Protein 8Y7Z (pdb70)

Secondary structure (DSSP, 8-state):
-EE-SEEEB----EEEEEEEESS---HHHHHHHHHHH--SEEEE---EEEE-HHHHHHHS-TTTEEEEEEEEES-HHHHHHH-HHHHHHHHHHHHHHHTSSS--EEEEETTEEEEE--STTTT-GGGHHHHHHHSSTTS---SEEE-TT-SS-EEEEEEEEEEEEETTEEEEEEEEEEEESSGGGGGGGHHHHHHHHTT--HHHHHHHHHHHHHHHHSS-SSS---EEEE-TTSSB-EEEEB-SSPPEE---/--B-SPPEEPPPPPEEETTTEEESSHHHHHHHH--GGGTTTS-SSEEEEEEE-TTSHHHHHHHHHHHHS-B---S-TTTPPPB--HHHHHSS-EEPPPGGGEEEPPHHHHHHHHTT-HHHHHHHHHHTTHHHHHTTTT-SEEEEE--GGGGGGTEETTEEHHHHHHHHTTTTT--EEEE-HHHHH-S-HHHHHHHHHHHHHHHSS--S-EESS--TTEEEEEEEEEEEE-SSSEEEEEEEEEEE--SSSS-EEEEEE-----SSS---HHHHHHHHHHHHHHHHHTTTTPPPSEEEEEESSPPPHHHHHHHHHHS-TTSEEEEEEEES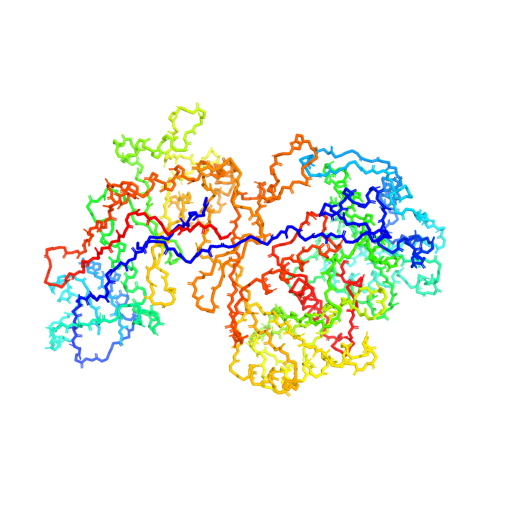S-S---EE----SS-SBTTEEEE-SSSEEEE-SSSEESS--SSSTTS-EETTTTT-SSPPPEEEEESS--S-HHHHHHHHHHTTS--TT--SS--SS-HHHHHHHHHHHHHHH-STTSSS-EEGGGT-

Nearest PDB structures (foldseek):
  8y7z-assembly1_B  TM=1.002E+00  e=1.661E-102  Geobacter sulfurreducens
  8k87-assembly1_F  TM=9.961E-01  e=1.489E-86  Geobacter sulfurreducens
  8jl0-assem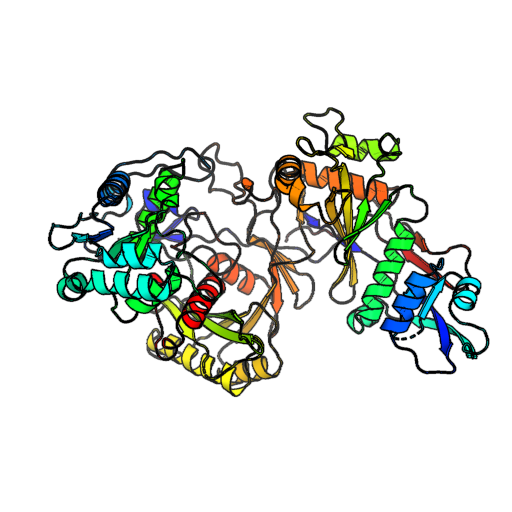bly1_B  TM=9.676E-01  e=2.598E-78  Geobacter sulfurreducens
  8u72-assembly1_C  TM=8.301E-01  e=4.544E-34  Thermoflavifilum thermophilum
  8u72-assembly1_G  TM=8.301E-01  e=5.376E-32  Thermoflavifilum thermophilum

Sequence (708 aa):
LSQLAAHSTIPEPLLLFKDNRTDTHPLRGLSQYGPYSACFNLPGQVRLAYLAPTEHMRKLDAIVRELQNPATPKEATNYYVEYGGFEKVFKVPLVMPQEHLRCLALDECHGVAANGNGLALADKIVQSMSGLFRQKHAFDVLLVYLPASWKKCFEYDGFDLHDRIKAKVAPLNLPIQIINDTALTRQCRANVMWGVSVALYAKAGGIPWKLADWDKDEAYIGLSYAIKKNAEGQEYTTCCSQVFDPDGTGFEFVAYDTRDRKGNPYLSYQEMQSVLSKSLHLYQSSHNGRMPRKIFIHKTTHFTEDEIQGAFDSFSSSTEIELVQIIQSTNWYGLKVDPASYPVDRGLYQPLTESECLLWTQGSVMGVNQQNPGQPVFKEAALTPLPNPIMLRRFSGNGGWHATCSSILALTKVDWNNNTLYKKLPVTLVYSQVFADVVKQTPEIVNEIYDYRFFMALRTNALPVVTQSIRCGVVTLASPITFSELKERISQKSPKALLTYTVLFLGGEPEIRKIFSNDEINSIGQYYIDEIAQSVAASTFLKSFVEEAILTALLREKPILHRVRHRTHYAVIPNASAKDDRFLDLRKAVGFKGDLGYITGNVTNAKELSWAEAVSIRLEERGGKLWIMLKPEIWIKPLDRREEATDFIRSRRRYRFNQCSYQILDAWIKILFGSIGGGGTVNISCFPDAEFKAEFEIGTRTAFSLGV

Structure (mmCIF, N/CA/C/O backbone):
data_8Y7Z
#
_entry.id   8Y7Z
#
_cell.length_a   1.00
_cell.length_b   1.00
_cell.length_c   1.00
_cell.angle_alpha   90.00
_cell.angle_beta   90.00
_cell.angle_gamma   90.00
#
_symmetry.space_group_name_H-M   'P 1'
#
loop_
_entity.id
_entity.type
_entity.pdbx_description
1 polymer 'Piwi domain protein'
2 polymer 'Sir2 superfamily protein'
3 polymer 'RNA (21-mer)'
4 polymer 'DNA (25-mer)'
5 non-polymer 'MAGNESIUM ION'
#
loop_
_atom_site.group_PDB
_atom_site.id
_atom_site.type_symbol
_atom_site.label_atom_id
_atom_site.label_alt_id
_atom_site.label_comp_id
_atom_site.label_asym_id
_atom_site.label_entity_id
_atom_site.label_seq_id
_atom_site.pdbx_PDB_ins_code
_atom_site.Cartn_x
_atom_site.Cartn_y
_atom_site.Cartn_z
_atom_site.occupancy
_atom_site.B_iso_or_equiv
_atom_site.auth_seq_id
_atom_site.auth_comp_id
_atom_site.auth_asym_id
_atom_site.auth_atom_id
_atom_site.pdbx_PDB_model_num
ATOM 1 N N . LEU A 1 5 ? 169.215 153.817 177.742 1.00 46.83 5 LEU B N 1
ATOM 2 C CA . LEU A 1 5 ? 168.310 152.675 177.792 1.00 49.87 5 LEU B CA 1
ATOM 3 C C . LEU A 1 5 ? 167.378 152.675 176.588 1.00 42.67 5 LEU B C 1
ATOM 4 O O . LEU A 1 5 ? 166.883 151.627 176.174 1.00 45.69 5 LEU B O 1
ATOM 9 N N . SER A 1 6 ? 167.139 153.860 176.031 1.00 26.77 6 SER B N 1
ATOM 10 C CA . SER A 1 6 ? 166.303 154.003 174.848 1.00 28.19 6 SER B CA 1
ATOM 11 C C . SER A 1 6 ? 167.095 153.942 173.550 1.00 26.99 6 SER B C 1
ATOM 12 O O . SER A 1 6 ? 166.491 153.819 172.481 1.00 29.65 6 SER B O 1
ATOM 15 N N . GLN A 1 7 ? 168.421 154.022 173.616 1.00 25.95 7 GLN B N 1
ATOM 16 C CA . GLN A 1 7 ? 169.239 153.992 172.411 1.00 32.39 7 GLN B CA 1
ATOM 17 C C . GLN A 1 7 ? 169.168 152.622 171.753 1.00 29.85 7 GLN B C 1
ATOM 18 O O . GLN A 1 7 ? 169.543 151.613 172.357 1.00 31.27 7 GLN B O 1
ATOM 24 N N . LEU A 1 8 ? 168.690 152.590 170.514 1.00 18.97 8 LEU B N 1
ATOM 25 C CA . LEU A 1 8 ? 168.637 151.362 169.739 1.00 20.81 8 LEU B CA 1
ATOM 26 C C . LEU A 1 8 ? 169.970 151.163 169.023 1.00 20.99 8 LEU B C 1
ATOM 27 O O . LEU A 1 8 ? 170.953 151.860 169.286 1.00 12.90 8 LEU B O 1
ATOM 32 N N . ALA A 1 9 ? 170.018 150.198 168.111 1.00 13.74 9 ALA B N 1
ATOM 33 C CA . ALA A 1 9 ? 171.189 150.040 167.265 1.00 19.11 9 ALA B CA 1
ATOM 34 C C . ALA A 1 9 ? 171.318 151.233 166.326 1.00 14.86 9 ALA B C 1
ATOM 35 O O . ALA A 1 9 ? 170.330 151.879 165.969 1.00 16.45 9 ALA B O 1
ATOM 37 N N . ALA A 1 10 ? 172.554 151.535 165.942 1.00 25.09 10 ALA B N 1
ATOM 38 C CA . ALA A 1 10 ? 172.791 152.639 165.023 1.00 26.57 10 ALA B CA 1
ATOM 39 C C . ALA A 1 10 ? 172.139 152.352 163.679 1.00 18.41 10 ALA B C 1
ATOM 40 O O . ALA A 1 10 ? 172.324 151.277 163.101 1.00 25.73 10 ALA B O 1
ATOM 42 N N . HIS A 1 11 ? 171.374 153.317 163.182 1.00 19.84 11 HIS B N 1
ATOM 43 C CA . HIS A 1 11 ? 170.687 153.166 161.913 1.00 15.16 11 HIS B CA 1
ATOM 44 C C . HIS A 1 11 ? 171.651 153.453 160.766 1.00 20.25 11 HIS B C 1
ATOM 45 O O . HIS A 1 11 ? 172.751 153.974 160.958 1.00 13.39 11 HIS B O 1
ATOM 52 N N . SER A 1 12 ? 171.233 153.109 159.552 1.00 14.65 12 SER B N 1
ATOM 53 C CA . SER A 1 12 ? 172.013 153.419 158.365 1.00 9.98 12 SER B CA 1
ATOM 54 C C . SER A 1 12 ? 171.090 154.044 157.334 1.00 10.52 12 SER B C 1
ATOM 55 O O . SER A 1 12 ? 169.870 154.046 157.493 1.00 12.78 12 SER B O 1
ATOM 58 N N . THR A 1 13 ? 171.684 154.601 156.282 1.00 11.58 13 THR B N 1
ATOM 59 C CA . THR A 1 13 ? 170.930 155.225 155.203 1.00 16.00 13 THR B CA 1
ATOM 60 C C . THR A 1 13 ? 171.421 154.676 153.873 1.00 17.11 13 THR B C 1
ATOM 61 O O . THR A 1 13 ? 172.611 154.778 153.557 1.00 11.13 13 THR B O 1
ATOM 65 N N . ILE A 1 14 ? 170.508 154.099 153.101 1.00 15.29 14 ILE B N 1
ATOM 66 C CA . ILE A 1 14 ? 170.819 153.602 151.765 1.00 20.15 14 ILE B CA 1
ATOM 67 C C . ILE A 1 14 ? 170.661 154.755 150.782 1.00 21.43 14 ILE B C 1
ATOM 68 O O . ILE A 1 14 ? 169.594 155.384 150.737 1.00 19.94 14 ILE B O 1
ATOM 73 N N . PRO A 1 15 ? 171.682 155.070 149.986 1.00 27.85 15 PRO B N 1
ATOM 74 C CA . PRO A 1 15 ? 171.576 156.209 149.068 1.00 34.53 15 PRO B CA 1
ATOM 75 C C . PRO A 1 15 ? 170.480 155.992 148.038 1.00 30.43 15 PRO B C 1
ATOM 76 O O . PRO A 1 15 ? 170.126 154.859 147.706 1.00 28.11 15 PRO B O 1
ATOM 80 N N . GLU A 1 16 ? 169.936 157.098 147.544 1.00 18.62 16 GLU B N 1
ATOM 81 C CA . GLU A 1 16 ? 168.832 157.029 146.599 1.00 20.19 16 GLU B CA 1
ATOM 82 C C . GLU A 1 16 ? 169.252 156.233 145.368 1.00 17.60 16 GLU B C 1
ATOM 83 O O . GLU A 1 16 ? 170.286 156.540 144.759 1.00 18.87 16 GLU B O 1
ATOM 89 N N . PRO A 1 17 ? 168.495 155.208 144.978 1.00 8.83 17 PRO B N 1
ATOM 90 C CA . PRO A 1 17 ? 168.932 154.329 143.883 1.00 8.41 17 PRO B CA 1
ATOM 91 C C . PRO A 1 17 ? 169.005 155.076 142.561 1.00 3.34 17 PRO B C 1
ATOM 92 O O . PRO A 1 17 ? 168.008 155.606 142.069 1.00 11.69 17 PRO B O 1
ATOM 96 N N . LEU A 1 18 ? 170.205 155.113 141.989 1.00 16.51 18 LEU B N 1
ATOM 97 C CA . LEU A 1 18 ? 170.398 155.738 140.690 1.00 23.17 18 LEU B CA 1
ATOM 98 C C . LEU A 1 18 ? 169.691 154.930 139.611 1.00 19.88 18 LEU B C 1
ATOM 99 O O . LEU A 1 18 ? 169.667 153.697 139.651 1.00 14.17 18 LEU B O 1
ATOM 104 N N . LEU A 1 19 ? 169.111 155.629 138.641 1.00 12.24 19 LEU B N 1
ATOM 105 C CA . LEU A 1 19 ? 168.428 154.999 137.520 1.00 17.75 19 LEU B CA 1
ATOM 106 C C . LEU A 1 19 ? 169.280 155.125 136.267 1.00 14.90 19 LEU B C 1
ATOM 107 O O . LEU A 1 19 ? 169.753 156.218 135.939 1.00 8.82 19 LEU B O 1
ATOM 112 N N . LEU A 1 20 ? 169.474 154.001 135.584 1.00 17.72 20 LEU B N 1
ATOM 113 C CA . LEU A 1 20 ? 170.198 153.958 134.323 1.00 25.67 20 LEU B CA 1
ATOM 114 C C . LEU A 1 20 ? 169.304 154.435 133.187 1.00 23.32 20 LEU B C 1
ATOM 115 O O . LEU A 1 20 ? 168.177 153.955 133.024 1.00 17.01 20 LEU B O 1
ATOM 120 N N . PHE A 1 21 ? 169.815 155.375 132.402 1.00 29.59 21 PHE B N 1
ATOM 121 C CA . PHE A 1 21 ? 169.129 155.931 131.247 1.00 28.54 21 PHE B CA 1
ATOM 122 C C . PHE A 1 21 ? 169.991 155.703 130.004 1.00 28.60 21 PHE B C 1
ATOM 123 O O . PHE A 1 21 ? 170.953 154.932 130.031 1.00 28.63 21 PHE B O 1
ATOM 131 N N . LYS A 1 22 ? 169.610 156.352 128.903 1.00 24.87 22 LYS B N 1
ATOM 132 C CA . LYS A 1 22 ? 170.283 156.168 127.620 1.00 28.71 22 LYS B CA 1
ATOM 133 C C . LYS A 1 22 ? 171.793 156.271 127.758 1.00 24.62 22 LYS B C 1
ATOM 134 O O . LYS A 1 22 ? 172.313 157.266 128.271 1.00 19.20 22 LYS B O 1
ATOM 140 N N . ASP A 1 23 ? 172.488 155.234 127.289 1.00 74.18 23 ASP B N 1
ATOM 141 C CA . ASP A 1 23 ? 173.949 155.190 127.270 1.00 72.28 23 ASP B CA 1
ATOM 142 C C . ASP A 1 23 ? 174.533 155.346 128.675 1.00 68.08 23 ASP B C 1
ATOM 143 O O . ASP A 1 23 ? 175.470 156.114 128.905 1.00 67.31 23 ASP B O 1
ATOM 148 N N . ASN A 1 24 ? 173.958 154.600 129.619 1.00 61.84 24 ASN B N 1
ATOM 149 C CA . ASN A 1 24 ? 174.498 154.455 130.972 1.00 60.31 24 ASN B CA 1
ATOM 150 C C . ASN A 1 24 ? 174.627 155.796 131.692 1.00 54.84 24 ASN B C 1
ATOM 151 O O . ASN A 1 24 ? 175.579 156.031 132.438 1.00 55.43 24 ASN B O 1
ATOM 156 N N . ARG A 1 25 ? 173.661 156.683 131.475 1.00 62.85 25 ARG B N 1
ATOM 157 C CA . ARG A 1 25 ? 173.564 157.912 132.249 1.00 57.37 25 ARG B CA 1
ATOM 158 C C . ARG A 1 25 ? 172.701 157.657 133.478 1.00 61.23 25 ARG B C 1
ATOM 159 O O . ARG A 1 25 ? 171.579 157.152 133.363 1.00 65.11 25 ARG B O 1
ATOM 167 N N . THR A 1 26 ? 173.228 158.001 134.649 1.00 24.56 26 THR B N 1
ATOM 168 C CA . THR A 1 26 ? 172.588 157.700 135.923 1.00 28.72 26 THR B CA 1
ATOM 169 C C . THR A 1 26 ? 171.919 158.956 136.460 1.00 29.92 26 THR B C 1
ATOM 170 O O . THR A 1 26 ? 172.545 160.020 136.525 1.00 29.55 26 THR B O 1
ATOM 174 N N . ASP A 1 27 ? 170.650 158.831 136.835 1.00 35.42 27 ASP B N 1
ATOM 175 C CA . ASP A 1 27 ? 169.944 159.901 137.522 1.00 37.13 27 ASP B CA 1
ATOM 176 C C . ASP A 1 27 ? 168.961 159.292 138.508 1.00 39.07 27 ASP B C 1
ATOM 177 O O . ASP A 1 27 ? 168.227 158.361 138.167 1.00 38.31 27 ASP B O 1
ATOM 182 N N . THR A 1 28 ? 168.960 159.819 139.734 1.00 3.88 28 THR B N 1
ATOM 183 C CA . THR A 1 28 ? 167.979 159.385 140.723 1.00 9.31 28 THR B CA 1
ATOM 184 C C . THR A 1 28 ? 166.573 159.812 140.325 1.00 2.45 28 THR B C 1
ATOM 185 O O . THR A 1 28 ? 165.608 159.066 140.525 1.00 4.38 28 THR B O 1
ATOM 189 N N . HIS A 1 29 ? 166.438 161.005 139.764 1.00 5.24 29 HIS B N 1
ATOM 190 C CA . HIS A 1 29 ? 165.133 161.526 139.381 1.00 9.24 29 HIS B CA 1
ATOM 191 C C . HIS A 1 29 ? 164.724 160.948 138.032 1.00 2.62 29 HIS B C 1
ATOM 192 O O . HIS A 1 29 ? 165.385 161.228 137.025 1.00 0.65 29 HIS B O 1
ATOM 199 N N . PRO A 1 30 ? 163.644 160.167 137.958 1.00 7.52 30 PRO B N 1
ATOM 200 C CA . PRO A 1 30 ? 163.313 159.486 136.700 1.00 10.85 30 PRO B CA 1
ATOM 201 C C . PRO A 1 30 ? 162.921 160.437 135.584 1.00 10.86 30 PRO B C 1
ATOM 202 O O . PRO A 1 30 ? 163.467 160.342 134.486 1.00 6.92 30 PRO B O 1
ATOM 206 N N . LEU A 1 31 ? 161.980 161.348 135.837 1.00 4.85 31 LEU B N 1
ATOM 207 C CA . LEU A 1 31 ? 161.526 162.243 134.776 1.00 6.03 31 LEU B CA 1
ATOM 208 C C . LEU A 1 31 ? 162.628 163.206 134.353 1.00 5.49 31 LEU B C 1
ATOM 209 O O . LEU A 1 31 ? 162.797 163.482 133.159 1.00 9.25 31 LEU B O 1
ATOM 214 N N . ARG A 1 32 ? 163.396 163.719 135.315 1.00 7.24 32 ARG B N 1
ATOM 215 C CA . ARG A 1 32 ? 164.501 164.612 134.984 1.00 7.32 32 ARG B CA 1
ATOM 216 C C . ARG A 1 32 ? 165.554 163.895 134.149 1.00 11.03 32 ARG B C 1
ATOM 217 O O . ARG A 1 32 ? 166.005 164.413 133.121 1.00 6.19 32 ARG B O 1
ATOM 225 N N . GLY A 1 33 ? 165.956 162.694 134.572 1.00 3.44 33 GLY B N 1
ATOM 226 C CA . GLY A 1 33 ? 166.930 161.939 133.801 1.00 9.39 33 GLY B CA 1
ATOM 227 C C . GLY A 1 33 ? 166.408 161.534 132.437 1.00 5.81 33 GLY B C 1
ATOM 228 O O . GLY A 1 33 ? 167.153 161.524 131.456 1.00 8.78 33 GLY B O 1
ATOM 229 N N . LEU A 1 34 ? 165.119 161.203 132.355 1.00 8.95 34 LEU B N 1
ATOM 230 C CA . LEU A 1 34 ? 164.513 160.852 131.078 1.00 9.56 34 LEU B CA 1
ATOM 231 C C . LEU A 1 34 ? 164.551 162.027 130.115 1.00 5.10 34 LEU B C 1
ATOM 232 O O . LEU A 1 34 ? 164.943 161.874 128.955 1.00 5.97 34 LEU B O 1
ATOM 237 N N . SER A 1 35 ? 164.174 163.216 130.590 1.00 0.71 35 SER B N 1
ATOM 238 C CA . SER A 1 35 ? 164.241 164.401 129.745 1.00 6.49 35 SER B CA 1
ATOM 239 C C . SER A 1 35 ? 165.676 164.719 129.346 1.00 4.89 35 SER B C 1
ATOM 240 O O . SER A 1 35 ? 165.938 165.073 128.191 1.00 8.63 35 SER B O 1
ATOM 243 N N . GLN A 1 36 ? 166.619 164.596 130.283 1.00 50.74 36 GLN B N 1
ATOM 244 C CA . GLN A 1 36 ? 167.995 164.990 129.996 1.00 46.80 36 GLN B CA 1
ATOM 245 C C . GLN A 1 36 ? 168.664 164.042 129.008 1.00 52.84 36 GLN B C 1
ATOM 246 O O . GLN A 1 36 ? 169.337 164.490 128.073 1.00 51.08 36 GLN B O 1
ATOM 252 N N . TYR A 1 37 ? 168.495 162.733 129.191 1.00 46.96 37 TYR B N 1
ATOM 253 C CA . TYR A 1 37 ? 169.283 161.755 128.456 1.00 40.96 37 TYR B CA 1
ATOM 254 C C . TYR A 1 37 ? 168.481 160.910 127.482 1.00 46.94 37 TYR B C 1
ATOM 255 O O . TYR A 1 37 ? 168.994 160.582 126.412 1.00 43.24 37 TYR B O 1
ATOM 264 N N . GLY A 1 38 ? 167.242 160.559 127.810 1.00 10.57 38 GLY B N 1
ATOM 265 C CA . GLY A 1 38 ? 166.484 159.632 127.010 1.00 12.23 38 GLY B CA 1
ATOM 266 C C . GLY A 1 38 ? 166.410 158.272 127.669 1.00 6.82 38 GLY B C 1
ATOM 267 O O . GLY A 1 38 ? 167.155 157.968 128.605 1.00 10.30 38 GLY B O 1
ATOM 268 N N . PRO A 1 39 ? 165.506 157.424 127.189 1.00 9.72 39 PRO B N 1
ATOM 269 C CA . PRO A 1 39 ? 165.303 156.123 127.832 1.00 9.04 39 PRO B CA 1
ATOM 270 C C . PRO A 1 39 ? 166.516 155.224 127.684 1.00 9.32 39 PRO B C 1
ATOM 271 O O . PRO A 1 39 ? 167.291 155.338 126.733 1.00 9.23 39 PRO B O 1
ATOM 275 N N . TYR A 1 40 ? 166.669 154.311 128.647 1.00 15.52 40 TYR B N 1
ATOM 276 C CA . TYR A 1 40 ? 167.760 153.345 128.587 1.00 12.56 40 TYR B CA 1
ATOM 277 C C . TYR A 1 40 ? 167.712 152.534 127.301 1.00 7.77 40 TYR B C 1
ATOM 278 O O . TYR A 1 40 ? 168.759 152.159 126.764 1.00 10.05 40 TYR B O 1
ATOM 287 N N . SER A 1 41 ? 166.515 152.262 126.791 1.00 9.02 41 SER B N 1
ATOM 288 C CA . SER A 1 41 ? 166.354 151.513 125.557 1.00 11.76 41 SER B CA 1
ATOM 289 C C . SER A 1 41 ? 166.387 152.392 124.316 1.00 9.47 41 SER B C 1
ATOM 290 O O . SER A 1 41 ? 165.933 151.952 123.256 1.00 11.07 41 SER B O 1
ATOM 293 N N . ALA A 1 42 ? 166.880 153.625 124.424 1.00 16.80 42 ALA B N 1
ATOM 294 C CA . ALA A 1 42 ? 167.044 154.476 123.255 1.00 15.77 42 ALA B CA 1
ATOM 295 C C . ALA A 1 42 ? 168.416 154.336 122.614 1.00 14.54 42 ALA B C 1
ATOM 296 O O . ALA A 1 42 ? 168.587 154.754 121.464 1.00 11.79 42 ALA B O 1
ATOM 298 N N . CYS A 1 43 ? 169.392 153.769 123.328 1.00 83.38 43 CYS B N 1
ATOM 299 C CA . CYS A 1 43 ? 170.678 153.465 122.710 1.00 92.41 43 CYS B CA 1
ATOM 300 C C . CYS A 1 43 ? 170.505 152.489 121.555 1.00 84.40 43 CYS B C 1
ATOM 301 O O . CYS A 1 43 ? 171.080 152.676 120.476 1.00 90.70 43 CYS B O 1
ATOM 304 N N . PHE A 1 44 ? 169.713 151.446 121.765 1.00 65.08 44 PHE B N 1
ATOM 305 C CA . PHE A 1 44 ? 169.301 150.513 120.731 1.00 60.99 44 PHE B CA 1
ATOM 306 C C . PHE A 1 44 ? 167.862 150.813 120.335 1.00 64.05 44 PHE B C 1
ATOM 307 O O . PHE A 1 44 ? 167.206 151.679 120.916 1.00 62.84 44 PHE B O 1
ATOM 315 N N . ASN A 1 45 ? 167.380 150.108 119.316 1.00 58.01 45 ASN B N 1
ATOM 316 C CA . ASN A 1 45 ? 166.023 150.332 118.821 1.00 61.08 45 ASN B CA 1
ATOM 317 C C . ASN A 1 45 ? 165.107 149.182 119.243 1.00 63.37 45 ASN B C 1
ATOM 318 O O . ASN A 1 45 ? 164.818 148.256 118.483 1.00 58.16 45 ASN B O 1
ATOM 323 N N . LEU A 1 46 ? 164.637 149.258 120.490 1.00 57.72 46 LEU B N 1
ATOM 324 C CA . LEU A 1 46 ? 163.535 148.384 120.884 1.00 56.40 46 LEU B CA 1
ATOM 325 C C . LEU A 1 46 ? 162.227 148.847 120.254 1.00 60.54 46 LEU B C 1
ATOM 326 O O . LEU A 1 46 ? 161.616 148.058 119.512 1.00 60.15 46 LEU B O 1
ATOM 331 N N . PRO A 1 47 ? 161.732 150.079 120.490 1.00 15.93 47 PRO B N 1
ATOM 332 C CA . PRO A 1 47 ? 160.800 150.663 119.521 1.00 22.00 47 PRO B CA 1
ATOM 333 C C . PRO A 1 47 ? 161.537 151.494 118.484 1.00 16.71 47 PRO B C 1
ATOM 334 O O . PRO A 1 47 ? 162.238 152.445 118.841 1.00 19.68 47 PRO B O 1
ATOM 338 N N . GLY A 1 48 ? 161.395 151.160 117.203 1.00 16.37 48 GLY B N 1
ATOM 339 C CA . GLY A 1 48 ? 161.791 152.107 116.176 1.00 16.09 48 GLY B CA 1
ATOM 340 C C . GLY A 1 48 ? 160.850 153.293 116.141 1.00 13.02 48 GLY B C 1
ATOM 341 O O . GLY A 1 48 ? 161.239 154.407 115.781 1.00 16.31 48 GLY B O 1
ATOM 342 N N . GLN A 1 49 ? 159.597 153.061 116.518 1.00 43.08 49 GLN B N 1
ATOM 343 C CA . GLN A 1 49 ? 158.601 154.095 116.725 1.00 41.85 49 GLN B CA 1
ATOM 344 C C . GLN A 1 49 ? 157.557 153.540 117.682 1.00 42.13 49 GLN B C 1
ATOM 345 O O . GLN A 1 49 ? 157.461 152.328 117.884 1.00 34.57 49 GLN B O 1
ATOM 351 N N . VAL A 1 50 ? 156.785 154.436 118.287 1.00 17.73 50 VAL B N 1
ATOM 352 C CA . VAL A 1 50 ? 155.673 154.015 119.130 1.00 17.34 50 VAL B CA 1
ATOM 353 C C . VAL A 1 50 ? 154.383 154.255 118.362 1.00 12.62 50 VAL B C 1
ATOM 354 O O . VAL A 1 50 ? 153.845 155.365 118.363 1.00 12.59 50 VAL B O 1
ATOM 358 N N . ARG A 1 51 ? 153.907 153.234 117.660 1.00 24.28 51 ARG B N 1
ATOM 359 C CA . ARG A 1 51 ? 152.654 153.341 116.929 1.00 27.65 51 ARG B CA 1
ATOM 360 C C . ARG A 1 51 ? 151.496 153.068 117.874 1.00 29.72 51 ARG B C 1
ATOM 361 O O . ARG A 1 51 ? 151.493 152.058 118.582 1.00 22.82 51 ARG B O 1
ATOM 369 N N . LEU A 1 52 ? 150.511 153.957 117.893 1.00 20.30 52 LEU B N 1
ATOM 370 C CA . LEU A 1 52 ? 149.334 153.696 118.705 1.00 16.39 52 LEU B CA 1
ATOM 371 C C . LEU A 1 52 ? 148.161 153.237 117.853 1.00 18.59 52 LEU B C 1
ATOM 372 O O . LEU A 1 52 ? 148.106 153.460 116.642 1.00 15.29 52 LEU B O 1
ATOM 377 N N . ALA A 1 53 ? 147.227 152.569 118.514 1.00 8.61 53 ALA B N 1
ATOM 378 C CA . ALA A 1 53 ? 145.930 152.247 117.951 1.00 6.92 53 ALA B CA 1
ATOM 379 C C . ALA A 1 53 ? 144.862 152.719 118.922 1.00 6.90 53 ALA B C 1
ATOM 380 O O . ALA A 1 53 ? 145.080 152.756 120.134 1.00 1.88 53 ALA B O 1
ATOM 382 N N . TYR A 1 54 ? 143.710 153.097 118.383 1.00 27.27 54 TYR B N 1
ATOM 383 C CA . TYR A 1 54 ? 142.620 153.641 119.179 1.00 31.35 54 TYR B CA 1
ATOM 384 C C . TYR A 1 54 ? 141.488 152.632 119.267 1.00 23.50 54 TYR B C 1
ATOM 385 O O . TYR A 1 54 ? 141.066 152.074 118.249 1.00 23.93 54 TYR B O 1
ATOM 394 N N . LEU A 1 55 ? 141.003 152.401 120.482 1.00 24.44 55 LEU B N 1
ATOM 395 C CA . LEU A 1 55 ? 139.763 151.670 120.707 1.00 30.10 55 LEU B CA 1
ATOM 396 C C . LEU A 1 55 ? 138.950 152.463 121.720 1.00 32.60 55 LEU B C 1
ATOM 397 O O . LEU A 1 55 ? 139.282 152.484 122.909 1.00 27.98 55 LEU B O 1
ATOM 402 N N . ALA A 1 56 ? 137.898 153.122 121.247 1.00 42.17 56 ALA B N 1
ATOM 403 C CA . ALA A 1 56 ? 137.036 153.918 122.106 1.00 34.45 56 ALA B CA 1
ATOM 404 C C . ALA A 1 56 ? 135.682 154.034 121.433 1.00 41.22 56 ALA B C 1
ATOM 405 O O . ALA A 1 56 ? 135.583 153.820 120.219 1.00 38.78 56 ALA B O 1
ATOM 407 N N . PRO A 1 57 ? 134.627 154.351 122.179 1.00 52.19 57 PRO B N 1
ATOM 408 C CA . PRO A 1 57 ? 133.336 154.619 121.540 1.00 52.65 57 PRO B CA 1
ATOM 409 C C . PRO A 1 57 ? 133.459 155.772 120.554 1.00 50.79 57 PRO B C 1
ATOM 410 O O . PRO A 1 57 ? 134.275 156.679 120.726 1.00 54.26 57 PRO B O 1
ATOM 414 N N . THR A 1 58 ? 132.642 155.717 119.499 1.00 47.48 58 THR B N 1
ATOM 415 C CA . THR A 1 58 ? 132.751 156.691 118.419 1.00 48.18 58 THR B CA 1
ATOM 416 C C . THR A 1 58 ? 132.497 158.118 118.890 1.00 43.94 58 THR B C 1
ATOM 417 O O . THR A 1 58 ? 132.885 159.064 118.196 1.00 48.97 58 THR B O 1
ATOM 421 N N . GLU A 1 59 ? 131.859 158.297 120.047 1.00 66.19 59 GLU B N 1
ATOM 422 C CA . GLU A 1 59 ? 131.659 159.636 120.584 1.00 65.54 59 GLU B CA 1
ATOM 423 C C . GLU A 1 59 ? 132.879 160.138 121.345 1.00 64.94 59 GLU B C 1
ATOM 424 O O . GLU A 1 59 ? 133.064 161.353 121.478 1.00 65.42 59 GLU B O 1
ATOM 430 N N . HIS A 1 60 ? 133.715 159.232 121.849 1.00 60.99 60 HIS B N 1
ATOM 431 C CA . HIS A 1 60 ? 134.814 159.585 122.735 1.00 58.05 60 HIS B CA 1
ATOM 432 C C . HIS A 1 60 ? 136.176 159.514 122.060 1.00 58.02 60 HIS B C 1
ATOM 433 O O . HIS A 1 60 ? 137.199 159.614 122.744 1.00 58.30 60 HIS B O 1
ATOM 440 N N . MET A 1 61 ? 136.220 159.337 120.739 1.00 54.72 61 MET B N 1
ATOM 441 C CA . MET A 1 61 ? 137.504 159.219 120.061 1.00 59.64 61 MET B CA 1
ATOM 442 C C . MET A 1 61 ? 138.243 160.548 120.012 1.00 53.56 61 MET B C 1
ATOM 443 O O . MET A 1 61 ? 139.481 160.562 119.932 1.00 58.85 61 MET B O 1
ATOM 448 N N . ARG A 1 62 ? 137.510 161.663 120.073 1.00 70.12 62 ARG B N 1
ATOM 449 C CA . ARG A 1 62 ? 138.148 162.964 120.212 1.00 62.42 62 ARG B CA 1
ATOM 450 C C . ARG A 1 62 ? 138.975 163.043 121.485 1.00 62.54 62 ARG B C 1
ATOM 451 O O . ARG A 1 62 ? 140.001 163.725 121.512 1.00 62.84 62 ARG B O 1
ATOM 459 N N . LYS A 1 63 ? 138.547 162.358 122.549 1.00 24.39 63 LYS B N 1
ATOM 460 C CA . LYS A 1 63 ? 139.312 162.367 123.793 1.00 23.62 63 LYS B CA 1
ATOM 461 C C . LYS A 1 63 ? 140.666 161.691 123.618 1.00 23.08 63 LYS B C 1
ATOM 462 O O . LYS A 1 63 ? 141.690 162.198 124.096 1.00 30.01 63 LYS B O 1
ATOM 468 N N . LEU A 1 64 ? 140.691 160.539 122.942 1.00 20.22 64 LEU B N 1
ATOM 469 C CA . LEU A 1 64 ? 141.959 159.877 122.659 1.00 22.89 64 LEU B CA 1
ATOM 470 C C . LEU A 1 64 ? 142.833 160.737 121.758 1.00 20.70 64 LEU B C 1
ATOM 471 O O . LEU A 1 64 ? 144.046 160.851 121.979 1.00 26.66 64 LEU B O 1
ATOM 476 N N . ASP A 1 65 ? 142.228 161.365 120.746 1.00 48.44 65 ASP B N 1
ATOM 477 C CA . ASP A 1 65 ? 142.984 162.270 119.886 1.00 55.30 65 ASP B CA 1
ATOM 478 C C . ASP A 1 65 ? 143.595 163.413 120.689 1.00 57.04 65 ASP B C 1
ATOM 479 O O . ASP A 1 65 ? 144.764 163.765 120.495 1.00 48.40 65 ASP B O 1
ATOM 484 N N . ALA A 1 66 ? 142.822 163.990 121.609 1.00 25.47 66 ALA B N 1
ATOM 485 C CA . ALA A 1 66 ? 143.299 165.121 122.396 1.00 23.10 66 ALA B CA 1
ATOM 486 C C . ALA A 1 66 ? 144.429 164.713 123.330 1.00 24.85 66 ALA B C 1
ATOM 487 O O . ALA A 1 66 ? 145.435 165.421 123.441 1.00 21.47 66 ALA B O 1
ATOM 489 N N . ILE A 1 67 ? 144.280 163.580 124.024 1.00 15.75 67 ILE B N 1
ATOM 490 C CA . ILE A 1 67 ? 145.342 163.166 124.938 1.00 13.09 67 ILE B CA 1
ATOM 491 C C . ILE A 1 67 ? 146.601 162.803 124.160 1.00 15.15 67 ILE B C 1
ATOM 492 O O . ILE A 1 67 ? 147.720 163.055 124.625 1.00 19.14 67 ILE B O 1
ATOM 497 N N . VAL A 1 68 ? 146.453 162.237 122.960 1.00 41.59 68 VAL B N 1
ATOM 498 C CA . VAL A 1 68 ? 147.626 161.956 122.140 1.00 40.66 68 VAL B CA 1
ATOM 499 C C . VAL A 1 68 ? 148.290 163.253 121.695 1.00 41.42 68 VAL B C 1
ATOM 500 O O . VAL A 1 68 ? 149.522 163.357 121.668 1.00 34.50 68 VAL B O 1
ATOM 504 N N . ARG A 1 69 ? 147.493 164.271 121.362 1.00 36.19 69 ARG B N 1
ATOM 505 C CA . ARG A 1 69 ? 148.068 165.569 121.020 1.00 40.51 69 ARG B CA 1
ATOM 506 C C . ARG A 1 69 ? 148.826 166.169 122.201 1.00 38.58 69 ARG B C 1
ATOM 507 O O . ARG A 1 69 ? 149.920 166.719 122.029 1.00 42.60 69 ARG B O 1
ATOM 515 N N . GLU A 1 70 ? 148.260 166.075 123.407 1.00 32.35 70 GLU B N 1
ATOM 516 C CA . GLU A 1 70 ? 148.969 166.557 124.592 1.00 30.68 70 GLU B CA 1
ATOM 517 C C . GLU A 1 70 ? 150.248 165.769 124.836 1.00 30.90 70 GLU B C 1
ATOM 518 O O . GLU A 1 70 ? 151.227 166.319 125.349 1.00 27.45 70 GLU B O 1
ATOM 524 N N . LEU A 1 71 ? 150.250 164.477 124.502 1.00 28.49 71 LEU B N 1
ATOM 525 C CA . LEU A 1 71 ? 151.487 163.705 124.551 1.00 25.43 71 LEU B CA 1
ATOM 526 C C . LEU A 1 71 ? 152.508 164.251 123.562 1.00 19.80 71 LEU B C 1
ATOM 527 O O . LEU A 1 71 ? 153.705 164.317 123.863 1.00 20.41 71 LEU B O 1
ATOM 532 N N . GLN A 1 72 ? 152.047 164.633 122.367 1.00 41.99 72 GLN B N 1
ATOM 533 C CA . GLN A 1 72 ? 152.949 165.173 121.351 1.00 50.04 72 GLN B CA 1
ATOM 534 C C . GLN A 1 72 ? 153.540 166.512 121.776 1.00 47.99 72 GLN B C 1
ATOM 535 O O . GLN A 1 72 ? 154.729 166.768 121.557 1.00 48.56 72 GLN B O 1
ATOM 541 N N . ASN A 1 73 ? 152.728 167.379 122.373 1.00 37.46 73 ASN B N 1
ATOM 542 C CA . ASN A 1 73 ? 153.101 168.756 122.657 1.00 39.84 73 ASN B CA 1
ATOM 543 C C . ASN A 1 73 ? 153.577 168.915 124.093 1.00 37.23 73 ASN B C 1
ATOM 544 O O . ASN A 1 73 ? 153.235 168.115 124.967 1.00 37.12 73 ASN B O 1
ATOM 549 N N . PRO A 1 74 ? 154.379 169.942 124.372 1.00 37.51 74 PRO B N 1
ATOM 550 C CA . PRO A 1 74 ? 154.888 170.132 125.735 1.00 29.86 74 PRO B CA 1
ATOM 551 C C . PRO A 1 74 ? 153.790 170.481 126.729 1.00 31.05 74 PRO B C 1
ATOM 552 O O . PRO A 1 74 ? 152.739 171.018 126.374 1.00 32.90 74 PRO B O 1
ATOM 556 N N . ALA A 1 75 ? 154.053 170.159 127.996 1.00 22.28 75 ALA B N 1
ATOM 557 C CA . ALA A 1 75 ? 153.143 170.455 129.093 1.00 24.20 75 ALA B CA 1
ATOM 558 C C . ALA A 1 75 ? 153.943 170.898 130.309 1.00 25.90 75 ALA B C 1
ATOM 559 O O . ALA A 1 75 ? 155.029 170.374 130.570 1.00 26.86 75 ALA B O 1
ATOM 561 N N . THR A 1 76 ? 153.399 171.864 131.052 1.00 31.74 76 THR B N 1
ATOM 562 C CA . THR A 1 76 ? 154.065 172.424 132.218 1.00 36.71 76 THR B CA 1
ATOM 563 C C . THR A 1 76 ? 153.396 171.949 133.504 1.00 39.62 76 THR B C 1
ATOM 564 O O . THR A 1 76 ? 152.165 171.993 133.613 1.00 31.64 76 THR B O 1
ATOM 568 N N . PRO A 1 77 ? 154.173 171.478 134.480 1.00 18.56 77 PRO B N 1
ATOM 569 C CA . PRO A 1 77 ? 153.579 171.026 135.744 1.00 15.85 77 PRO B CA 1
ATOM 570 C C . PRO A 1 77 ? 152.842 172.146 136.462 1.00 9.46 77 PRO B C 1
ATOM 571 O O . PRO A 1 77 ? 153.284 173.296 136.486 1.00 14.25 77 PRO B O 1
ATOM 575 N N . LYS A 1 78 ? 151.705 171.790 137.058 1.00 27.57 78 LYS B N 1
ATOM 576 C CA . LYS A 1 78 ? 150.933 172.698 137.894 1.00 26.62 78 LYS B CA 1
ATOM 577 C C . LYS A 1 78 ? 150.918 172.237 139.345 1.00 23.57 78 LYS B C 1
ATOM 578 O O . LYS A 1 78 ? 151.303 172.992 140.242 1.00 26.44 78 LYS B O 1
ATOM 584 N N . GLU A 1 79 ? 150.487 171.006 139.599 1.00 31.05 79 GLU B N 1
ATOM 585 C CA . GLU A 1 79 ? 150.573 170.418 140.925 1.00 35.90 79 GLU B CA 1
ATOM 586 C C . GLU A 1 79 ? 151.901 169.694 141.085 1.00 32.44 79 GLU B C 1
ATOM 587 O O . GLU A 1 79 ? 152.479 169.198 140.116 1.00 36.24 79 GLU B O 1
ATOM 593 N N . ALA A 1 80 ? 152.379 169.643 142.328 1.00 17.88 80 ALA B N 1
ATOM 594 C CA . ALA A 1 80 ? 153.626 168.962 142.669 1.00 12.65 80 ALA B CA 1
ATOM 595 C C . ALA A 1 80 ? 154.785 169.459 141.810 1.00 12.57 80 ALA B C 1
ATOM 596 O O . ALA A 1 80 ? 155.606 168.680 141.324 1.00 12.42 80 ALA B O 1
ATOM 598 N N . THR A 1 81 ? 154.855 170.779 141.625 1.00 15.15 81 THR B N 1
ATOM 599 C CA . THR A 1 81 ? 155.993 171.379 140.939 1.00 11.64 81 THR B CA 1
ATOM 600 C C . THR A 1 81 ? 157.278 171.239 141.737 1.00 12.48 81 THR B C 1
ATOM 601 O O . THR A 1 81 ? 158.356 171.524 141.205 1.00 18.12 81 THR B O 1
ATOM 605 N N . ASN A 1 82 ? 157.177 170.830 143.002 1.00 11.32 82 ASN B N 1
ATOM 606 C CA . ASN A 1 82 ? 158.350 170.477 143.789 1.00 18.41 82 ASN B CA 1
ATOM 607 C C . ASN A 1 82 ? 159.180 169.409 143.089 1.00 16.35 82 ASN B C 1
ATOM 608 O O . ASN A 1 82 ? 160.415 169.429 143.147 1.00 14.78 82 ASN B O 1
ATOM 613 N N . TYR A 1 83 ? 158.518 168.477 142.412 1.00 7.05 83 TYR B N 1
ATOM 614 C CA . TYR A 1 83 ? 159.164 167.310 141.828 1.00 4.77 83 TYR B CA 1
ATOM 615 C C . TYR A 1 83 ? 159.052 167.238 140.314 1.00 1.25 83 TYR B C 1
ATOM 616 O O . TYR A 1 83 ? 160.042 166.943 139.649 1.00 2.52 83 TYR B O 1
ATOM 625 N N . TYR A 1 84 ? 157.883 167.507 139.741 1.00 15.40 84 TYR B N 1
AT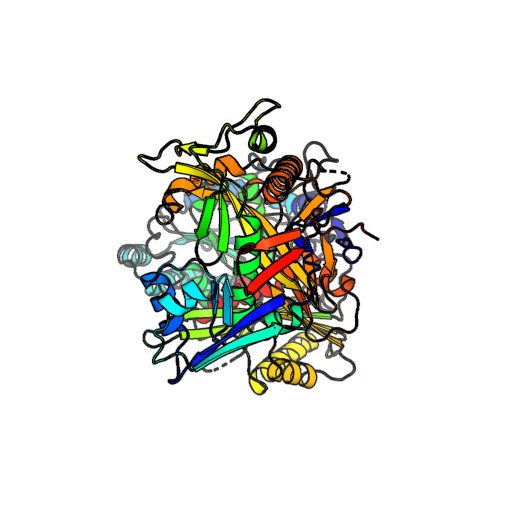OM 626 C CA . TYR A 1 84 ? 157.666 167.213 138.330 1.00 9.97 84 TYR B CA 1
ATOM 627 C C . TYR A 1 84 ? 158.347 168.241 137.436 1.00 13.87 84 TYR B C 1
ATOM 628 O O . TYR A 1 84 ? 158.173 169.451 137.612 1.00 15.35 84 TYR B O 1
ATOM 637 N N . VAL A 1 85 ? 159.127 167.745 136.476 1.00 10.83 85 VAL B N 1
ATOM 638 C CA . VAL A 1 85 ? 159.867 168.572 135.530 1.00 4.40 85 VAL B CA 1
ATOM 639 C C . VAL A 1 85 ? 158.977 168.901 134.341 1.00 6.43 85 VAL B C 1
ATOM 640 O O . VAL A 1 85 ? 157.904 168.313 134.171 1.00 5.48 85 VAL B O 1
ATOM 644 N N . GLU A 1 86 ? 159.415 169.852 133.520 1.00 34.60 86 GLU B N 1
ATOM 645 C CA . GLU A 1 86 ? 158.696 170.179 132.297 1.00 34.23 86 GLU B CA 1
ATOM 646 C C . GLU A 1 86 ? 158.680 168.987 131.346 1.00 30.61 86 GLU B C 1
ATOM 647 O O . GLU A 1 86 ? 159.683 168.289 131.179 1.00 31.36 86 GLU B O 1
ATOM 653 N N . TYR A 1 87 ? 157.528 168.759 130.724 1.00 9.74 87 TYR B N 1
ATOM 654 C CA . TYR A 1 87 ? 157.364 167.721 129.715 1.00 2.93 87 TYR B CA 1
ATOM 655 C C . TYR A 1 87 ? 157.525 168.344 128.335 1.00 11.72 87 TYR B C 1
ATOM 656 O O . TYR A 1 87 ? 156.880 169.351 128.028 1.00 3.63 87 TYR B O 1
ATOM 665 N N . GLY A 1 88 ? 158.388 167.754 127.514 1.00 13.40 88 GLY B N 1
ATOM 666 C CA . GLY A 1 88 ? 158.730 168.301 126.218 1.00 18.82 88 GLY B CA 1
ATOM 667 C C . GLY A 1 88 ? 158.101 167.634 125.015 1.00 18.46 88 GLY B C 1
ATOM 668 O O . GLY A 1 88 ? 158.521 167.914 123.887 1.00 12.99 88 GLY B O 1
ATOM 669 N N . GLY A 1 89 ? 157.112 166.773 125.205 1.00 19.45 89 GLY B N 1
ATOM 670 C CA . GLY A 1 89 ? 156.527 166.041 124.104 1.00 11.03 89 GLY B CA 1
ATOM 671 C C . GLY A 1 89 ? 157.159 164.669 123.931 1.00 19.43 89 GLY B C 1
ATOM 672 O O . GLY A 1 89 ? 158.304 164.421 124.315 1.00 16.42 89 GLY B O 1
ATOM 673 N N . PHE A 1 90 ? 156.387 163.760 123.332 1.00 11.32 90 PHE B N 1
ATOM 674 C CA . PHE A 1 90 ? 156.830 162.373 123.230 1.00 14.87 90 PHE B CA 1
ATOM 675 C C . PHE A 1 90 ? 158.070 162.244 122.356 1.00 14.46 90 PHE B C 1
ATOM 676 O O . PHE A 1 90 ? 159.044 161.592 122.745 1.00 17.16 90 PHE B O 1
ATOM 684 N N . GLU A 1 91 ? 158.055 162.851 121.168 1.00 27.14 91 GLU B N 1
ATOM 685 C CA . GLU A 1 91 ? 159.206 162.741 120.277 1.00 23.09 91 GLU B CA 1
ATOM 686 C C . GLU A 1 91 ? 160.458 163.315 120.923 1.00 27.04 91 GLU B C 1
ATOM 687 O O . GLU A 1 91 ? 161.504 162.657 120.960 1.00 26.84 91 GLU B O 1
ATOM 693 N N . LYS A 1 92 ? 160.358 164.528 121.469 1.00 33.39 92 LYS B N 1
ATOM 694 C CA . LYS A 1 92 ? 161.521 165.185 122.053 1.00 26.81 92 LYS B CA 1
ATOM 695 C C . LYS A 1 92 ? 162.051 164.415 123.256 1.00 25.63 92 LYS B C 1
ATOM 696 O O . LYS A 1 92 ? 163.269 164.290 123.432 1.00 26.62 92 LYS B O 1
ATOM 702 N N . VAL A 1 93 ? 161.157 163.884 124.090 1.00 13.24 93 VAL B N 1
ATOM 703 C CA . VAL A 1 93 ? 161.586 163.239 125.325 1.00 16.48 93 VAL B CA 1
ATOM 704 C C . VAL A 1 93 ? 162.139 161.845 125.050 1.00 13.58 93 VAL B C 1
ATOM 705 O O . VAL A 1 93 ? 163.216 161.485 125.538 1.00 14.91 93 VAL B O 1
ATOM 709 N N . PHE A 1 94 ? 161.426 161.043 124.263 1.00 12.84 94 PHE B N 1
ATOM 710 C CA . PHE A 1 94 ? 161.755 159.637 124.087 1.00 16.13 94 PHE B CA 1
ATOM 711 C C . PHE A 1 94 ? 162.581 159.354 122.841 1.00 11.60 94 PHE B C 1
ATOM 712 O O . PHE A 1 94 ? 162.884 158.185 122.581 1.00 14.06 94 PHE B O 1
ATOM 720 N N . LYS A 1 95 ? 162.957 160.382 122.072 1.00 23.82 95 LYS B N 1
ATOM 721 C CA . LYS A 1 95 ? 163.776 160.205 120.869 1.00 26.83 95 LYS B CA 1
ATOM 722 C C . LYS A 1 95 ? 163.145 159.199 119.911 1.00 31.59 95 LYS B C 1
ATOM 723 O O . LYS A 1 95 ? 163.841 158.505 119.168 1.00 28.55 95 LYS B O 1
ATOM 729 N N . VAL A 1 96 ? 161.818 159.119 119.924 1.00 28.99 96 VAL B N 1
ATOM 730 C CA . VAL A 1 96 ? 161.074 158.138 119.140 1.00 32.69 96 VAL B CA 1
ATOM 731 C C . VAL A 1 96 ? 159.732 158.750 118.757 1.00 28.44 96 VAL B C 1
ATOM 732 O O . VAL A 1 96 ? 159.043 159.313 119.620 1.00 25.20 96 VAL B O 1
ATOM 736 N N . PRO A 1 97 ? 159.328 158.683 117.489 1.00 27.08 97 PRO B N 1
ATOM 737 C CA . PRO A 1 97 ? 158.043 159.271 117.093 1.00 31.17 97 PRO B CA 1
ATOM 738 C C . PRO A 1 97 ? 156.863 158.579 117.761 1.00 27.92 97 PRO B C 1
ATOM 739 O O . PRO A 1 97 ? 156.871 157.368 117.990 1.00 30.06 97 PRO B O 1
ATOM 743 N N . LEU A 1 98 ? 155.838 159.372 118.071 1.00 27.32 98 LEU B N 1
ATOM 744 C CA . LEU A 1 98 ? 154.563 158.868 118.577 1.00 33.56 98 LEU B CA 1
ATOM 745 C C . LEU A 1 98 ? 153.602 158.836 117.394 1.00 24.18 98 LEU B C 1
ATOM 746 O O . LEU A 1 98 ? 152.906 159.803 117.089 1.00 32.32 98 LEU B O 1
ATOM 751 N N . VAL A 1 99 ? 153.579 157.695 116.713 1.00 28.16 99 VAL B N 1
ATOM 752 C CA . VAL A 1 99 ? 152.849 157.589 115.458 1.00 24.73 99 VAL B CA 1
ATOM 753 C C . VAL A 1 99 ? 151.359 157.467 115.745 1.00 32.66 99 VAL B C 1
ATOM 754 O O . VAL A 1 99 ? 150.892 156.474 116.321 1.00 32.34 99 VAL B O 1
ATOM 758 N N . MET A 1 100 ? 150.609 158.485 115.335 1.00 105.51 100 MET B N 1
ATOM 759 C CA . MET A 1 100 ? 149.162 158.463 115.419 1.00 102.65 100 MET B CA 1
ATOM 760 C C . MET A 1 100 ? 148.600 157.354 114.534 1.00 103.73 100 MET B C 1
ATOM 761 O O . MET A 1 100 ? 149.138 157.070 113.461 1.00 100.57 100 MET B O 1
ATOM 766 N N . PRO A 1 101 ? 147.520 156.707 114.963 1.00 46.31 101 PRO B N 1
ATOM 767 C CA . PRO A 1 101 ? 146.952 155.620 114.162 1.00 53.33 101 PRO B CA 1
ATOM 768 C C . PRO A 1 101 ? 146.374 156.127 112.852 1.00 51.82 101 PRO B C 1
ATOM 769 O O . PRO A 1 101 ? 145.861 157.244 112.765 1.00 54.12 101 PRO B O 1
ATOM 773 N N . GLN A 1 102 ? 146.462 155.286 111.828 1.00 82.68 102 GLN B N 1
ATOM 774 C CA . GLN A 1 102 ? 145.713 155.513 110.606 1.00 78.97 102 GLN B CA 1
ATOM 775 C C . GLN A 1 102 ? 144.282 155.011 110.803 1.00 81.38 102 GLN B C 1
ATOM 776 O O . GLN A 1 102 ? 143.954 154.387 111.815 1.00 76.70 102 GLN B O 1
ATOM 782 N N . GLU A 1 103 ? 143.414 155.305 109.830 1.00 80.34 103 GLU B N 1
ATOM 783 C CA . GLU A 1 103 ? 142.014 154.906 109.942 1.00 73.79 103 GLU B CA 1
ATOM 784 C C . GLU A 1 103 ? 141.864 153.404 110.156 1.00 80.41 103 GLU B C 1
ATOM 785 O O . GLU A 1 103 ? 140.936 152.968 110.847 1.00 76.95 103 GLU B O 1
ATOM 791 N N . HIS A 1 104 ? 142.760 152.598 109.581 1.00 75.44 104 HIS B N 1
ATOM 792 C CA . HIS A 1 104 ? 142.693 151.156 109.791 1.00 74.68 104 HIS B CA 1
ATOM 793 C C . HIS A 1 104 ? 143.197 150.749 111.169 1.00 74.41 104 HIS B C 1
ATOM 794 O O . HIS A 1 104 ? 142.892 149.641 111.622 1.00 78.08 104 HIS B O 1
ATOM 801 N N . LEU A 1 105 ? 143.954 151.615 111.842 1.00 33.10 105 LEU B N 1
ATOM 802 C CA . LEU A 1 105 ? 144.438 151.365 113.192 1.00 26.06 105 LEU B CA 1
ATOM 803 C C . LEU A 1 105 ? 143.609 152.091 114.244 1.00 30.07 105 LEU B C 1
ATOM 804 O O . LEU A 1 105 ? 144.088 152.315 115.358 1.00 33.20 105 LEU B O 1
ATOM 809 N N . ARG A 1 106 ? 142.378 152.466 113.908 1.00 56.79 106 ARG B N 1
ATOM 810 C CA . ARG A 1 106 ? 141.494 153.222 114.793 1.00 52.25 106 ARG B CA 1
ATOM 811 C C . ARG A 1 106 ? 140.129 152.540 114.732 1.00 50.11 106 ARG B C 1
ATOM 812 O O . ARG A 1 106 ? 139.347 152.771 113.807 1.00 54.14 106 ARG B O 1
ATOM 820 N N . CYS A 1 107 ? 139.852 151.687 115.713 1.00 82.61 107 CYS B N 1
ATOM 821 C CA . CYS A 1 107 ? 138.670 150.840 115.705 1.00 82.50 107 CYS B CA 1
ATOM 822 C C . CYS A 1 107 ? 137.684 151.272 116.781 1.00 78.15 107 CYS B C 1
ATOM 823 O O . CYS A 1 107 ? 138.065 151.583 117.912 1.00 82.54 107 CYS B O 1
ATOM 826 N N . LEU A 1 108 ? 136.406 151.273 116.413 1.00 52.70 108 LEU B N 1
ATOM 827 C CA . LEU A 1 108 ? 135.337 151.714 117.296 1.00 52.53 108 LEU B CA 1
ATOM 828 C C . LEU A 1 108 ? 134.793 150.532 118.088 1.00 49.56 108 LEU B C 1
ATOM 829 O O . LEU A 1 108 ? 134.634 149.434 117.547 1.00 55.30 108 LEU B O 1
ATOM 834 N N . ALA A 1 109 ? 134.517 150.759 119.369 1.00 40.08 109 ALA B N 1
ATOM 835 C CA . ALA A 1 109 ? 133.819 149.760 120.163 1.00 43.73 109 ALA B CA 1
ATOM 836 C C . ALA A 1 109 ? 132.373 149.644 119.698 1.00 47.34 109 ALA B C 1
ATOM 837 O O . ALA A 1 109 ? 131.728 150.643 119.367 1.00 40.43 109 ALA B O 1
ATOM 839 N N . LEU A 1 110 ? 131.863 148.415 119.675 1.00 83.09 110 LEU B N 1
ATOM 840 C CA . LEU A 1 110 ? 130.508 148.184 119.195 1.00 83.77 110 LEU B CA 1
ATOM 841 C C . LEU A 1 110 ? 129.486 148.782 120.153 1.00 80.41 110 LEU B C 1
ATOM 842 O O . LEU A 1 110 ? 129.772 149.038 121.325 1.00 82.22 110 LEU B O 1
ATOM 847 N N . ASP A 1 111 ? 128.277 149.013 119.635 1.00 74.61 111 ASP B N 1
ATOM 848 C CA . ASP A 1 111 ? 127.176 149.462 120.479 1.00 69.99 111 ASP B CA 1
ATOM 849 C C . ASP A 1 111 ? 126.758 148.394 121.481 1.00 73.64 111 ASP B C 1
ATOM 850 O O . ASP A 1 111 ? 126.110 148.713 122.486 1.00 71.51 111 ASP B O 1
ATOM 855 N N . GLU A 1 112 ? 127.111 147.131 121.225 1.00 73.57 112 GLU B N 1
ATOM 856 C CA . GLU A 1 112 ? 126.882 146.088 122.216 1.00 78.73 112 GLU B CA 1
ATOM 857 C C . GLU A 1 112 ? 127.683 146.348 123.485 1.00 78.35 112 GLU B C 1
ATOM 858 O O . GLU A 1 112 ? 127.235 145.992 124.580 1.00 75.31 112 GLU B O 1
ATOM 864 N N . CYS A 1 113 ? 128.860 146.970 123.358 1.00 62.44 113 CYS B N 1
ATOM 865 C CA . CYS A 1 113 ? 129.605 147.393 124.540 1.00 64.95 113 CYS B CA 1
ATOM 866 C C . CYS A 1 113 ? 128.771 148.329 125.403 1.00 63.96 113 CYS B C 1
ATOM 867 O O . CYS A 1 113 ? 128.650 148.125 126.615 1.00 62.24 113 CYS B O 1
ATOM 870 N N . HIS A 1 114 ? 128.178 149.356 124.789 1.00 98.77 114 HIS B N 1
ATOM 871 C CA . HIS A 1 114 ? 127.338 150.288 125.535 1.00 89.38 114 HIS B CA 1
ATOM 872 C C . HIS A 1 114 ? 126.121 149.587 126.120 1.00 90.85 114 HIS B C 1
ATOM 873 O O . HIS A 1 114 ? 125.718 149.871 127.255 1.00 93.08 114 HIS B O 1
ATOM 880 N N . GLY A 1 115 ? 125.515 148.677 125.356 1.00 40.76 115 GLY B N 1
ATOM 881 C CA . GLY A 1 115 ? 124.353 147.962 125.859 1.00 37.87 115 GLY B CA 1
ATOM 882 C C . GLY A 1 115 ? 124.657 147.129 127.090 1.00 35.96 115 GLY B C 1
ATOM 883 O O . GLY A 1 115 ? 123.929 147.188 128.086 1.00 41.55 115 GLY B O 1
ATOM 884 N N . VAL A 1 116 ? 125.745 146.357 127.051 1.00 38.12 116 VAL B N 1
ATOM 885 C CA . VAL A 1 116 ? 126.087 145.509 128.190 1.00 42.67 116 VAL B CA 1
ATOM 886 C C . VAL A 1 116 ? 126.639 146.344 129.340 1.00 39.60 116 VAL B C 1
ATOM 887 O O . VAL A 1 116 ? 126.571 145.934 130.505 1.00 39.98 116 VAL B O 1
ATOM 891 N N . ALA A 1 117 ? 127.197 147.520 129.042 1.00 35.27 117 ALA B N 1
ATOM 892 C CA . ALA A 1 117 ? 127.631 148.413 130.111 1.00 37.32 117 ALA B CA 1
ATOM 893 C C . ALA A 1 117 ? 126.437 148.996 130.854 1.00 36.81 117 ALA B C 1
ATOM 894 O O . ALA A 1 117 ? 126.425 149.039 132.090 1.00 37.68 117 ALA B O 1
ATOM 896 N N . ALA A 1 118 ? 125.425 149.457 130.117 1.00 46.98 118 ALA B N 1
ATOM 897 C CA . ALA A 1 118 ? 124.185 149.895 130.741 1.00 51.08 118 ALA B CA 1
ATOM 898 C C . ALA A 1 118 ? 123.457 148.756 131.437 1.00 48.86 118 ALA B C 1
ATOM 899 O O . ALA A 1 118 ? 122.729 149.005 132.404 1.00 52.23 118 ALA B O 1
ATOM 901 N N . ASN A 1 119 ? 123.640 147.521 130.974 1.00 63.50 119 ASN B N 1
ATOM 902 C CA . ASN A 1 119 ? 123.147 146.342 131.670 1.00 70.15 119 ASN B CA 1
ATOM 903 C C . ASN A 1 119 ? 123.973 146.006 132.905 1.00 61.48 119 ASN B C 1
ATOM 904 O O . ASN A 1 119 ? 123.564 145.145 133.691 1.00 70.55 119 ASN B O 1
ATOM 909 N N . GLY A 1 120 ? 125.113 146.665 133.095 1.00 50.49 120 GLY B N 1
ATOM 910 C CA . GLY A 1 120 ? 125.940 146.421 134.264 1.00 45.63 120 GLY B CA 1
ATOM 911 C C . GLY A 1 120 ? 126.530 145.031 134.332 1.00 51.03 120 GLY B C 1
ATOM 912 O O . GLY A 1 120 ? 126.572 144.436 135.413 1.00 47.12 120 GLY B O 1
ATOM 913 N N . ASN A 1 121 ? 126.985 144.491 133.205 1.00 55.77 121 ASN B N 1
ATOM 914 C CA . ASN A 1 121 ? 127.559 143.151 133.150 1.00 59.27 121 ASN B CA 1
ATOM 915 C C . ASN A 1 121 ? 128.986 143.336 132.639 1.00 58.21 121 ASN B C 1
ATOM 916 O O . ASN A 1 121 ? 129.243 143.390 131.434 1.00 53.98 121 ASN B O 1
ATOM 921 N N . GLY A 1 122 ? 129.922 143.460 133.582 1.00 41.31 122 GLY B N 1
ATOM 922 C CA . GLY A 1 122 ? 131.313 143.639 133.211 1.00 43.50 122 GLY B CA 1
ATOM 923 C C . GLY A 1 122 ? 131.917 142.418 132.554 1.00 41.22 122 GLY B C 1
ATOM 924 O O . GLY A 1 122 ? 132.851 142.538 131.755 1.00 47.07 122 GLY B O 1
ATOM 925 N N . LEU A 1 123 ? 131.395 141.230 132.871 1.00 43.15 123 LEU B N 1
ATOM 926 C CA . LEU A 1 123 ? 131.895 140.011 132.245 1.00 42.86 123 LEU B CA 1
ATOM 927 C C . LEU A 1 123 ? 131.693 140.047 130.736 1.00 47.24 123 LEU B C 1
ATOM 928 O O . LEU A 1 123 ? 132.607 139.717 129.971 1.00 43.65 123 LEU B O 1
ATOM 933 N N . ALA A 1 124 ? 130.504 140.452 130.288 1.00 43.37 124 ALA B N 1
ATOM 934 C CA . ALA A 1 124 ? 130.260 140.626 128.863 1.00 46.02 124 ALA B CA 1
ATOM 935 C C . ALA A 1 124 ? 130.876 141.906 128.319 1.00 48.15 124 ALA B C 1
ATOM 936 O O . ALA A 1 124 ? 131.209 141.956 127.130 1.00 52.77 124 ALA B O 1
ATOM 938 N N . LEU A 1 125 ? 131.035 142.939 129.153 1.00 43.03 125 LEU B N 1
ATOM 939 C CA . LEU A 1 125 ? 131.698 144.154 128.689 1.00 41.30 125 LEU B CA 1
ATOM 940 C C . LEU A 1 125 ? 133.140 143.879 128.286 1.00 44.08 125 LEU B C 1
ATOM 941 O O . LEU A 1 125 ? 133.602 144.361 127.247 1.00 37.74 125 LEU B O 1
ATOM 946 N N . ALA A 1 126 ? 133.866 143.104 129.092 1.00 39.65 126 ALA B N 1
ATOM 947 C CA . ALA A 1 126 ? 135.242 142.764 128.742 1.00 34.87 126 ALA B CA 1
ATOM 948 C C . ALA A 1 126 ? 135.296 141.917 127.476 1.00 34.14 126 ALA B C 1
ATOM 949 O O . ALA A 1 126 ? 136.170 142.118 126.622 1.00 32.14 126 ALA B O 1
ATOM 951 N N . ASP A 1 127 ? 134.369 140.966 127.339 1.00 66.27 127 ASP B N 1
ATOM 952 C CA . ASP A 1 127 ? 134.308 140.148 126.132 1.00 69.05 127 ASP B CA 1
ATOM 953 C C . ASP A 1 127 ? 134.092 141.011 124.896 1.00 63.17 127 ASP B C 1
ATOM 954 O O . ASP A 1 127 ? 134.778 140.847 123.883 1.00 63.99 127 ASP B O 1
ATOM 959 N N . LYS A 1 128 ? 133.145 141.947 124.968 1.00 28.53 128 LYS B N 1
ATOM 960 C CA . LYS A 1 128 ? 132.862 142.804 123.823 1.00 30.90 128 LYS B CA 1
ATOM 961 C C . LYS A 1 128 ? 134.022 143.752 123.539 1.00 35.25 128 LYS B C 1
ATOM 962 O O . LYS A 1 128 ? 134.325 144.040 122.375 1.00 33.66 128 LYS B O 1
ATOM 968 N N . ILE A 1 129 ? 134.689 144.241 124.586 1.00 17.95 129 ILE B N 1
ATOM 969 C CA . ILE A 1 129 ? 135.826 145.133 124.391 1.00 23.83 129 ILE B CA 1
ATOM 970 C C . ILE A 1 129 ? 136.961 144.405 123.683 1.00 19.36 129 ILE B C 1
ATOM 971 O O . ILE A 1 129 ? 137.589 144.950 122.769 1.00 19.86 129 ILE B O 1
ATOM 976 N N . VAL A 1 130 ? 137.243 143.163 124.087 1.00 14.68 130 VAL B N 1
ATOM 977 C CA . VAL A 1 130 ? 138.293 142.404 123.412 1.00 15.23 130 VAL B CA 1
ATOM 978 C C . VAL A 1 130 ? 137.856 142.000 122.007 1.00 17.42 130 VAL B C 1
ATOM 979 O O . VAL A 1 130 ? 138.685 141.912 121.093 1.00 14.15 130 VAL B O 1
ATOM 983 N N . GLN A 1 131 ? 136.558 141.753 121.804 1.00 50.82 131 GLN B N 1
ATOM 984 C CA . GLN A 1 131 ? 136.050 141.494 120.461 1.00 44.48 131 GLN B CA 1
ATOM 985 C C . GLN A 1 131 ? 136.234 142.699 119.550 1.00 45.98 131 GLN B C 1
ATOM 986 O O . GLN A 1 131 ? 136.454 142.539 118.344 1.00 47.83 131 GLN B O 1
ATOM 992 N N . SER A 1 132 ? 136.134 143.909 120.104 1.00 39.82 132 SER B N 1
ATOM 993 C CA . SER A 1 132 ? 136.385 145.116 119.324 1.00 42.26 132 SER B CA 1
ATOM 994 C C . SER A 1 132 ? 137.813 145.172 118.798 1.00 40.38 132 SER B C 1
ATOM 995 O O . SER A 1 132 ? 138.094 145.948 117.879 1.00 42.53 132 SER B O 1
ATOM 998 N N . MET A 1 133 ? 138.717 144.376 119.363 1.00 51.82 133 MET B N 1
ATOM 999 C CA . MET A 1 133 ? 140.107 144.319 118.932 1.00 48.39 133 MET B CA 1
ATOM 1000 C C . MET A 1 133 ? 140.343 143.276 117.847 1.00 52.88 133 MET B C 1
ATOM 1001 O O . MET A 1 133 ? 141.504 142.991 117.527 1.00 48.39 133 MET B O 1
ATOM 1006 N N . SER A 1 134 ? 139.277 142.687 117.295 1.00 57.11 134 SER B N 1
ATOM 1007 C CA . SER A 1 134 ? 139.436 141.614 116.319 1.00 55.41 134 SER B CA 1
ATOM 1008 C C . SER A 1 134 ? 140.179 142.093 115.078 1.00 58.22 134 SER B C 1
ATOM 1009 O O . SER A 1 134 ? 141.062 141.394 114.567 1.00 55.37 134 SER B O 1
ATOM 1012 N N . GLY A 1 135 ? 139.834 143.280 114.577 1.00 61.33 135 GLY B N 1
ATOM 1013 C CA . GLY A 1 135 ? 140.571 143.838 113.458 1.00 64.70 135 GLY B CA 1
ATOM 1014 C C . GLY A 1 135 ? 142.020 144.122 113.794 1.00 62.38 135 GLY B C 1
ATOM 1015 O O . GLY A 1 135 ? 142.901 143.971 112.944 1.00 57.42 135 GLY B O 1
ATOM 1016 N N . LEU A 1 136 ? 142.288 144.532 115.033 1.00 66.61 136 LEU B N 1
ATOM 1017 C CA . LEU A 1 136 ? 143.648 144.833 115.457 1.00 67.20 136 LEU B CA 1
ATOM 1018 C C . LEU A 1 136 ? 144.490 143.583 115.663 1.00 68.62 136 LEU B C 1
ATOM 1019 O O . LEU A 1 136 ? 145.722 143.671 115.623 1.00 65.79 136 LEU B O 1
ATOM 1024 N N . PHE A 1 137 ? 143.860 142.428 115.890 1.00 75.90 137 PHE B N 1
ATOM 1025 C CA . PHE A 1 137 ? 144.623 141.188 116.017 1.00 71.97 137 PHE B CA 1
ATOM 1026 C C . PHE A 1 137 ? 145.362 140.861 114.726 1.00 67.58 137 PHE B C 1
ATOM 1027 O O . PHE A 1 137 ? 146.523 140.437 114.757 1.00 76.16 137 PHE B O 1
ATOM 1035 N N . ARG A 1 138 ? 144.703 141.047 113.581 1.00 112.80 138 ARG B N 1
ATOM 1036 C CA . ARG A 1 138 ? 145.349 140.775 112.303 1.00 104.98 138 ARG B CA 1
ATOM 1037 C C . ARG A 1 138 ? 146.388 141.834 111.962 1.00 108.89 138 ARG B C 1
ATOM 1038 O O . ARG A 1 138 ? 147.330 141.557 111.211 1.00 105.42 138 ARG B O 1
ATOM 1046 N N . GLN A 1 139 ? 146.240 143.044 112.503 1.00 86.18 139 GLN B N 1
ATOM 1047 C CA . GLN A 1 139 ? 147.146 144.153 112.231 1.00 89.77 139 GLN B CA 1
ATOM 1048 C C . GLN A 1 139 ? 148.158 144.365 113.352 1.00 83.49 139 GLN B C 1
ATOM 1049 O O . GLN A 1 139 ? 148.630 145.488 113.555 1.00 89.02 139 GLN B O 1
ATOM 1055 N N . LYS A 1 140 ? 148.506 143.303 114.082 1.00 76.77 140 LYS B N 1
ATOM 1056 C CA . LYS A 1 140 ? 149.408 143.439 115.221 1.00 75.08 140 LYS B CA 1
ATOM 1057 C C . LYS A 1 140 ? 150.792 143.927 114.814 1.00 74.11 140 LYS B C 1
ATOM 1058 O O . LYS A 1 140 ? 151.535 144.427 115.664 1.00 75.39 140 LYS B O 1
ATOM 1064 N N . HIS A 1 141 ? 151.156 143.786 113.540 1.00 69.34 141 HIS B N 1
ATOM 1065 C CA . HIS A 1 141 ? 152.415 144.338 113.053 1.00 67.10 141 HIS B CA 1
ATOM 1066 C C . HIS A 1 141 ? 152.334 145.845 112.847 1.00 66.22 141 HIS B C 1
ATOM 1067 O O . HIS A 1 141 ? 153.358 146.532 112.921 1.00 63.39 141 HIS B O 1
ATOM 1074 N N . ALA A 1 142 ? 151.135 146.370 112.585 1.00 46.47 142 ALA B N 1
ATOM 1075 C CA . ALA A 1 142 ? 150.988 147.777 112.230 1.00 47.02 142 ALA B CA 1
ATOM 1076 C C . ALA A 1 142 ? 151.122 148.695 113.440 1.00 43.07 142 ALA B C 1
ATOM 1077 O O . ALA A 1 142 ? 151.698 149.782 113.331 1.00 44.19 142 ALA B O 1
ATOM 1079 N N . PHE A 1 143 ? 150.594 148.289 114.591 1.00 28.06 143 PHE B N 1
ATOM 1080 C CA . PHE A 1 143 ? 150.589 149.126 115.780 1.00 30.36 143 PHE B CA 1
ATOM 1081 C C . PHE A 1 143 ? 151.322 148.430 116.917 1.00 24.63 143 PHE B C 1
ATOM 1082 O O . PHE A 1 143 ? 151.460 147.204 116.934 1.00 30.65 143 PHE B O 1
ATOM 1090 N N . ASP A 1 144 ? 151.794 149.232 117.872 1.00 28.39 144 ASP B N 1
ATOM 1091 C CA . ASP A 1 144 ? 152.529 148.729 119.026 1.00 25.97 144 ASP B CA 1
ATOM 1092 C C . ASP A 1 144 ? 151.647 148.625 120.265 1.00 29.58 144 ASP B C 1
ATOM 1093 O O . ASP A 1 144 ? 151.549 147.555 120.873 1.00 23.40 144 ASP B O 1
ATOM 1098 N N . VAL A 1 145 ? 151.004 149.722 120.655 1.00 9.37 145 VAL B N 1
ATOM 1099 C CA . VAL A 1 145 ? 150.147 149.761 121.833 1.00 11.35 145 VAL B CA 1
ATOM 1100 C C . VAL A 1 145 ? 148.764 150.223 121.409 1.00 7.22 145 VAL B C 1
ATOM 1101 O O . VAL A 1 145 ? 148.629 151.205 120.672 1.00 3.79 145 VAL B O 1
ATOM 1105 N N . LEU A 1 146 ? 147.743 149.512 121.870 1.00 2.85 146 LEU B N 1
ATOM 1106 C CA . LEU A 1 146 ? 146.364 149.920 121.670 1.00 5.87 146 LEU B CA 1
ATOM 1107 C C . LEU A 1 146 ? 145.962 150.863 122.799 1.00 2.22 146 LEU B C 1
ATOM 1108 O O . LEU A 1 146 ? 146.170 150.552 123.976 1.00 6.04 146 LEU B O 1
ATOM 1113 N N . LEU A 1 147 ? 145.403 152.016 122.440 1.00 12.35 147 LEU B N 1
ATOM 1114 C CA . LEU A 1 147 ? 144.878 152.967 123.413 1.00 9.54 147 LEU B CA 1
ATOM 1115 C C . LEU A 1 147 ? 143.391 152.697 123.592 1.00 6.40 147 LEU B C 1
ATOM 1116 O O . LEU A 1 147 ? 142.591 152.957 122.687 1.00 11.04 147 LEU B O 1
ATOM 1121 N N . VAL A 1 148 ? 143.020 152.174 124.750 1.00 8.77 148 VAL B N 1
ATOM 1122 C CA . VAL A 1 148 ? 141.625 151.911 125.080 1.00 5.95 148 VAL B CA 1
ATOM 1123 C C . VAL A 1 148 ? 141.144 152.996 126.028 1.00 15.71 148 VAL B C 1
ATOM 1124 O O . VAL A 1 148 ? 141.780 153.270 127.053 1.00 11.55 148 VAL B O 1
ATOM 1128 N N . TYR A 1 149 ? 140.027 153.625 125.683 1.00 16.22 149 TYR B N 1
ATOM 1129 C CA . TYR A 1 149 ? 139.410 154.639 126.521 1.00 17.55 149 TYR B CA 1
ATOM 1130 C C . TYR A 1 149 ? 138.109 154.086 127.080 1.00 14.31 149 TYR B C 1
ATOM 1131 O O . TYR A 1 149 ? 137.254 153.618 126.321 1.00 14.73 149 TYR B O 1
ATOM 1140 N N . LEU A 1 150 ? 137.961 154.142 128.400 1.00 34.88 150 LEU B N 1
ATOM 1141 C CA . LEU A 1 150 ? 136.745 153.670 129.049 1.00 28.17 150 LEU B CA 1
ATOM 1142 C C . LEU A 1 150 ? 135.913 154.867 129.486 1.00 32.18 150 LEU B C 1
ATOM 1143 O O . LEU A 1 150 ? 136.301 155.571 130.431 1.00 31.82 150 LEU B O 1
ATOM 1148 N N . PRO A 1 151 ? 134.785 155.144 128.838 1.00 26.07 151 PRO B N 1
ATOM 1149 C CA . PRO A 1 151 ? 133.965 156.291 129.236 1.00 25.28 151 PRO B CA 1
ATOM 1150 C C . PRO A 1 151 ? 133.314 156.084 130.594 1.00 20.61 151 PRO B C 1
ATOM 1151 O O . PRO A 1 151 ? 133.071 154.961 131.042 1.00 26.70 151 PRO B O 1
ATOM 1155 N N . ALA A 1 152 ? 133.019 157.210 131.250 1.00 22.65 152 ALA B N 1
ATOM 1156 C CA . ALA A 1 152 ? 132.368 157.170 132.554 1.00 24.80 152 ALA B CA 1
ATOM 1157 C C . ALA A 1 152 ? 130.999 156.509 132.496 1.00 24.09 152 ALA B C 1
ATOM 1158 O O . ALA A 1 152 ? 130.501 156.050 133.529 1.00 29.04 152 ALA B O 1
ATOM 1160 N N . SER A 1 153 ? 130.382 156.446 131.313 1.00 40.10 153 SER B N 1
ATOM 1161 C CA . SER A 1 153 ? 129.116 155.740 131.165 1.00 36.77 153 SER B CA 1
ATOM 1162 C C . SER A 1 153 ? 129.246 154.260 131.490 1.00 33.49 153 SER B C 1
ATOM 1163 O O . SER A 1 153 ? 128.235 153.603 131.761 1.00 33.65 153 SER B O 1
ATOM 1166 N N . TRP A 1 154 ? 130.464 153.721 131.467 1.00 39.98 154 TRP B N 1
ATOM 1167 C CA . TRP A 1 154 ? 130.720 152.335 131.825 1.00 37.77 154 TRP B CA 1
ATOM 1168 C C . TRP A 1 154 ? 131.137 152.187 133.284 1.00 38.66 154 TRP B C 1
ATOM 1169 O O . TRP A 1 154 ? 131.632 151.123 133.676 1.00 36.68 154 TRP B O 1
ATOM 1180 N N . LYS A 1 155 ? 130.934 153.233 134.092 1.00 49.25 155 LYS B N 1
ATOM 1181 C CA . LYS A 1 155 ? 131.365 153.226 135.486 1.00 47.18 155 LYS B CA 1
ATOM 1182 C C . LYS A 1 155 ? 130.763 152.066 136.267 1.00 46.42 155 LYS B C 1
ATOM 1183 O O . LYS A 1 155 ? 131.387 151.565 137.209 1.00 42.61 155 LYS B O 1
ATOM 1189 N N . LYS A 1 156 ? 129.559 151.628 135.895 1.00 55.65 156 LYS B N 1
ATOM 1190 C CA . LYS A 1 156 ? 128.907 150.537 136.609 1.00 59.18 156 LYS B CA 1
ATOM 1191 C C . LYS A 1 156 ? 129.654 149.219 136.468 1.00 61.34 156 LYS B C 1
ATOM 1192 O O . LYS A 1 156 ? 129.433 148.309 137.273 1.00 53.11 156 LYS B O 1
ATOM 1198 N N . CYS A 1 157 ? 130.527 149.090 135.469 1.00 43.84 157 CYS B N 1
ATOM 1199 C CA . CYS A 1 157 ? 131.254 147.849 135.236 1.00 48.68 157 CYS B CA 1
ATOM 1200 C C . CYS A 1 157 ? 132.747 147.976 135.503 1.00 50.80 157 CYS B C 1
ATOM 1201 O O . CYS A 1 157 ? 133.496 147.036 135.226 1.00 50.54 157 CYS B O 1
ATOM 1204 N N . PHE A 1 158 ? 133.201 149.114 136.029 1.00 35.96 158 PHE B N 1
ATOM 1205 C CA . PHE A 1 158 ? 134.623 149.270 136.313 1.00 32.04 158 PHE B CA 1
ATOM 1206 C C . PHE A 1 158 ? 135.063 148.347 137.443 1.00 34.35 158 PHE B C 1
ATOM 1207 O O . PHE A 1 158 ? 136.097 147.676 137.343 1.00 33.43 158 PHE B O 1
ATOM 1215 N N . GLU A 1 159 ? 134.285 148.294 138.523 1.00 47.69 159 GLU B N 1
ATOM 1216 C CA . GLU A 1 159 ? 134.636 147.492 139.688 1.00 52.80 159 GLU B CA 1
ATOM 1217 C C . GLU A 1 159 ? 133.375 147.179 140.476 1.00 50.60 159 GLU B C 1
ATOM 1218 O O . GLU A 1 159 ? 132.633 148.094 140.844 1.00 56.37 159 GLU B O 1
ATOM 1224 N N . TYR A 1 160 ? 133.142 145.897 140.738 1.00 68.71 160 TYR B N 1
ATOM 1225 C CA . TYR A 1 160 ? 132.132 145.485 141.702 1.00 65.78 160 TYR B CA 1
ATOM 1226 C C . TYR A 1 160 ? 132.537 144.125 142.260 1.00 65.11 160 TYR B C 1
ATOM 1227 O O . TYR A 1 160 ? 133.586 143.576 141.905 1.00 63.53 160 TYR B O 1
ATOM 1236 N N . ASP A 1 161 ? 131.696 143.584 143.140 1.00 69.52 161 ASP B N 1
ATOM 1237 C CA . ASP A 1 161 ? 132.050 142.402 143.916 1.00 76.54 161 ASP B CA 1
ATOM 1238 C C . ASP A 1 161 ? 132.369 141.232 142.995 1.00 73.48 161 ASP B C 1
ATOM 1239 O O . ASP A 1 161 ? 131.507 140.767 142.243 1.00 70.74 161 ASP B O 1
ATOM 1244 N N . GLY A 1 162 ? 133.612 140.763 143.055 1.00 37.66 162 GLY B N 1
ATOM 1245 C CA . GLY A 1 162 ? 134.038 139.627 142.270 1.00 37.42 162 GLY B CA 1
ATOM 1246 C C . GLY A 1 162 ? 134.444 139.930 140.847 1.00 35.70 162 GLY B C 1
ATOM 1247 O O . GLY A 1 162 ? 134.710 138.990 140.089 1.00 33.40 162 GLY B O 1
ATOM 1248 N N . PHE A 1 163 ? 134.505 141.201 140.451 1.00 38.27 163 PHE B N 1
ATOM 1249 C CA . PHE A 1 163 ? 134.897 141.534 139.090 1.00 34.96 163 PHE B CA 1
ATOM 1250 C C . PHE A 1 163 ? 135.825 142.739 139.081 1.00 33.64 163 PHE B C 1
ATOM 1251 O O . PHE A 1 163 ? 135.738 143.622 139.937 1.00 32.76 163 PHE B O 1
ATOM 1259 N N . ASP A 1 164 ? 136.718 142.760 138.092 1.00 31.38 164 ASP B N 1
ATOM 1260 C CA . ASP A 1 164 ? 137.601 143.891 137.836 1.00 26.11 164 ASP B CA 1
ATOM 1261 C C . ASP A 1 164 ? 137.774 144.021 136.332 1.00 25.38 164 ASP B C 1
ATOM 1262 O O . ASP A 1 164 ? 138.371 143.145 135.701 1.00 32.57 164 ASP B O 1
ATOM 1267 N N . LEU A 1 165 ? 137.248 145.108 135.760 1.00 21.26 165 LEU B N 1
ATOM 1268 C CA . LEU A 1 165 ? 137.289 145.278 134.310 1.00 18.15 165 LEU B CA 1
ATOM 1269 C C . LEU A 1 165 ? 138.719 145.398 133.798 1.00 15.55 165 LEU B C 1
ATOM 1270 O O . LEU A 1 165 ? 139.061 144.819 132.762 1.00 23.68 165 LEU B O 1
ATOM 1275 N N . HIS A 1 166 ? 139.564 146.145 134.509 1.00 24.35 166 HIS B N 1
ATOM 1276 C CA . HIS A 1 166 ? 140.947 146.326 134.079 1.00 23.88 166 HIS B CA 1
ATOM 1277 C C . HIS A 1 166 ? 141.686 144.996 134.035 1.00 21.33 166 HIS B C 1
ATOM 1278 O O . HIS A 1 166 ? 142.316 144.652 133.025 1.00 22.50 166 HIS B O 1
ATOM 1285 N N . ASP A 1 167 ? 141.617 144.234 135.128 1.00 27.76 167 ASP B N 1
ATOM 1286 C CA . ASP A 1 167 ? 142.319 142.959 135.194 1.00 26.00 167 ASP B CA 1
ATOM 1287 C C . ASP A 1 167 ? 141.756 141.968 134.185 1.00 23.28 167 ASP B C 1
ATOM 1288 O O . ASP A 1 167 ? 142.510 141.218 133.559 1.00 22.72 167 ASP B O 1
ATOM 1293 N N . ARG A 1 168 ? 140.433 141.958 134.007 1.00 12.93 168 ARG B N 1
ATOM 1294 C CA . ARG A 1 168 ? 139.821 141.050 133.041 1.00 17.26 168 ARG B CA 1
ATOM 1295 C C . ARG A 1 168 ? 140.265 141.368 131.617 1.00 14.92 168 ARG B C 1
ATOM 1296 O O . ARG A 1 168 ? 140.599 140.461 130.846 1.00 17.62 168 ARG B O 1
ATOM 1304 N N . ILE A 1 169 ? 140.277 142.652 131.250 1.00 9.58 169 ILE B N 1
ATOM 1305 C CA . ILE A 1 169 ? 140.709 143.041 129.909 1.00 3.92 169 ILE B CA 1
ATOM 1306 C C . ILE A 1 169 ? 142.175 142.686 129.702 1.00 3.92 169 ILE B C 1
ATOM 1307 O O . ILE A 1 169 ? 142.555 142.109 128.675 1.00 7.90 169 ILE B O 1
ATOM 1312 N N . LYS A 1 170 ? 143.023 143.022 130.677 1.00 3.36 170 LYS B N 1
ATOM 1313 C CA . LYS A 1 170 ? 144.444 142.735 130.538 1.00 6.51 170 LYS B CA 1
ATOM 1314 C C . LYS A 1 170 ? 144.730 141.241 130.539 1.00 5.34 170 LYS B C 1
ATOM 1315 O O . LYS A 1 170 ? 145.741 140.816 129.972 1.00 4.18 170 LYS B O 1
ATOM 1321 N N . ALA A 1 171 ? 143.863 140.440 131.160 1.00 15.75 171 ALA B N 1
ATOM 1322 C CA . ALA A 1 171 ? 143.992 138.991 131.104 1.00 18.05 171 ALA B CA 1
ATOM 1323 C C . ALA A 1 171 ? 143.576 138.449 129.746 1.00 17.37 171 ALA B C 1
ATOM 1324 O O . ALA A 1 171 ? 144.219 137.538 129.214 1.00 10.42 171 ALA B O 1
ATOM 1326 N N . LYS A 1 172 ? 142.499 138.992 129.179 1.00 21.69 172 LYS B N 1
ATOM 1327 C CA . LYS A 1 172 ? 142.040 138.531 127.875 1.00 30.76 172 LYS B CA 1
ATOM 1328 C C . LYS A 1 172 ? 143.002 138.924 126.761 1.00 23.34 172 LYS B C 1
ATOM 1329 O O . LYS A 1 172 ? 143.125 138.196 125.769 1.00 27.58 172 LYS B O 1
ATOM 1335 N N . VAL A 1 173 ? 143.691 140.059 126.897 1.00 15.05 173 VAL B N 1
ATOM 1336 C CA . VAL A 1 173 ? 144.595 140.528 125.852 1.00 13.06 173 VAL B CA 1
ATOM 1337 C C . VAL A 1 173 ? 146.048 140.160 126.120 1.00 15.23 173 VAL B C 1
ATOM 1338 O O . VAL A 1 173 ? 146.931 140.567 125.353 1.00 15.04 173 VAL B O 1
ATOM 1342 N N . ALA A 1 174 ? 146.327 139.396 127.181 1.00 17.18 174 ALA B N 1
ATOM 1343 C CA . ALA A 1 174 ? 147.706 138.981 127.433 1.00 15.92 174 ALA B CA 1
ATOM 1344 C C . ALA A 1 174 ? 148.146 137.832 126.534 1.00 13.88 174 ALA B C 1
ATOM 1345 O O . ALA A 1 174 ? 149.261 137.900 125.986 1.00 16.43 174 ALA B O 1
ATOM 1347 N N . PRO A 1 175 ? 147.366 136.756 126.343 1.00 28.07 175 PRO B N 1
ATOM 1348 C CA . PRO A 1 175 ? 147.796 135.713 125.399 1.00 31.90 175 PRO B CA 1
ATOM 1349 C C . PRO A 1 175 ? 147.866 136.190 123.962 1.00 26.51 175 PRO B C 1
ATOM 1350 O O . PRO A 1 175 ? 148.531 135.544 123.143 1.00 29.50 175 PRO B O 1
ATOM 1354 N N . LEU A 1 176 ? 147.200 137.292 123.631 1.00 29.13 176 LEU B N 1
ATOM 1355 C CA . LEU A 1 176 ? 147.214 137.848 122.287 1.00 31.85 176 LEU B CA 1
ATOM 1356 C C . LEU A 1 176 ? 148.448 138.695 122.016 1.00 34.43 176 LEU B C 1
ATOM 1357 O O . LEU A 1 176 ? 148.622 139.162 120.886 1.00 36.76 176 LEU B O 1
ATOM 1362 N N . ASN A 1 177 ? 149.293 138.903 123.025 1.00 42.91 177 ASN B N 1
ATOM 1363 C CA . ASN A 1 177 ? 150.592 139.556 122.893 1.00 34.34 177 ASN B CA 1
ATOM 1364 C C . ASN A 1 177 ? 150.489 140.992 122.388 1.00 36.36 177 ASN B C 1
ATOM 1365 O O . ASN A 1 177 ? 151.440 141.511 121.796 1.00 42.78 177 ASN B O 1
ATOM 1370 N N . LEU A 1 178 ? 149.356 141.658 122.607 1.00 41.73 178 LEU B N 1
ATOM 1371 C CA . LEU A 1 178 ? 149.233 143.065 122.255 1.00 41.99 178 LEU B CA 1
ATOM 1372 C C . LEU A 1 178 ? 149.111 143.896 123.523 1.00 33.40 178 LEU B C 1
ATOM 1373 O O . LEU A 1 178 ? 148.200 143.667 124.332 1.00 32.71 178 LEU B O 1
ATOM 1378 N N . PRO A 1 179 ? 150.032 144.822 123.767 1.00 17.88 179 PRO B N 1
ATOM 1379 C CA . PRO A 1 179 ? 149.951 145.645 124.976 1.00 16.31 179 PRO B CA 1
ATOM 1380 C C . PRO A 1 179 ? 148.848 146.686 124.873 1.00 14.34 179 PRO B C 1
ATOM 1381 O O . PRO A 1 179 ? 148.462 147.129 123.790 1.00 12.93 179 PRO B O 1
ATOM 1385 N N . ILE A 1 180 ? 148.342 147.078 126.038 1.00 15.66 180 ILE B N 1
ATOM 1386 C CA . ILE A 1 180 ? 147.204 147.982 126.132 1.00 8.66 180 ILE B CA 1
ATOM 1387 C C . ILE A 1 180 ? 147.471 149.002 127.229 1.00 13.02 180 ILE B C 1
ATOM 1388 O O . ILE A 1 180 ? 147.935 148.647 128.317 1.00 11.21 180 ILE B O 1
ATOM 1393 N N . GLN A 1 181 ? 147.199 150.270 126.934 1.00 7.96 181 GLN B N 1
ATOM 1394 C CA . GLN A 1 181 ? 147.137 151.326 127.935 1.00 3.24 181 GLN B CA 1
ATOM 1395 C C . GLN A 1 181 ? 145.696 151.801 128.019 1.00 3.07 181 GLN B C 1
ATOM 1396 O O . GLN A 1 181 ? 145.162 152.347 127.049 1.00 9.27 181 GLN B O 1
ATOM 1402 N N . ILE A 1 182 ? 145.072 151.584 129.165 1.00 5.71 182 ILE B N 1
ATOM 1403 C CA . ILE A 1 182 ? 143.684 151.960 129.391 1.00 9.09 182 ILE B CA 1
ATOM 1404 C C . ILE A 1 182 ? 143.650 153.394 129.892 1.00 6.54 182 ILE B C 1
ATOM 1405 O O . ILE A 1 182 ? 144.458 153.789 130.741 1.00 8.04 182 ILE B O 1
ATOM 1410 N N . ILE A 1 183 ? 142.729 154.185 129.350 1.00 7.69 183 ILE B N 1
ATOM 1411 C CA . ILE A 1 183 ? 142.566 155.581 129.730 1.00 11.11 183 ILE B CA 1
ATOM 1412 C C . ILE A 1 183 ? 141.140 155.774 130.223 1.00 10.02 183 ILE B C 1
ATOM 1413 O O . ILE A 1 183 ? 140.183 155.514 129.485 1.00 13.85 183 ILE B O 1
ATOM 1418 N N . ASN A 1 184 ? 140.999 156.210 131.469 1.00 25.85 184 ASN B N 1
ATOM 1419 C CA . ASN A 1 184 ? 139.717 156.597 132.030 1.00 16.64 184 ASN B CA 1
ATOM 1420 C C . ASN A 1 184 ? 139.561 158.109 131.920 1.00 16.83 184 ASN B C 1
ATOM 1421 O O . ASN A 1 184 ? 140.402 158.808 131.352 1.00 16.31 184 ASN B O 1
ATOM 1426 N N . ASP A 1 185 ? 138.468 158.623 132.479 1.00 37.84 185 ASP B N 1
ATOM 1427 C CA . ASP A 1 185 ? 138.320 160.067 132.584 1.00 33.07 185 ASP B CA 1
ATOM 1428 C C . ASP A 1 185 ? 139.269 160.676 133.605 1.00 31.08 185 ASP B C 1
ATOM 1429 O O . ASP A 1 185 ? 139.426 161.898 133.615 1.00 33.33 185 ASP B O 1
ATOM 1434 N N . THR A 1 186 ? 139.901 159.861 134.455 1.00 15.73 186 THR B N 1
ATOM 1435 C CA . THR A 1 186 ? 140.823 160.393 135.455 1.00 16.19 186 THR B CA 1
ATOM 1436 C C . THR A 1 186 ? 142.011 161.089 134.803 1.00 11.10 186 THR B C 1
ATOM 1437 O O . THR A 1 186 ? 142.377 162.207 135.189 1.00 11.72 186 THR B O 1
ATOM 1441 N N . ALA A 1 187 ? 142.621 160.444 133.809 1.00 9.88 187 ALA B N 1
ATOM 1442 C CA . ALA A 1 187 ? 143.763 161.028 133.117 1.00 16.10 187 ALA B CA 1
ATOM 1443 C C . ALA A 1 187 ? 143.382 162.292 132.361 1.00 15.94 187 ALA B C 1
ATOM 1444 O O . ALA A 1 187 ? 144.178 163.234 132.296 1.00 16.26 187 ALA B O 1
ATOM 1446 N N . LEU A 1 188 ? 142.183 162.326 131.781 1.00 34.92 188 LEU B N 1
ATOM 1447 C CA . LEU A 1 188 ? 141.735 163.509 131.055 1.00 32.45 188 LEU B CA 1
ATOM 1448 C C . LEU A 1 188 ? 141.400 164.651 132.007 1.00 28.23 188 LEU B C 1
ATOM 1449 O O . LEU A 1 188 ? 141.608 165.826 131.683 1.00 29.58 188 LEU B O 1
ATOM 1454 N N . THR A 1 189 ? 140.883 164.323 133.190 1.00 21.39 189 THR B N 1
ATOM 1455 C CA . THR A 1 189 ? 140.333 165.309 134.107 1.00 26.32 189 THR B CA 1
ATOM 1456 C C . THR A 1 189 ? 141.365 165.896 135.061 1.00 25.15 189 THR B C 1
ATOM 1457 O O . THR A 1 189 ? 141.244 167.074 135.415 1.00 28.15 189 THR B O 1
ATOM 1461 N N . ARG A 1 190 ? 142.373 165.127 135.472 1.00 21.78 190 ARG B N 1
ATOM 1462 C CA . ARG A 1 190 ? 143.294 165.608 136.495 1.00 25.25 190 ARG B CA 1
ATOM 1463 C C . ARG A 1 190 ? 143.956 166.908 136.053 1.00 26.46 190 ARG B C 1
ATOM 1464 O O . ARG A 1 190 ? 144.446 167.026 134.927 1.00 16.72 190 ARG B O 1
ATOM 1472 N N . GLN A 1 191 ? 143.948 167.894 136.955 1.00 72.85 191 GLN B N 1
ATOM 1473 C CA . GLN A 1 191 ? 144.271 169.267 136.576 1.00 69.40 191 GLN B CA 1
ATOM 1474 C C . GLN A 1 191 ? 145.713 169.403 136.105 1.00 69.15 191 GLN B C 1
ATOM 1475 O O . GLN A 1 191 ? 145.981 170.085 135.109 1.00 72.35 191 GLN B O 1
ATOM 1481 N N . CYS A 1 192 ? 146.654 168.772 136.800 1.00 23.93 192 CYS B N 1
ATOM 1482 C CA . CYS A 1 192 ? 148.041 168.801 136.362 1.00 22.39 192 CYS B CA 1
ATOM 1483 C C . CYS A 1 192 ? 148.197 167.928 135.126 1.00 30.43 192 CYS B C 1
ATOM 1484 O O . CYS A 1 192 ? 147.989 166.712 135.182 1.00 29.11 192 CYS B O 1
ATOM 1487 N N . ARG A 1 193 ? 148.559 168.550 134.007 1.00 23.65 193 ARG B N 1
ATOM 1488 C CA . ARG A 1 193 ? 148.702 167.829 132.751 1.00 23.67 193 ARG B CA 1
ATOM 1489 C C . ARG A 1 193 ? 150.076 167.212 132.566 1.00 17.15 193 ARG B C 1
ATOM 1490 O O . ARG A 1 193 ? 150.188 166.185 131.892 1.00 17.06 193 ARG B O 1
ATOM 1498 N N . ALA A 1 194 ? 151.123 167.809 133.139 1.00 15.69 194 ALA B N 1
ATOM 1499 C CA . ALA A 1 194 ? 152.441 167.190 133.071 1.00 14.08 194 ALA B CA 1
ATOM 1500 C C . ALA A 1 194 ? 152.442 165.839 133.772 1.00 18.92 194 ALA B C 1
ATOM 1501 O O . ALA A 1 194 ? 153.091 164.896 133.310 1.00 10.67 194 ALA B O 1
ATOM 1503 N N . ASN A 1 195 ? 151.712 165.729 134.883 1.00 14.73 195 ASN B N 1
ATOM 1504 C CA . ASN A 1 195 ? 151.533 164.452 135.566 1.00 12.45 195 ASN B CA 1
ATOM 1505 C C . ASN A 1 195 ? 151.056 163.371 134.603 1.00 8.70 195 ASN B C 1
ATOM 1506 O O . ASN A 1 195 ? 151.724 162.348 134.398 1.00 13.04 195 ASN B O 1
ATOM 1511 N N . VAL A 1 196 ? 149.887 163.595 134.006 1.00 6.45 196 VAL B N 1
ATOM 1512 C CA . VAL A 1 196 ? 149.264 162.584 133.164 1.00 10.91 196 VAL B CA 1
ATOM 1513 C C . VAL A 1 196 ? 150.098 162.335 131.917 1.00 13.95 196 VAL B C 1
ATOM 1514 O O . VAL A 1 196 ? 150.242 161.192 131.474 1.00 5.82 196 VAL B O 1
ATOM 1518 N N . MET A 1 197 ? 150.660 163.391 131.325 1.00 11.38 197 MET B N 1
ATOM 1519 C CA . MET A 1 197 ? 151.461 163.215 130.120 1.00 19.35 197 MET B CA 1
ATOM 1520 C C . MET A 1 197 ? 152.702 162.384 130.406 1.00 18.88 197 MET B C 1
ATOM 1521 O O . MET A 1 197 ? 153.024 161.458 129.657 1.00 12.89 197 MET B O 1
ATOM 1526 N N . TRP A 1 198 ? 153.398 162.681 131.505 1.00 6.29 198 TRP B N 1
ATOM 1527 C CA . TRP A 1 198 ? 154.573 161.905 131.872 1.00 1.57 198 TRP B CA 1
ATOM 1528 C C . TRP A 1 198 ? 154.210 160.450 132.124 1.00 0.14 198 TRP B C 1
ATOM 1529 O O . TRP A 1 198 ? 154.861 159.536 131.603 1.00 2.64 198 TRP B O 1
ATOM 1540 N N . GLY A 1 199 ? 153.156 160.214 132.909 1.00 8.69 199 GLY B N 1
ATOM 1541 C CA . GLY A 1 199 ? 152.778 158.844 133.213 1.00 0.87 199 GLY B CA 1
ATOM 1542 C C . GLY A 1 199 ? 152.386 158.061 131.976 1.00 6.83 199 GLY B C 1
ATOM 1543 O O . GLY A 1 199 ? 152.880 156.954 131.743 1.00 1.19 199 GLY B O 1
ATOM 1544 N N . VAL A 1 200 ? 151.514 158.641 131.149 1.00 0.10 200 VAL B N 1
ATOM 1545 C CA . VAL A 1 200 ? 151.030 157.951 129.961 1.00 0.47 200 VAL B CA 1
ATOM 1546 C C . VAL A 1 200 ? 152.164 157.725 128.973 1.00 3.97 200 VAL B C 1
ATOM 1547 O O . VAL A 1 200 ? 152.258 156.661 128.358 1.00 3.50 200 VAL B O 1
ATOM 1551 N N . SER A 1 201 ? 153.041 158.715 128.799 1.00 8.05 201 SER B N 1
ATOM 1552 C CA . SER A 1 201 ? 154.137 158.569 127.852 1.00 8.67 201 SER B CA 1
ATOM 1553 C C . SER A 1 201 ? 155.114 157.488 128.294 1.00 6.69 201 SER B C 1
ATOM 1554 O O . SER A 1 201 ? 155.548 156.666 127.477 1.00 8.07 201 SER B O 1
ATOM 1557 N N . VAL A 1 202 ? 155.469 157.465 129.581 1.00 9.76 202 VAL B N 1
ATOM 1558 C CA . VAL A 1 202 ? 156.364 156.421 130.071 1.00 9.24 202 VAL B CA 1
ATOM 1559 C C . VAL A 1 202 ? 155.711 155.053 129.931 1.00 11.10 202 VAL B C 1
ATOM 1560 O O . VAL A 1 202 ? 156.362 154.078 129.538 1.00 11.01 202 VAL B O 1
ATOM 1564 N N . ALA A 1 203 ? 154.415 154.955 130.236 1.00 4.77 203 ALA B N 1
ATOM 1565 C CA . ALA A 1 203 ? 153.720 153.680 130.095 1.00 2.81 203 ALA B CA 1
ATOM 1566 C C . ALA A 1 203 ? 153.705 153.214 128.643 1.00 1.77 203 ALA B C 1
ATOM 1567 O O . ALA A 1 203 ? 153.969 152.041 128.352 1.00 6.22 203 ALA B O 1
ATOM 1569 N N . LEU A 1 204 ? 153.393 154.125 127.717 1.00 5.08 204 LEU B N 1
ATOM 1570 C CA . LEU A 1 204 ? 153.339 153.771 126.304 1.00 8.29 204 LEU B CA 1
ATOM 1571 C C . LEU A 1 204 ? 154.699 153.326 125.796 1.00 12.03 204 LEU B C 1
ATOM 1572 O O . LEU A 1 204 ? 154.797 152.360 125.034 1.00 3.29 204 LEU B O 1
ATOM 1577 N N . TYR A 1 205 ? 155.762 154.022 126.197 1.00 5.67 205 TYR B N 1
ATOM 1578 C CA . TYR A 1 205 ? 157.090 153.598 125.773 1.00 6.65 205 TYR B CA 1
ATOM 1579 C C . TYR A 1 205 ? 157.458 152.250 126.379 1.00 1.07 205 TYR B C 1
ATOM 1580 O O . TYR A 1 205 ? 158.079 151.415 125.712 1.00 0.83 205 TYR B O 1
ATOM 1589 N N . ALA A 1 206 ? 157.086 152.019 127.640 1.00 7.70 206 ALA B N 1
ATOM 1590 C CA . ALA A 1 206 ? 157.443 150.770 128.303 1.00 5.38 206 ALA B CA 1
ATOM 1591 C C . ALA A 1 206 ? 156.729 149.581 127.677 1.00 2.14 206 ALA B C 1
ATOM 1592 O O . ALA A 1 206 ? 157.309 148.498 127.560 1.00 5.52 206 ALA B O 1
ATOM 1594 N N . LYS A 1 207 ? 155.471 149.749 127.279 1.00 3.13 207 LYS B N 1
ATOM 1595 C CA . LYS A 1 207 ? 154.728 148.640 126.699 1.00 6.05 207 LYS B CA 1
ATOM 1596 C C . LYS A 1 207 ? 154.668 148.689 125.176 1.00 5.94 207 LYS B C 1
ATOM 1597 O O . LYS A 1 207 ? 153.960 147.884 124.571 1.00 8.78 207 LYS B O 1
ATOM 1603 N N . ALA A 1 208 ? 155.412 149.588 124.540 1.00 9.51 208 ALA B N 1
ATOM 1604 C CA . ALA A 1 208 ? 155.546 149.630 123.088 1.00 11.38 208 ALA B CA 1
ATOM 1605 C C . ALA A 1 208 ? 156.994 149.404 122.688 1.00 4.78 208 ALA B C 1
ATOM 1606 O O . ALA A 1 208 ? 157.544 150.113 121.846 1.00 11.50 208 ALA B O 1
ATOM 1608 N N . GLY A 1 209 ? 157.618 148.394 123.283 1.00 10.30 209 GLY B N 1
ATOM 1609 C CA . GLY A 1 209 ? 159.061 148.299 123.320 1.00 1.66 209 GLY B CA 1
ATOM 1610 C C . GLY A 1 209 ? 159.455 148.038 124.754 1.00 2.23 209 GLY B C 1
ATOM 1611 O O . GLY A 1 209 ? 159.125 146.980 125.293 1.00 11.19 209 GLY B O 1
ATOM 1612 N N . GLY A 1 210 ? 160.149 148.971 125.389 1.00 9.40 210 GLY B N 1
ATOM 1613 C CA . GLY A 1 210 ? 160.276 148.908 126.828 1.00 7.49 210 GLY B CA 1
ATOM 1614 C C . GLY A 1 210 ? 161.463 149.691 127.349 1.00 5.00 210 GLY B C 1
ATOM 1615 O O . GLY A 1 210 ? 162.105 150.451 126.628 1.00 9.81 210 GLY B O 1
ATOM 1616 N N . ILE A 1 211 ? 161.717 149.479 128.638 1.00 0.36 211 ILE B N 1
ATOM 1617 C CA . ILE A 1 211 ? 162.816 150.061 129.406 1.00 1.88 211 ILE B CA 1
ATOM 1618 C C . ILE A 1 211 ? 162.867 151.577 129.252 1.00 2.00 211 ILE B C 1
ATOM 1619 O O . ILE A 1 211 ? 163.748 152.098 128.552 1.00 4.84 211 ILE B O 1
ATOM 1624 N N . PRO A 1 212 ? 161.934 152.324 129.851 1.00 5.77 212 PRO B N 1
ATOM 1625 C CA . PRO A 1 212 ? 162.178 153.764 130.027 1.00 3.98 212 PRO B CA 1
ATOM 1626 C C . PRO A 1 212 ? 163.414 154.046 130.863 1.00 1.87 212 PRO B C 1
ATOM 1627 O O . PRO A 1 212 ? 164.139 155.011 130.597 1.00 1.53 212 PRO B O 1
ATOM 1631 N N . TRP A 1 213 ? 163.674 153.223 131.874 1.00 6.81 213 TRP B N 1
ATOM 1632 C CA . TRP A 1 213 ? 164.890 153.320 132.668 1.00 2.35 213 TRP B CA 1
ATOM 1633 C C . TRP A 1 213 ? 165.145 151.968 133.312 1.00 1.67 213 TRP B C 1
ATOM 1634 O O . TRP A 1 213 ? 164.260 151.111 133.370 1.00 5.07 213 TRP B O 1
ATOM 1645 N N . LYS A 1 214 ? 166.370 151.787 133.794 1.00 18.84 214 LYS B N 1
ATOM 1646 C CA . LYS A 1 214 ? 166.753 150.584 134.514 1.00 20.73 214 LYS B CA 1
ATOM 1647 C C . LYS A 1 214 ? 167.380 150.993 135.837 1.00 15.07 214 LYS B C 1
ATOM 1648 O O . LYS A 1 214 ? 167.392 152.168 136.199 1.00 17.06 214 LYS B O 1
ATOM 1654 N N . LEU A 1 215 ? 167.925 150.019 136.555 1.00 17.21 215 LEU B N 1
ATOM 1655 C CA . LEU A 1 215 ? 168.636 150.313 137.790 1.00 18.62 215 LEU B CA 1
ATOM 1656 C C . LEU A 1 215 ? 170.137 150.370 137.545 1.00 9.42 215 LEU B C 1
ATOM 1657 O O . LEU A 1 215 ? 170.713 149.480 136.914 1.00 15.89 215 LEU B O 1
ATOM 1662 N N . ALA A 1 216 ? 170.768 151.422 138.054 1.00 32.21 216 ALA B N 1
ATOM 1663 C CA . ALA A 1 216 ? 172.210 151.569 137.937 1.00 31.44 216 ALA B CA 1
ATOM 1664 C C . ALA A 1 216 ? 172.915 150.689 138.959 1.00 37.61 216 ALA B C 1
ATOM 1665 O O . ALA A 1 216 ? 172.485 150.588 140.112 1.00 37.92 216 ALA B O 1
ATOM 1667 N N . ASP A 1 217 ? 174.003 150.050 138.527 1.00 77.41 217 ASP B N 1
ATOM 1668 C CA . ASP A 1 217 ? 174.816 149.186 139.382 1.00 84.66 217 ASP B CA 1
ATOM 1669 C C . ASP A 1 217 ? 173.962 148.093 140.029 1.00 82.77 217 ASP B C 1
ATOM 1670 O O . ASP A 1 217 ? 173.843 147.995 141.251 1.00 82.77 217 ASP B O 1
ATOM 1675 N N . TRP A 1 218 ? 173.361 147.269 139.176 1.00 89.23 218 TRP B N 1
ATOM 1676 C CA . TRP A 1 218 ? 172.500 146.176 139.608 1.00 89.55 218 TRP B CA 1
ATOM 1677 C C . TRP A 1 218 ? 173.167 144.859 139.242 1.00 86.03 218 TRP B C 1
ATOM 1678 O O . TRP A 1 218 ? 173.509 144.637 138.076 1.00 89.72 218 TRP B O 1
ATOM 1689 N N . ASP A 1 219 ? 173.345 143.989 140.234 1.00 62.39 219 ASP B N 1
ATOM 1690 C CA . ASP A 1 219 ? 174.004 142.712 140.001 1.00 63.34 219 ASP B CA 1
ATOM 1691 C C . ASP A 1 219 ? 173.134 141.818 139.125 1.00 59.66 219 ASP B C 1
ATOM 1692 O O . ASP A 1 219 ? 171.942 141.635 139.391 1.00 63.37 219 ASP B O 1
ATOM 1697 N N . LYS A 1 220 ? 173.741 141.255 138.082 1.00 36.90 220 LYS B N 1
ATOM 1698 C CA . LYS A 1 220 ? 173.048 140.369 137.159 1.00 37.39 220 LYS B CA 1
ATOM 1699 C C . LYS A 1 220 ? 172.966 138.934 137.658 1.00 33.38 220 LYS B C 1
ATOM 1700 O O . LYS A 1 220 ? 172.242 138.128 137.062 1.00 38.10 220 LYS B O 1
ATOM 1706 N N . ASP A 1 221 ? 173.682 138.595 138.729 1.00 62.85 221 ASP B N 1
ATOM 1707 C CA . ASP A 1 221 ? 173.690 137.244 139.268 1.00 61.25 221 ASP B CA 1
ATOM 1708 C C . ASP A 1 221 ? 172.684 137.052 140.396 1.00 60.52 221 ASP B C 1
ATOM 1709 O O . ASP A 1 221 ? 172.800 136.088 141.160 1.00 58.19 221 ASP B O 1
ATOM 1714 N N . GLU A 1 222 ? 171.700 137.940 140.513 1.00 42.03 222 GLU B N 1
ATOM 1715 C CA . GLU A 1 222 ? 170.686 137.864 141.552 1.00 37.83 222 GLU B CA 1
ATOM 1716 C C . GLU A 1 222 ? 169.313 137.718 140.916 1.00 44.77 222 GLU B C 1
ATOM 1717 O O . GLU A 1 222 ? 169.044 138.290 139.856 1.00 42.34 222 GLU B O 1
ATOM 1723 N N . ALA A 1 223 ? 168.450 136.948 141.568 1.00 9.32 223 ALA B N 1
ATOM 1724 C CA . ALA A 1 223 ? 167.040 136.870 141.224 1.00 9.30 223 ALA B CA 1
ATOM 1725 C C . ALA A 1 223 ? 166.228 137.420 142.384 1.00 3.90 223 ALA B C 1
ATOM 1726 O O . ALA A 1 223 ? 166.578 137.205 143.548 1.00 2.13 223 ALA B O 1
ATOM 1728 N N . TYR A 1 224 ? 165.152 138.140 142.077 1.00 5.96 224 TYR B N 1
ATOM 1729 C CA . TYR A 1 224 ? 164.297 138.698 143.117 1.00 12.21 224 TYR B CA 1
ATOM 1730 C C . TYR A 1 224 ? 162.906 138.120 142.930 1.00 6.72 224 TYR B C 1
ATOM 1731 O O . TYR A 1 224 ? 162.263 138.360 141.905 1.00 7.08 224 TYR B O 1
ATOM 1740 N N . ILE A 1 225 ? 162.454 137.364 143.920 1.00 0.41 225 ILE B N 1
ATOM 1741 C CA . ILE A 1 225 ? 161.145 136.730 143.917 1.00 9.89 225 ILE B CA 1
ATOM 1742 C C . ILE A 1 225 ? 160.267 137.416 144.949 1.00 4.64 225 ILE B C 1
ATOM 1743 O O . ILE A 1 225 ? 160.682 137.619 146.095 1.00 7.34 225 ILE B O 1
ATOM 1748 N N . GLY A 1 226 ? 159.067 137.796 144.533 1.00 9.26 226 GLY B N 1
ATOM 1749 C CA . GLY A 1 226 ? 158.075 138.306 145.449 1.00 5.51 226 GLY B CA 1
ATOM 1750 C C . GLY A 1 226 ? 156.801 137.503 145.337 1.00 9.63 226 GLY B C 1
ATOM 1751 O O . GLY A 1 226 ? 156.266 137.337 144.240 1.00 2.80 226 GLY B O 1
ATOM 1752 N N . LEU A 1 227 ? 156.314 136.980 146.454 1.00 10.00 227 LEU B N 1
ATOM 1753 C CA . LEU A 1 227 ? 155.078 136.212 146.486 1.00 7.95 227 LEU B CA 1
ATOM 1754 C C . LEU A 1 227 ? 154.006 137.059 147.147 1.00 10.26 227 LEU B C 1
ATOM 1755 O O . LEU A 1 227 ? 154.156 137.464 148.304 1.00 6.99 227 LEU B O 1
ATOM 1760 N N . SER A 1 228 ? 152.933 137.326 146.417 1.00 1.47 228 SER B N 1
ATOM 1761 C CA . SER A 1 228 ? 151.830 138.112 146.944 1.00 3.92 228 SER B CA 1
ATOM 1762 C C . SER A 1 228 ? 150.526 137.410 146.619 1.00 9.52 228 SER B C 1
ATOM 1763 O O . SER A 1 228 ? 150.395 136.770 145.576 1.00 1.08 228 SER B O 1
ATOM 1766 N N . TYR A 1 229 ? 149.554 137.544 147.509 1.00 3.52 229 TYR B N 1
ATOM 1767 C CA . TYR A 1 229 ? 148.308 136.815 147.368 1.00 1.97 229 TYR B CA 1
ATOM 1768 C C . TYR A 1 229 ? 147.130 137.771 147.275 1.00 2.20 229 TYR B C 1
ATOM 1769 O O . TYR A 1 229 ? 147.160 138.896 147.776 1.00 0.43 229 TYR B O 1
ATOM 1778 N N . ALA A 1 230 ? 146.096 137.291 146.599 1.00 3.78 230 ALA B N 1
ATOM 1779 C CA . ALA A 1 230 ? 144.799 137.937 146.532 1.00 4.16 230 ALA B CA 1
ATOM 1780 C C . ALA A 1 230 ? 143.761 136.975 147.089 1.00 4.81 230 ALA B C 1
ATOM 1781 O O . ALA A 1 230 ? 144.002 135.770 147.180 1.00 9.34 230 ALA B O 1
ATOM 1783 N N . ILE A 1 231 ? 142.607 137.508 147.472 1.00 4.77 231 ILE B N 1
ATOM 1784 C CA . ILE A 1 231 ? 141.549 136.720 148.091 1.00 5.53 231 ILE B CA 1
ATOM 1785 C C . ILE A 1 231 ? 140.315 136.783 147.206 1.00 8.74 231 ILE B C 1
ATOM 1786 O O . ILE A 1 231 ? 139.852 137.874 146.852 1.00 9.48 231 ILE B O 1
ATOM 1791 N N . LYS A 1 232 ? 139.786 135.617 146.853 1.00 13.68 232 LYS B N 1
ATOM 1792 C CA . LYS A 1 232 ? 138.539 135.500 146.112 1.00 10.84 232 LYS B CA 1
ATOM 1793 C C . LYS A 1 232 ? 137.485 134.938 147.056 1.00 13.99 232 LYS B C 1
ATOM 1794 O O . LYS A 1 232 ? 137.653 133.841 147.599 1.00 13.82 232 LYS B O 1
ATOM 1800 N N . LYS A 1 233 ? 136.405 135.687 147.253 1.00 40.09 233 LYS B N 1
ATOM 1801 C CA . LYS A 1 233 ? 135.401 135.335 148.251 1.00 45.66 233 LYS B CA 1
ATOM 1802 C C . LYS A 1 233 ? 134.455 134.290 147.675 1.00 38.39 233 LYS B C 1
ATOM 1803 O O . LYS A 1 233 ? 133.616 134.602 146.824 1.00 39.22 233 LYS B O 1
ATOM 1809 N N . ASN A 1 234 ? 134.590 133.050 148.134 1.00 68.88 234 ASN B N 1
ATOM 1810 C CA . ASN A 1 234 ? 133.626 132.020 147.787 1.00 69.49 234 ASN B CA 1
ATOM 1811 C C . ASN A 1 234 ? 132.330 132.224 148.565 1.00 73.91 234 ASN B C 1
ATOM 1812 O O . ASN A 1 234 ? 132.301 132.856 149.625 1.00 73.77 234 ASN B O 1
ATOM 1817 N N . ALA A 1 235 ? 131.242 131.680 148.017 1.00 60.43 235 ALA B N 1
ATOM 1818 C CA . ALA A 1 235 ? 129.972 131.707 148.734 1.00 61.07 235 ALA B CA 1
ATOM 1819 C C . ALA A 1 235 ? 130.033 130.868 150.004 1.00 58.88 235 ALA B C 1
ATOM 1820 O O . ALA A 1 235 ? 129.314 131.152 150.968 1.00 62.64 235 ALA B O 1
ATOM 1822 N N . GLU A 1 236 ? 130.877 129.838 150.021 1.00 104.66 236 GLU B N 1
ATOM 1823 C CA . GLU A 1 236 ? 131.034 128.979 151.190 1.00 107.71 236 GLU B CA 1
ATOM 1824 C C . GLU A 1 236 ? 132.203 129.437 152.061 1.00 98.14 236 GLU B C 1
ATOM 1825 O O . GLU A 1 236 ? 132.040 129.657 153.265 1.00 105.34 236 GLU B O 1
ATOM 1831 N N . GLY A 1 237 ? 133.383 129.586 151.463 1.00 63.66 237 GLY B N 1
ATOM 1832 C CA . GLY A 1 237 ? 134.565 130.007 152.190 1.00 59.75 237 GLY B CA 1
ATOM 1833 C C . GLY A 1 237 ? 135.353 131.082 151.470 1.00 65.13 237 GLY B C 1
ATOM 1834 O O . GLY A 1 237 ? 134.813 132.140 151.136 1.00 58.49 237 GLY B O 1
ATOM 1835 N N . GLN A 1 238 ? 136.635 130.820 151.231 1.00 49.45 238 GLN B N 1
ATOM 1836 C CA . GLN A 1 238 ? 137.505 131.750 150.528 1.00 44.85 238 GLN B CA 1
ATOM 1837 C C . GLN A 1 238 ? 138.531 130.964 149.727 1.00 49.71 238 GLN B C 1
ATOM 1838 O O . GLN A 1 238 ? 138.769 129.779 149.975 1.00 46.43 238 GLN B O 1
ATOM 1844 N N . GLU A 1 239 ? 139.136 131.639 148.752 1.00 60.38 239 GLU B N 1
ATOM 1845 C CA . GLU A 1 239 ? 140.221 131.080 147.960 1.00 58.50 239 GLU B CA 1
ATOM 1846 C C . GLU A 1 239 ? 141.370 132.071 147.965 1.00 56.82 239 GLU B C 1
ATOM 1847 O O . GLU A 1 239 ? 141.148 133.280 147.857 1.00 56.38 239 GLU B O 1
ATOM 1853 N N . TYR A 1 240 ? 142.589 131.569 148.091 1.00 1.50 240 TYR B N 1
ATOM 1854 C CA . TYR A 1 240 ? 143.767 132.416 148.060 1.00 8.44 240 TYR B CA 1
ATOM 1855 C C . TYR A 1 240 ? 144.543 132.167 146.776 1.00 8.19 240 TYR B C 1
ATOM 1856 O O . TYR A 1 240 ? 144.788 131.019 146.397 1.00 4.98 240 TYR B O 1
ATOM 1865 N N . THR A 1 241 ? 144.915 133.251 146.105 1.00 1.55 241 THR B N 1
ATOM 1866 C CA . THR A 1 241 ? 145.661 133.211 144.853 1.00 5.39 241 THR B CA 1
ATOM 1867 C C . THR A 1 241 ? 147.030 133.818 145.124 1.00 6.17 241 THR B C 1
ATOM 1868 O O . THR A 1 241 ? 147.179 135.039 145.149 1.00 2.30 241 THR B O 1
ATOM 1872 N N . THR A 1 242 ? 148.020 132.965 145.355 1.00 5.31 242 THR B N 1
ATOM 1873 C CA . THR A 1 242 ? 149.387 133.430 145.528 1.00 3.64 242 THR B CA 1
ATOM 1874 C C . THR A 1 242 ? 150.103 133.406 144.186 1.00 5.64 242 THR B C 1
ATOM 1875 O O . THR A 1 242 ? 150.136 132.376 143.508 1.00 3.50 242 THR B O 1
ATOM 1879 N N . CYS A 1 243 ? 150.663 134.543 143.798 1.00 1.76 243 CYS B N 1
ATOM 1880 C CA . CYS A 1 243 ? 151.412 134.659 142.561 1.00 6.02 243 CYS B CA 1
ATOM 1881 C C . CYS A 1 243 ? 152.827 135.113 142.874 1.00 3.68 243 CYS B C 1
ATOM 1882 O O . CYS A 1 243 ? 153.076 135.797 143.874 1.00 2.21 243 CYS B O 1
ATOM 1885 N N . CYS A 1 244 ? 153.751 134.713 142.007 1.00 2.38 244 CYS B N 1
ATOM 1886 C CA . CYS A 1 244 ? 155.172 134.969 142.161 1.00 3.62 244 CYS B CA 1
ATOM 1887 C C . CYS A 1 244 ? 155.644 135.864 141.027 1.00 0.50 244 CYS B C 1
ATOM 1888 O O . CYS A 1 244 ? 155.450 135.539 139.852 1.00 3.21 244 CYS B O 1
ATOM 1891 N N . SER A 1 245 ? 156.268 136.979 141.380 1.00 11.32 245 SER B N 1
ATOM 1892 C CA . SER A 1 245 ? 156.846 137.898 140.415 1.00 12.94 245 SER B CA 1
ATOM 1893 C C . SER A 1 245 ? 158.359 137.885 140.561 1.00 3.39 245 SER B C 1
ATOM 1894 O O . SER A 1 245 ? 158.884 138.051 141.665 1.00 5.40 245 SER B O 1
ATOM 1897 N N . GLN A 1 246 ? 159.051 137.688 139.446 1.00 2.11 246 GLN B N 1
ATOM 1898 C CA . GLN A 1 246 ? 160.504 137.679 139.400 1.00 11.28 246 GLN B CA 1
ATOM 1899 C C . GLN A 1 246 ? 161.005 138.935 138.705 1.00 5.20 246 GLN B C 1
ATOM 1900 O O . GLN A 1 246 ? 160.428 139.369 137.700 1.00 10.35 246 GLN B O 1
ATOM 1906 N N . VAL A 1 247 ? 162.070 139.516 139.245 1.00 13.08 247 VAL B N 1
ATOM 1907 C CA . VAL A 1 247 ? 162.844 140.528 138.542 1.00 13.69 247 VAL B CA 1
ATOM 1908 C C . VAL A 1 247 ? 164.287 140.050 138.491 1.00 12.36 247 VAL B C 1
ATOM 1909 O O . VAL A 1 247 ? 164.782 139.415 139.432 1.00 9.89 247 VAL B O 1
ATOM 1913 N N . PHE A 1 248 ? 164.940 140.307 137.362 1.00 20.37 248 PHE B N 1
ATOM 1914 C CA . PHE A 1 248 ? 166.379 140.117 137.257 1.00 23.26 248 PHE B CA 1
ATOM 1915 C C . PHE A 1 248 ? 166.876 140.798 135.994 1.00 18.38 248 PHE B C 1
ATOM 1916 O O . PHE A 1 248 ? 166.159 140.883 134.992 1.00 15.54 248 PHE B O 1
ATOM 1924 N N . ASP A 1 249 ? 168.100 141.306 136.072 1.00 45.69 249 ASP B N 1
ATOM 1925 C CA . ASP A 1 249 ? 168.803 141.860 134.927 1.00 47.81 249 ASP B CA 1
ATOM 1926 C C . ASP A 1 249 ? 169.567 140.730 134.251 1.00 41.12 249 ASP B C 1
ATOM 1927 O O . ASP A 1 249 ? 170.630 140.323 134.736 1.00 50.81 249 ASP B O 1
ATOM 1932 N N . PRO A 1 250 ? 169.067 140.195 133.147 1.00 34.22 250 PRO B N 1
ATOM 1933 C CA . PRO A 1 250 ? 169.698 139.032 132.524 1.00 33.73 250 PRO B CA 1
ATOM 1934 C C . PRO A 1 250 ? 170.949 139.447 131.760 1.00 35.82 250 PRO B C 1
ATOM 1935 O O . PRO A 1 250 ? 171.350 140.609 131.754 1.00 40.03 250 PRO B O 1
ATOM 1939 N N . ASP A 1 251 ? 171.574 138.459 131.118 1.00 86.37 251 ASP B N 1
ATOM 1940 C CA . ASP A 1 251 ? 172.750 138.744 130.305 1.00 89.98 251 ASP B CA 1
ATOM 1941 C C . ASP A 1 251 ? 172.397 139.664 129.144 1.00 86.61 251 ASP B C 1
ATOM 1942 O O . ASP A 1 251 ? 173.184 140.544 128.777 1.00 80.63 251 ASP B O 1
ATOM 1947 N N . GLY A 1 252 ? 171.217 139.480 128.560 1.00 37.79 252 GLY B N 1
ATOM 1948 C CA . GLY A 1 252 ? 170.726 140.432 127.586 1.00 43.26 252 GLY B CA 1
ATOM 1949 C C . GLY A 1 252 ? 170.404 141.769 128.224 1.00 43.39 252 GLY B C 1
ATOM 1950 O O . GLY A 1 252 ? 170.134 141.870 129.421 1.00 45.24 252 GLY B O 1
ATOM 1951 N N . THR A 1 253 ? 170.434 142.820 127.402 1.00 49.06 253 THR B N 1
ATOM 1952 C CA . THR A 1 253 ? 170.242 144.170 127.922 1.00 55.72 253 THR B CA 1
ATOM 1953 C C . THR A 1 253 ? 168.808 144.413 128.379 1.00 56.00 253 THR B C 1
ATOM 1954 O O . THR A 1 253 ? 168.545 145.384 129.097 1.00 54.20 253 THR B O 1
ATOM 1958 N N . GLY A 1 254 ? 167.874 143.554 127.979 1.00 51.31 254 GLY B N 1
ATOM 1959 C CA . GLY A 1 254 ? 166.480 143.733 128.337 1.00 50.67 254 GLY B CA 1
ATOM 1960 C C . GLY A 1 254 ? 166.155 143.294 129.749 1.00 50.57 254 GLY B C 1
ATOM 1961 O O . GLY A 1 254 ? 166.119 142.095 130.042 1.00 54.29 254 GLY B O 1
ATOM 1962 N N . PHE A 1 255 ? 165.913 144.267 130.626 1.00 36.70 255 PHE B N 1
ATOM 1963 C CA . PHE A 1 255 ? 165.591 143.991 132.022 1.00 36.17 255 PHE B CA 1
ATOM 1964 C C . PHE A 1 255 ? 164.352 143.108 132.125 1.00 36.78 255 PHE B C 1
ATOM 1965 O O . PHE A 1 255 ? 163.328 143.372 131.486 1.00 33.71 255 PHE B O 1
ATOM 1973 N N . GLU A 1 256 ? 164.446 142.058 132.939 1.00 57.96 256 GLU B N 1
ATOM 1974 C CA . GLU A 1 256 ? 163.438 141.006 132.981 1.00 63.21 256 GLU B CA 1
ATOM 1975 C C . GLU A 1 256 ? 162.544 141.177 134.205 1.00 58.41 256 GLU B C 1
ATOM 1976 O O . GLU A 1 256 ? 163.037 141.243 135.338 1.00 60.07 256 GLU B O 1
ATOM 1982 N N . PHE A 1 257 ? 161.232 141.215 133.966 1.00 6.14 257 PHE B N 1
ATOM 1983 C CA . PHE A 1 257 ? 160.224 141.487 134.992 1.00 10.35 257 PHE B CA 1
ATOM 1984 C C . PHE A 1 257 ? 158.979 140.683 134.630 1.00 9.57 257 PHE B C 1
ATOM 1985 O O . PHE A 1 257 ? 158.165 141.123 133.812 1.00 4.83 257 PHE B O 1
ATOM 1993 N N . VAL A 1 258 ? 158.829 139.509 135.245 1.00 8.11 258 VAL B N 1
ATOM 1994 C CA . VAL A 1 258 ? 157.787 138.562 134.875 1.00 9.86 258 VAL B CA 1
ATOM 1995 C C . VAL A 1 258 ? 156.983 138.175 136.106 1.00 10.46 258 VAL B C 1
ATOM 1996 O O . VAL A 1 258 ? 157.382 138.422 137.244 1.00 6.97 258 VAL B O 1
ATOM 2000 N N . ALA A 1 259 ? 155.828 137.565 135.855 1.00 9.46 259 ALA B N 1
ATOM 2001 C CA . ALA A 1 259 ? 154.958 137.054 136.901 1.00 5.76 259 ALA B CA 1
ATOM 2002 C C . ALA A 1 259 ? 154.339 135.743 136.441 1.00 8.74 259 ALA B C 1
ATOM 2003 O O . ALA A 1 259 ? 154.150 135.513 135.242 1.00 6.08 259 ALA B O 1
ATOM 2005 N N . TYR A 1 260 ? 154.024 134.889 137.412 1.00 4.47 260 TYR B N 1
ATOM 2006 C CA . TYR A 1 260 ? 153.456 133.576 137.143 1.00 6.84 260 TYR B CA 1
ATOM 2007 C C . TYR A 1 260 ? 152.777 133.070 138.406 1.00 11.13 260 TYR B C 1
ATOM 2008 O O . TYR A 1 260 ? 153.232 133.337 139.519 1.00 3.35 260 TYR B O 1
ATOM 2017 N N . ASP A 1 261 ? 151.685 132.335 138.222 1.00 25.40 261 ASP B N 1
ATOM 2018 C CA . ASP A 1 261 ? 150.970 131.774 139.358 1.00 28.66 261 ASP B CA 1
ATOM 2019 C C . ASP A 1 261 ? 151.813 130.710 140.050 1.00 31.40 261 ASP B C 1
ATOM 2020 O O . ASP A 1 261 ? 152.514 129.930 139.399 1.00 23.96 261 ASP B O 1
ATOM 2025 N N . THR A 1 262 ? 151.746 130.683 141.383 1.00 22.01 262 THR B N 1
ATOM 2026 C CA . THR A 1 262 ? 152.474 129.684 142.158 1.00 23.17 262 THR B CA 1
ATOM 2027 C C . THR A 1 262 ? 151.938 128.277 141.945 1.00 24.64 262 THR B C 1
ATOM 2028 O O . THR A 1 262 ? 152.624 127.311 142.293 1.00 22.98 262 THR B O 1
ATOM 2032 N N . ARG A 1 263 ? 150.739 128.142 141.391 1.00 57.85 263 ARG B N 1
ATOM 2033 C CA . ARG A 1 263 ? 150.105 126.848 141.208 1.00 56.56 263 ARG B CA 1
ATOM 2034 C C . ARG A 1 263 ? 150.677 126.114 140.002 1.00 58.17 263 ARG B C 1
ATOM 2035 O O . ARG A 1 263 ? 149.968 125.374 139.322 1.00 55.33 263 ARG B O 1
ATOM 2043 N N . ASP A 1 268 ? 145.752 123.377 143.375 1.00 89.94 268 ASP B N 1
ATOM 2044 C CA . ASP A 1 268 ? 144.461 123.817 142.861 1.00 92.01 268 ASP B CA 1
ATOM 2045 C C . ASP A 1 268 ? 143.882 124.955 143.694 1.00 83.25 268 ASP B C 1
ATOM 2046 O O . ASP A 1 268 ? 143.712 126.068 143.200 1.00 84.25 268 ASP B O 1
ATOM 2051 N N . ARG A 1 269 ? 143.565 124.671 144.953 1.00 83.36 269 ARG B N 1
ATOM 2052 C CA . ARG A 1 269 ? 142.992 125.652 145.863 1.00 80.78 269 ARG B CA 1
ATOM 2053 C C . ARG A 1 269 ? 143.933 125.901 147.035 1.00 77.22 269 ARG B C 1
ATOM 2054 O O . ARG A 1 269 ? 144.776 125.067 147.376 1.00 76.68 269 ARG B O 1
ATOM 2062 N N . LYS A 1 270 ? 143.781 127.073 147.647 1.00 13.47 270 LYS B N 1
ATOM 2063 C CA . LYS A 1 270 ? 144.543 127.452 148.828 1.00 20.51 270 LYS B CA 1
ATOM 2064 C C . LYS A 1 270 ? 143.608 128.095 149.840 1.00 13.04 270 LYS B C 1
ATOM 2065 O O . LYS A 1 270 ? 142.748 128.902 149.478 1.00 14.23 270 LYS B O 1
ATOM 2071 N N . GLY A 1 271 ? 143.777 127.729 151.108 1.00 3.76 271 GLY B N 1
ATOM 2072 C CA . GLY A 1 271 ? 142.951 128.270 152.168 1.00 4.23 271 GLY B CA 1
ATOM 2073 C C . GLY A 1 271 ? 143.662 129.316 152.998 1.00 4.72 271 GLY B C 1
ATOM 2074 O O . GLY A 1 271 ? 143.071 129.912 153.902 1.00 4.22 271 GLY B O 1
ATOM 2075 N N . ASN A 1 272 ? 144.936 129.544 152.703 1.00 0.92 272 ASN B N 1
ATOM 2076 C CA . ASN A 1 272 ? 145.731 130.539 153.406 1.00 7.62 272 ASN B CA 1
ATOM 2077 C C . ASN A 1 272 ? 146.876 130.958 152.498 1.00 1.27 272 ASN B C 1
ATOM 2078 O O . ASN A 1 272 ? 147.203 130.248 151.542 1.00 4.14 272 ASN B O 1
ATOM 2083 N N . PRO A 1 273 ? 147.497 132.114 152.757 1.00 2.49 273 PRO B N 1
ATOM 2084 C CA . PRO A 1 273 ? 148.570 132.590 151.872 1.00 5.28 273 PRO B CA 1
ATOM 2085 C C . PRO A 1 273 ? 149.846 131.771 151.935 1.00 3.99 273 PRO B C 1
ATOM 2086 O O . PRO A 1 273 ? 150.837 132.159 151.307 1.00 7.64 273 PRO B O 1
ATOM 2090 N N . TYR A 1 274 ? 149.866 130.664 152.666 1.00 5.00 274 TYR B N 1
ATOM 2091 C CA . TYR A 1 274 ? 151.100 129.963 152.983 1.00 2.53 274 TYR B CA 1
ATOM 2092 C C . TYR A 1 274 ? 151.263 128.752 152.075 1.00 1.85 274 TYR B C 1
ATOM 2093 O O . TYR A 1 274 ? 150.421 127.848 152.077 1.00 4.71 274 TYR B O 1
ATOM 2102 N N . LEU A 1 275 ? 152.346 128.744 151.304 1.00 17.18 275 LEU B N 1
ATOM 2103 C CA . LEU A 1 275 ? 152.614 127.659 150.374 1.00 18.35 275 LEU B CA 1
ATOM 2104 C C . LEU A 1 275 ? 153.032 126.398 151.122 1.00 19.73 275 LEU B C 1
ATOM 2105 O O . LEU A 1 275 ? 153.649 126.455 152.189 1.00 17.97 275 LEU B O 1
ATOM 2110 N N . SER A 1 276 ? 152.691 125.250 150.547 1.00 25.74 276 SER B N 1
ATOM 2111 C CA . SER A 1 276 ? 153.109 123.968 151.095 1.00 31.50 276 SER B CA 1
ATOM 2112 C C . SER A 1 276 ? 154.565 123.717 150.711 1.00 23.95 276 SER B C 1
ATOM 2113 O O . SER A 1 276 ? 155.200 124.525 150.030 1.00 29.02 276 SER B O 1
ATOM 2116 N N . TYR A 1 277 ? 155.118 122.586 151.150 1.00 48.73 277 TYR B N 1
ATOM 2117 C CA . TYR A 1 277 ? 156.483 122.241 150.765 1.00 52.42 277 TYR B CA 1
ATOM 2118 C C . TYR A 1 277 ? 156.594 122.014 149.262 1.00 47.01 277 TYR B C 1
ATOM 2119 O O . TYR A 1 277 ? 157.431 122.634 148.592 1.00 49.90 277 TYR B O 1
ATOM 2128 N N . GLN A 1 278 ? 155.739 121.156 148.712 1.00 60.53 278 GLN B N 1
ATOM 2129 C CA . GLN A 1 278 ? 155.765 120.812 147.298 1.00 58.88 278 GLN B CA 1
ATOM 2130 C C . GLN A 1 278 ? 155.133 121.881 146.419 1.00 57.72 278 GLN B C 1
ATOM 2131 O O . GLN A 1 278 ? 155.170 121.753 145.192 1.00 59.98 278 GLN B O 1
ATOM 2137 N N . GLU A 1 279 ? 154.543 122.916 147.011 1.00 24.84 279 GLU B N 1
ATOM 2138 C CA . GLU A 1 279 ? 154.103 124.095 146.278 1.00 27.96 279 GLU B CA 1
ATOM 2139 C C . GLU A 1 279 ? 155.177 125.171 146.224 1.00 26.76 279 GLU B C 1
ATOM 2140 O O . GLU A 1 279 ? 155.457 125.715 145.150 1.00 28.20 279 GLU B O 1
ATOM 2146 N N . MET A 1 280 ? 155.796 125.472 147.366 1.00 31.45 280 MET B N 1
ATOM 2147 C CA . MET A 1 280 ? 156.892 126.430 147.398 1.00 27.21 280 MET B CA 1
ATOM 2148 C C . MET A 1 280 ? 158.063 125.938 146.560 1.00 29.11 280 MET B C 1
ATOM 2149 O O . MET A 1 280 ? 158.639 126.695 145.768 1.00 30.37 280 MET B O 1
ATOM 2154 N N . GLN A 1 281 ? 158.419 124.658 146.696 1.00 49.87 281 GLN B N 1
ATOM 2155 C CA . GLN A 1 281 ? 159.542 124.162 145.916 1.00 53.20 281 GLN B CA 1
ATOM 2156 C C . GLN A 1 281 ? 159.184 123.992 144.447 1.00 48.57 281 GLN B C 1
ATOM 2157 O O . GLN A 1 281 ? 160.062 124.139 143.597 1.00 46.72 281 GLN B O 1
ATOM 2163 N N . SER A 1 282 ? 157.915 123.735 144.124 1.00 21.65 282 SER B N 1
ATOM 2164 C CA . SER A 1 282 ? 157.504 123.726 142.723 1.00 24.83 282 SER B CA 1
ATOM 2165 C C . SER A 1 282 ? 157.621 125.106 142.090 1.00 18.89 282 SER B C 1
ATOM 2166 O O . SER A 1 282 ? 158.163 125.240 140.983 1.00 19.83 282 SER B O 1
ATOM 2169 N N . VAL A 1 283 ? 157.121 126.139 142.765 1.00 13.79 283 VAL B N 1
ATOM 2170 C CA . VAL A 1 283 ? 157.230 127.480 142.207 1.00 7.38 283 VAL B CA 1
ATOM 2171 C C . VAL A 1 283 ? 158.683 127.944 142.143 1.00 12.53 283 VAL B C 1
ATOM 2172 O O . VAL A 1 283 ? 159.057 128.658 141.211 1.00 10.16 283 VAL B O 1
ATOM 2176 N N . LEU A 1 284 ? 159.535 127.531 143.081 1.00 13.80 284 LEU B N 1
ATOM 2177 C CA . LEU A 1 284 ? 160.936 127.915 142.959 1.00 12.26 284 LEU B CA 1
ATOM 2178 C C . LEU A 1 284 ? 161.661 127.089 141.903 1.00 16.95 284 LEU B C 1
ATOM 2179 O O . LEU A 1 284 ? 162.638 127.564 141.313 1.00 13.92 284 LEU B O 1
ATOM 2184 N N . SER A 1 285 ? 161.202 125.861 141.648 1.00 19.17 285 SER B N 1
ATOM 2185 C CA . SER A 1 285 ? 161.708 125.094 140.516 1.00 14.43 285 SER B CA 1
ATOM 2186 C C . SER A 1 285 ? 161.386 125.796 139.207 1.00 14.06 285 SER B C 1
ATOM 2187 O O . SER A 1 285 ? 162.210 125.828 138.286 1.00 16.77 285 SER B O 1
ATOM 2190 N N . LYS A 1 286 ? 160.179 126.348 139.101 1.00 10.75 286 LYS B N 1
ATOM 2191 C CA . LYS A 1 286 ? 159.856 127.205 137.964 1.00 7.75 286 LYS B CA 1
ATOM 2192 C C . LYS A 1 286 ? 160.728 128.458 137.943 1.00 9.79 286 LYS B C 1
ATOM 2193 O O . LYS A 1 286 ? 161.204 128.872 136.877 1.00 6.16 286 LYS B O 1
ATOM 2199 N N . SER A 1 287 ? 160.965 129.051 139.115 1.00 9.50 287 SER B N 1
ATOM 2200 C CA . SER A 1 287 ? 161.668 130.323 139.232 1.00 12.35 287 SER B CA 1
ATOM 2201 C C . SER A 1 287 ? 163.122 130.231 138.783 1.00 13.90 287 SER B C 1
ATOM 2202 O O . SER A 1 287 ? 163.586 131.073 138.006 1.00 10.98 287 SER B O 1
ATOM 2205 N N . LEU A 1 288 ? 163.870 129.238 139.272 1.00 27.06 288 LEU B N 1
ATOM 2206 C CA . LEU A 1 288 ? 165.283 129.224 138.902 1.00 19.51 288 LEU B CA 1
ATOM 2207 C C . LEU A 1 288 ? 165.466 128.745 137.471 1.00 26.49 288 LEU B C 1
ATOM 2208 O O . LEU A 1 288 ? 166.457 129.098 136.835 1.00 19.25 288 LEU B O 1
ATOM 2213 N N . HIS A 1 289 ? 164.523 127.965 136.940 1.00 28.91 289 HIS B N 1
ATOM 2214 C CA . HIS A 1 289 ? 164.546 127.664 135.513 1.00 32.05 289 HIS B CA 1
ATOM 2215 C C . HIS A 1 289 ? 164.325 128.923 134.685 1.00 33.71 289 HIS B C 1
ATOM 2216 O O . HIS A 1 289 ? 164.987 129.128 133.658 1.00 28.92 289 HIS B O 1
ATOM 2223 N N . LEU A 1 290 ? 163.390 129.777 135.114 1.00 28.98 290 LEU B N 1
ATOM 2224 C CA . LEU A 1 290 ? 163.183 131.047 134.426 1.00 27.12 290 LEU B CA 1
ATOM 2225 C C . LEU A 1 290 ? 164.431 131.916 134.489 1.00 27.73 290 LEU B C 1
ATOM 2226 O O . LEU A 1 290 ? 164.799 132.564 133.503 1.00 21.96 290 LEU B O 1
ATOM 2231 N N . TYR A 1 291 ? 165.086 131.952 135.648 1.00 25.17 291 TYR B N 1
ATOM 2232 C CA . TYR A 1 291 ? 166.344 132.683 135.772 1.00 21.94 291 TYR B CA 1
ATOM 2233 C C . TYR A 1 291 ? 167.422 132.086 134.874 1.00 21.90 291 TYR B C 1
ATOM 2234 O O . TYR A 1 291 ? 168.187 132.820 134.239 1.00 22.63 291 TYR B O 1
ATOM 2243 N N . GLN A 1 292 ? 167.502 130.755 134.822 1.00 30.67 292 GLN B N 1
ATOM 2244 C CA . GLN A 1 292 ? 168.549 130.072 134.069 1.00 31.76 292 GLN B CA 1
ATOM 2245 C C . GLN A 1 292 ? 168.408 130.325 132.576 1.00 32.13 292 GLN B C 1
ATOM 2246 O O . GLN A 1 292 ? 169.402 130.549 131.876 1.00 35.14 292 GLN B O 1
ATOM 2252 N N . SER A 1 293 ? 167.174 130.279 132.067 1.00 33.48 293 SER B N 1
ATOM 2253 C CA . SER A 1 293 ? 166.961 130.491 130.639 1.00 34.34 293 SER B CA 1
ATOM 2254 C C . SER A 1 293 ? 167.439 131.869 130.202 1.00 33.58 293 SER B C 1
ATOM 2255 O O . SER A 1 293 ? 167.821 132.056 129.041 1.00 34.79 293 SER B O 1
ATOM 2258 N N . SER A 1 294 ? 167.430 132.839 131.111 1.00 18.48 294 SER B N 1
ATOM 2259 C CA . SER A 1 294 ? 167.912 134.182 130.827 1.00 26.89 294 SER B CA 1
ATOM 2260 C C . SER A 1 294 ? 169.354 134.398 131.262 1.00 22.30 294 SER B C 1
ATOM 2261 O O . SER A 1 294 ? 169.853 135.523 131.160 1.00 26.49 294 SER B O 1
ATOM 2264 N N . HIS A 1 295 ? 170.031 133.360 131.743 1.00 46.79 295 HIS B N 1
ATOM 2265 C CA . HIS A 1 295 ? 171.407 133.456 132.212 1.00 45.53 295 HIS B CA 1
ATOM 2266 C C . HIS A 1 295 ? 172.239 132.302 131.672 1.00 42.28 295 HIS B C 1
ATOM 2267 O O . HIS A 1 295 ? 173.094 131.756 132.370 1.00 44.46 295 HIS B O 1
ATOM 2274 N N . ASN A 1 296 ? 171.972 131.913 130.421 1.00 64.65 296 ASN B N 1
ATOM 2275 C CA . ASN A 1 296 ? 172.666 130.829 129.706 1.00 59.72 296 ASN B CA 1
ATOM 2276 C C . ASN A 1 296 ? 172.802 129.554 130.543 1.00 65.97 296 ASN B C 1
ATOM 2277 O O . ASN A 1 296 ? 173.713 128.749 130.337 1.00 63.66 296 ASN B O 1
ATOM 2282 N N . GLY A 1 297 ? 171.861 129.332 131.456 1.00 19.94 297 GLY B N 1
ATOM 2283 C CA . GLY A 1 297 ? 171.876 128.150 132.291 1.00 18.83 297 GLY B CA 1
ATOM 2284 C C . GLY A 1 297 ? 172.629 128.282 133.594 1.00 18.67 297 GLY B C 1
ATOM 2285 O O . GLY A 1 297 ? 172.838 127.269 134.272 1.00 19.99 297 GLY B O 1
ATOM 2286 N N . ARG A 1 298 ? 173.044 129.488 133.968 1.00 56.05 298 ARG B N 1
ATOM 2287 C CA . ARG A 1 298 ? 173.752 129.694 135.222 1.00 55.84 298 ARG B CA 1
ATOM 2288 C C . ARG A 1 298 ? 172.773 129.752 136.390 1.00 50.78 298 ARG B C 1
ATOM 2289 O O . ARG A 1 298 ? 171.699 130.351 136.291 1.00 47.66 298 ARG B O 1
ATOM 2297 N N . MET A 1 299 ? 173.149 129.114 137.496 1.00 70.36 299 MET B N 1
ATOM 2298 C CA . MET A 1 299 ? 172.351 129.179 138.708 1.00 69.31 299 MET B CA 1
ATOM 2299 C C . MET A 1 299 ? 172.462 130.563 139.345 1.00 69.85 299 MET B C 1
ATOM 2300 O O . MET A 1 299 ? 173.495 131.227 139.229 1.00 67.17 299 MET B O 1
ATOM 2305 N N . PRO A 1 300 ? 171.409 131.025 140.020 1.00 47.08 300 PRO B N 1
ATOM 2306 C CA . PRO A 1 300 ? 171.529 132.261 140.806 1.00 44.86 300 PRO B CA 1
ATOM 2307 C C . PRO A 1 300 ? 172.530 132.075 141.936 1.00 50.17 300 PRO B C 1
ATOM 2308 O O . PRO A 1 300 ? 172.597 131.010 142.554 1.00 47.87 300 PRO B O 1
ATOM 2312 N N . ARG A 1 301 ? 173.320 133.116 142.198 1.00 59.93 301 ARG B N 1
ATOM 2313 C CA . ARG A 1 301 ? 174.200 133.086 143.356 1.00 53.84 301 ARG B CA 1
ATOM 2314 C C . ARG A 1 301 ? 173.513 133.608 144.607 1.00 52.17 301 ARG B C 1
ATOM 2315 O O . ARG A 1 301 ? 174.031 133.418 145.712 1.00 53.00 301 ARG B O 1
ATOM 2323 N N . LYS A 1 302 ? 172.359 134.254 144.454 1.00 54.94 302 LYS B N 1
ATOM 2324 C CA . LYS A 1 302 ? 171.591 134.759 145.583 1.00 50.45 302 LYS B CA 1
ATOM 2325 C C . LYS A 1 302 ? 170.134 134.863 145.169 1.00 51.48 302 LYS B C 1
ATOM 2326 O O . LYS A 1 302 ? 169.829 135.351 144.078 1.00 51.27 302 LYS B O 1
ATOM 2332 N N . ILE A 1 303 ? 169.244 134.401 146.040 1.00 19.77 303 ILE B N 1
ATOM 2333 C CA . ILE A 1 303 ? 167.807 134.456 145.815 1.00 17.63 303 ILE B CA 1
ATOM 2334 C C . ILE A 1 303 ? 167.189 135.318 146.903 1.00 15.26 303 ILE B C 1
ATOM 2335 O O . ILE A 1 303 ? 167.436 135.095 148.093 1.00 20.76 303 ILE B O 1
ATOM 2340 N N . PHE A 1 304 ? 166.401 136.304 146.494 1.00 11.51 304 PHE B N 1
ATOM 2341 C CA . PHE A 1 304 ? 165.689 137.193 147.408 1.00 8.96 304 PHE B CA 1
ATOM 2342 C C . PHE A 1 304 ? 164.204 136.894 147.260 1.00 8.19 304 PHE B C 1
ATOM 2343 O O . PHE A 1 304 ? 163.582 137.281 146.269 1.00 11.25 304 PHE B O 1
ATOM 2351 N N . ILE A 1 305 ? 163.638 136.207 148.242 1.00 1.46 305 ILE B N 1
ATOM 2352 C CA . ILE A 1 305 ? 162.215 135.906 148.256 1.00 6.11 305 ILE B CA 1
ATOM 2353 C C . ILE A 1 305 ? 161.549 136.899 149.193 1.00 2.78 305 ILE B C 1
ATOM 2354 O O . ILE A 1 305 ? 161.805 136.899 150.401 1.00 9.15 305 ILE B O 1
ATOM 2359 N N . HIS A 1 306 ? 160.704 137.755 148.634 1.00 5.57 306 HIS B N 1
ATOM 2360 C CA . HIS A 1 306 ? 159.923 138.706 149.408 1.00 5.73 306 HIS B CA 1
ATOM 2361 C C . HIS A 1 306 ? 158.505 138.182 149.547 1.00 9.04 306 HIS B C 1
ATOM 2362 O O . HIS A 1 306 ? 157.904 137.718 148.575 1.00 3.46 306 HIS B O 1
ATOM 2369 N N . LYS A 1 307 ? 157.979 138.245 150.760 1.00 11.20 307 LYS B N 1
ATOM 2370 C CA . LYS A 1 307 ? 156.630 137.791 151.036 1.00 6.32 307 LYS B CA 1
ATOM 2371 C C . LYS A 1 307 ? 155.908 138.847 151.856 1.00 5.32 307 LYS B C 1
ATOM 2372 O O . LYS A 1 307 ? 156.523 139.583 152.631 1.00 6.12 307 LYS B O 1
ATOM 2378 N N . THR A 1 308 ? 154.594 138.926 151.661 1.00 7.86 308 THR B N 1
ATOM 2379 C CA . THR A 1 308 ? 153.794 139.838 152.469 1.00 4.75 308 THR B CA 1
ATOM 2380 C C . THR A 1 308 ? 153.581 139.282 153.871 1.00 6.30 308 THR B C 1
ATOM 2381 O O . THR A 1 308 ? 153.580 140.036 154.851 1.00 3.80 308 THR B O 1
ATOM 2385 N N . THR A 1 309 ? 153.412 137.971 153.989 1.00 0.25 309 THR B N 1
ATOM 2386 C CA . THR A 1 309 ? 153.260 137.312 155.276 1.00 1.72 309 THR B CA 1
ATOM 2387 C C . THR A 1 309 ? 154.488 136.455 155.566 1.00 2.35 309 THR B C 1
ATOM 2388 O O . THR A 1 309 ? 155.439 136.395 154.783 1.00 7.13 309 THR B O 1
ATOM 2392 N N . HIS A 1 310 ? 154.462 135.793 156.718 1.00 30.32 310 HIS B N 1
ATOM 2393 C CA . HIS A 1 310 ? 155.634 135.082 157.202 1.00 33.52 310 HIS B CA 1
ATOM 2394 C C . HIS A 1 310 ? 155.844 133.777 156.442 1.00 36.33 310 HIS B C 1
ATOM 2395 O O . HIS A 1 310 ? 154.911 133.195 155.884 1.00 29.43 310 HIS B O 1
ATOM 2402 N N . PHE A 1 311 ? 157.095 133.325 156.422 1.00 13.93 311 PHE B N 1
ATOM 2403 C CA . PHE A 1 311 ? 157.437 132.026 155.858 1.00 10.63 311 PHE B CA 1
ATOM 2404 C C . PHE A 1 311 ? 157.238 130.952 156.919 1.00 18.49 311 PHE B C 1
ATOM 2405 O O . PHE A 1 311 ? 157.826 131.030 158.003 1.00 15.07 311 PHE B O 1
ATOM 2413 N N . THR A 1 312 ? 156.419 129.952 156.614 1.00 31.11 312 THR B N 1
ATOM 2414 C CA . THR A 1 312 ? 156.336 128.793 157.485 1.00 33.61 312 THR B CA 1
ATOM 2415 C C . THR A 1 312 ? 157.627 127.983 157.396 1.00 29.37 312 THR B C 1
ATOM 2416 O O . THR A 1 312 ? 158.451 128.176 156.498 1.00 29.69 312 THR B O 1
ATOM 2420 N N . GLU A 1 313 ? 157.807 127.073 158.355 1.00 54.64 313 GLU B N 1
ATOM 2421 C CA . GLU A 1 313 ? 159.000 126.234 158.337 1.00 47.89 313 GLU B CA 1
ATOM 2422 C C . GLU A 1 313 ? 159.004 125.295 157.139 1.00 48.06 313 GLU B C 1
ATOM 2423 O O . GLU A 1 313 ? 160.069 125.006 156.584 1.00 50.62 313 GLU B O 1
ATOM 2429 N N . ASP A 1 314 ? 157.829 124.821 156.719 1.00 44.71 314 ASP B N 1
ATOM 2430 C CA . ASP A 1 314 ? 157.748 124.046 155.486 1.00 39.75 314 ASP B CA 1
ATOM 2431 C C . ASP A 1 314 ? 158.160 124.888 154.286 1.00 46.90 314 ASP B C 1
ATOM 2432 O O . ASP A 1 314 ? 158.828 124.394 153.370 1.00 44.78 314 ASP B O 1
ATOM 2437 N N . GLU A 1 315 ? 157.771 126.165 154.275 1.00 39.73 315 GLU B N 1
ATOM 2438 C CA . GLU A 1 315 ? 158.191 127.064 153.204 1.00 43.76 315 GLU B CA 1
ATOM 2439 C C . GLU A 1 315 ? 159.698 127.266 153.210 1.00 36.26 315 GLU B C 1
ATOM 2440 O O . GLU A 1 315 ? 160.327 127.325 152.148 1.00 44.53 315 GLU B O 1
ATOM 2446 N N . ILE A 1 316 ? 160.296 127.389 154.395 1.00 32.07 316 ILE B N 1
ATOM 2447 C CA . ILE A 1 316 ? 161.744 127.548 154.476 1.00 27.28 316 ILE B CA 1
ATOM 2448 C C . ILE A 1 316 ? 162.447 126.288 153.986 1.00 27.20 316 ILE B C 1
ATOM 2449 O O . ILE A 1 316 ? 163.463 126.360 153.283 1.00 30.74 316 ILE B O 1
ATOM 2454 N N . GLN A 1 317 ? 161.923 125.115 154.349 1.00 40.69 317 GLN B N 1
ATOM 2455 C CA . GLN A 1 317 ? 162.499 123.867 153.859 1.00 40.54 317 GLN B CA 1
ATOM 2456 C C . GLN A 1 317 ? 162.392 123.770 152.343 1.00 41.94 317 GLN B C 1
ATOM 2457 O O . GLN A 1 317 ? 163.347 123.366 151.673 1.00 45.76 317 GLN B O 1
ATOM 2463 N N . GLY A 1 318 ? 161.239 124.141 151.785 1.00 36.00 318 GLY B N 1
ATOM 2464 C CA . GLY A 1 318 ? 161.095 124.131 150.338 1.00 34.43 318 GLY B CA 1
ATOM 2465 C C . GLY A 1 318 ? 162.041 125.099 149.653 1.00 31.55 318 GLY B C 1
ATOM 2466 O O . GLY A 1 318 ? 162.629 124.780 148.617 1.00 37.66 318 GLY B O 1
ATOM 2467 N N . ALA A 1 319 ? 162.206 126.291 150.226 1.00 25.21 319 ALA B N 1
ATOM 2468 C CA . ALA A 1 319 ? 163.127 127.266 149.655 1.00 32.99 319 ALA B CA 1
ATOM 2469 C C . ALA A 1 319 ? 164.556 126.744 149.674 1.00 32.97 319 ALA B C 1
ATOM 2470 O O . ALA A 1 319 ? 165.281 126.851 148.680 1.00 31.42 319 ALA B O 1
ATOM 2472 N N . PHE A 1 320 ? 164.975 126.156 150.796 1.00 57.99 320 PHE B N 1
ATOM 2473 C CA . PHE A 1 320 ? 166.346 125.672 150.901 1.00 54.95 320 PHE B CA 1
ATOM 2474 C C . PHE A 1 320 ? 166.573 124.386 150.118 1.00 58.97 320 PHE B C 1
ATOM 2475 O O . PHE A 1 320 ? 167.724 124.059 149.810 1.00 58.86 320 PHE B O 1
ATOM 2483 N N . ASP A 1 321 ? 165.512 123.651 149.789 1.00 49.01 321 ASP B N 1
ATOM 2484 C CA . ASP A 1 321 ? 165.634 122.468 148.951 1.00 51.16 321 ASP B CA 1
ATOM 2485 C C . ASP A 1 321 ? 165.496 122.777 147.467 1.00 51.51 321 ASP B C 1
ATOM 2486 O O . ASP A 1 321 ? 165.849 121.932 146.638 1.00 50.49 321 ASP B O 1
ATOM 2491 N N . SER A 1 322 ? 164.990 123.959 147.116 1.00 33.88 322 SER B N 1
ATOM 2492 C CA . SER A 1 322 ? 164.878 124.329 145.711 1.00 29.37 322 SER B CA 1
ATOM 2493 C C . SER A 1 322 ? 166.196 124.817 145.128 1.00 30.23 322 SER B C 1
ATOM 2494 O O . SER A 1 322 ? 166.327 124.905 143.902 1.00 30.78 322 SER B O 1
ATOM 2497 N N . PHE A 1 323 ? 167.171 125.143 145.970 1.00 36.05 323 PHE B N 1
ATOM 2498 C CA . PHE A 1 323 ? 168.430 125.705 145.510 1.00 36.21 323 PHE B CA 1
ATOM 2499 C C . PHE A 1 323 ? 169.593 124.988 146.178 1.00 33.97 323 PHE B C 1
ATOM 2500 O O . PHE A 1 323 ? 169.486 124.519 147.314 1.00 34.04 323 PHE B O 1
ATOM 2508 N N . SER A 1 324 ? 170.706 124.909 145.455 1.00 58.50 324 SER B N 1
ATOM 2509 C CA . SER A 1 324 ? 171.895 124.246 145.962 1.00 59.76 324 SER B CA 1
ATOM 2510 C C . SER A 1 324 ? 172.570 125.101 147.034 1.00 56.43 324 SER B C 1
ATOM 2511 O O . SER A 1 324 ? 172.213 126.258 147.268 1.00 58.78 324 SER B O 1
ATOM 2514 N N . SER A 1 325 ? 173.567 124.505 147.694 1.00 50.93 325 SER B N 1
ATOM 2515 C CA . SER A 1 325 ? 174.286 125.201 148.755 1.00 49.79 325 SER B CA 1
ATOM 2516 C C . SER A 1 325 ? 175.057 126.409 148.241 1.00 51.60 325 SER B C 1
ATOM 2517 O O . SER A 1 325 ? 175.354 127.317 149.025 1.00 54.35 325 SER B O 1
ATOM 2520 N N . SER A 1 326 ? 175.396 126.438 146.951 1.00 48.13 326 SER B N 1
ATOM 2521 C CA . SER A 1 326 ? 176.080 127.600 146.393 1.00 48.71 326 SER B CA 1
ATOM 2522 C C . SER A 1 326 ? 175.189 128.834 146.440 1.00 47.36 326 SER B C 1
ATOM 2523 O O . SER A 1 326 ? 175.664 129.944 146.708 1.00 49.98 326 SER B O 1
ATOM 2526 N N . THR A 1 327 ? 173.895 128.660 146.180 1.00 64.37 327 THR B N 1
ATOM 2527 C CA . THR A 1 327 ? 172.968 129.782 146.172 1.00 56.70 327 THR B CA 1
ATOM 2528 C C . THR A 1 327 ? 172.697 130.265 147.592 1.00 57.63 327 THR B C 1
ATOM 2529 O O . THR A 1 327 ? 172.396 129.467 148.484 1.00 60.66 327 THR B O 1
ATOM 2533 N N . GLU A 1 328 ? 172.806 131.574 147.800 1.00 60.34 328 GLU B N 1
ATOM 2534 C CA . GLU A 1 328 ? 172.480 132.192 149.079 1.00 65.89 328 GLU B CA 1
ATOM 2535 C C . GLU A 1 328 ? 171.018 132.622 149.057 1.00 68.44 328 GLU B C 1
ATOM 2536 O O . GLU A 1 328 ? 170.611 133.411 148.200 1.00 68.03 328 GLU B O 1
ATOM 2542 N N . ILE A 1 329 ? 170.231 132.105 149.993 1.00 39.67 329 ILE B N 1
ATOM 2543 C CA . ILE A 1 329 ? 168.789 132.310 150.002 1.00 36.16 329 ILE B CA 1
ATOM 2544 C C . ILE A 1 329 ? 168.441 133.339 151.066 1.00 38.66 329 ILE B C 1
ATOM 2545 O O . ILE A 1 329 ? 168.896 133.241 152.212 1.00 32.73 329 ILE B O 1
ATOM 2550 N N . GLU A 1 330 ? 167.642 134.330 150.682 1.00 47.24 330 GLU B N 1
ATOM 2551 C CA . GLU A 1 330 ? 167.189 135.394 151.571 1.00 51.40 330 GLU B CA 1
ATOM 2552 C C . GLU A 1 330 ? 165.667 135.379 151.590 1.00 42.61 330 GLU B C 1
ATOM 2553 O O . GLU A 1 330 ? 165.025 135.831 150.637 1.00 44.43 330 GLU B O 1
ATOM 2559 N N . LEU A 1 331 ? 165.093 134.852 152.667 1.00 12.69 331 LEU B N 1
ATOM 2560 C CA . LEU A 1 331 ? 163.653 134.879 152.882 1.00 11.31 331 LEU B CA 1
ATOM 2561 C C . LEU A 1 331 ? 163.328 136.077 153.760 1.00 12.02 331 LEU B C 1
ATOM 2562 O O . LEU A 1 331 ? 163.779 136.150 154.907 1.00 4.71 331 LEU B O 1
ATOM 2567 N N . VAL A 1 332 ? 162.557 137.016 153.222 1.00 8.92 332 VAL B N 1
ATOM 2568 C CA . VAL A 1 332 ? 162.242 138.259 153.913 1.00 11.63 332 VAL B CA 1
ATOM 2569 C C . VAL A 1 332 ? 160.742 138.496 153.832 1.00 11.89 332 VAL B C 1
ATOM 2570 O O . VAL A 1 332 ? 160.153 138.430 152.749 1.00 10.64 332 VAL B O 1
ATOM 2574 N N . GLN A 1 333 ? 160.131 138.763 154.978 1.00 10.37 333 GLN B N 1
ATOM 2575 C CA . GLN A 1 333 ? 158.737 139.160 155.058 1.00 2.94 333 GLN B CA 1
ATOM 2576 C C . GLN A 1 333 ? 158.655 140.673 155.189 1.00 8.33 333 GLN B C 1
ATOM 2577 O O . GLN A 1 333 ? 159.416 141.285 155.946 1.00 3.44 333 GLN B O 1
ATOM 2583 N N . ILE A 1 334 ? 157.731 141.266 154.439 1.00 7.28 334 ILE B N 1
ATOM 2584 C CA . ILE A 1 334 ? 157.549 142.709 154.374 1.00 3.51 334 ILE B CA 1
ATOM 2585 C C . ILE A 1 334 ? 156.252 143.038 155.101 1.00 4.78 334 ILE B C 1
ATOM 2586 O O . ILE A 1 334 ? 155.165 142.647 154.659 1.00 8.13 334 ILE B O 1
ATOM 2591 N N . ILE A 1 335 ? 156.367 143.755 156.212 1.00 7.37 335 ILE B N 1
ATOM 2592 C CA . ILE A 1 335 ? 155.233 144.180 157.020 1.00 2.72 335 ILE B CA 1
ATOM 2593 C C . ILE A 1 335 ? 154.989 145.652 156.716 1.00 4.80 335 ILE B C 1
ATOM 2594 O O . ILE A 1 335 ? 155.766 146.517 157.129 1.00 1.91 335 ILE B O 1
ATOM 2599 N N . GLN A 1 336 ? 153.914 145.941 155.984 1.00 5.67 336 GLN B N 1
ATOM 2600 C CA . GLN A 1 336 ? 153.653 147.314 155.572 1.00 0.57 336 GLN B CA 1
ATOM 2601 C C . GLN A 1 336 ? 153.143 148.161 156.732 1.00 3.32 336 GLN B C 1
ATOM 2602 O O . GLN A 1 336 ? 153.563 149.312 156.897 1.00 4.04 336 GLN B O 1
ATOM 2608 N N . SER A 1 337 ? 152.246 147.612 157.546 1.00 9.19 337 SER B N 1
ATOM 2609 C CA . SER A 1 337 ? 151.632 148.342 158.649 1.00 10.16 337 SER B CA 1
ATOM 2610 C C . SER A 1 337 ? 152.354 147.986 159.943 1.00 7.13 337 SER B C 1
ATOM 2611 O O . SER A 1 337 ? 152.203 146.876 160.460 1.00 5.71 337 SER B O 1
ATOM 2614 N N . THR A 1 338 ? 153.134 148.931 160.464 1.00 11.06 338 THR B N 1
ATOM 2615 C CA . THR A 1 338 ? 153.871 148.751 161.705 1.00 5.51 338 THR B CA 1
ATOM 2616 C C . THR A 1 338 ? 153.527 149.881 162.664 1.00 7.85 338 THR B C 1
ATOM 2617 O O . THR A 1 338 ? 153.031 150.935 162.262 1.00 9.66 338 THR B O 1
ATOM 2621 N N . ASN A 1 339 ? 153.785 149.643 163.949 1.00 6.14 339 ASN B N 1
ATOM 2622 C CA . ASN A 1 339 ? 153.558 150.648 164.979 1.00 7.00 339 ASN B CA 1
ATOM 2623 C C . ASN A 1 339 ? 154.644 151.708 165.028 1.00 9.86 339 ASN B C 1
ATOM 2624 O O . ASN A 1 339 ? 154.381 152.820 165.495 1.00 5.61 339 ASN B O 1
ATOM 2629 N N . TRP A 1 340 ? 155.849 151.394 164.568 1.00 4.36 340 TRP B N 1
ATOM 2630 C CA . TRP A 1 340 ? 156.954 152.335 164.635 1.00 0.75 340 TRP B CA 1
ATOM 2631 C C . TRP A 1 340 ? 156.802 153.435 163.597 1.00 3.92 340 TRP B C 1
ATOM 2632 O O . TRP A 1 340 ? 156.334 153.202 162.480 1.00 1.23 340 TRP B O 1
ATOM 2643 N N . TYR A 1 341 ? 157.194 154.642 163.987 1.00 8.27 341 TYR B N 1
ATOM 2644 C CA . TYR A 1 341 ? 157.309 155.775 163.086 1.00 0.10 341 TYR B CA 1
ATOM 2645 C C . TYR A 1 341 ? 158.397 156.689 163.626 1.00 2.66 341 TYR B C 1
ATOM 2646 O O . TYR A 1 341 ? 158.692 156.685 164.822 1.00 9.99 341 TYR B O 1
ATOM 2655 N N . GLY A 1 342 ? 159.004 157.458 162.734 1.00 1.80 342 GLY B N 1
ATOM 2656 C CA . GLY A 1 342 ? 160.243 158.140 163.044 1.00 4.13 342 GLY B CA 1
ATOM 2657 C C . GLY A 1 342 ? 160.199 159.623 162.748 1.00 5.15 342 GLY B C 1
ATOM 2658 O O . GLY A 1 342 ? 159.498 160.084 161.849 1.00 3.37 342 GLY B O 1
ATOM 2659 N N . LEU A 1 343 ? 160.983 160.363 163.526 1.00 4.20 343 LEU B N 1
ATOM 2660 C CA . LEU A 1 343 ? 161.167 161.798 163.399 1.00 1.18 343 LEU B CA 1
ATOM 2661 C C . LEU A 1 343 ? 162.637 162.083 163.140 1.00 1.00 343 LEU B C 1
ATOM 2662 O O . LEU A 1 343 ? 163.515 161.463 163.750 1.00 3.79 343 LEU B O 1
ATOM 2667 N N . LYS A 1 344 ? 162.895 163.021 162.237 1.00 10.88 344 LYS B N 1
ATOM 2668 C CA . LYS A 1 344 ? 164.246 163.469 161.942 1.00 5.68 344 LYS B CA 1
ATOM 2669 C C . LYS A 1 344 ? 164.611 164.612 162.880 1.00 11.28 344 LYS B C 1
ATOM 2670 O O . LYS A 1 344 ? 163.896 165.616 162.948 1.00 8.02 344 LYS B O 1
ATOM 2676 N N . VAL A 1 345 ? 165.713 164.455 163.610 1.00 38.67 345 VAL B N 1
ATOM 2677 C CA . VAL A 1 345 ? 166.173 165.456 164.564 1.00 36.99 345 VAL B CA 1
ATOM 2678 C C . VAL A 1 345 ? 167.621 165.802 164.247 1.00 35.16 345 VAL B C 1
ATOM 2679 O O . VAL A 1 345 ? 168.367 164.972 163.716 1.00 37.58 345 VAL B O 1
ATOM 2683 N N . ASP A 1 346 ? 168.011 167.035 164.555 1.00 36.07 346 ASP B N 1
ATOM 2684 C CA . ASP A 1 346 ? 169.384 167.479 164.338 1.00 41.28 346 ASP B CA 1
ATOM 2685 C C . ASP A 1 346 ? 169.877 168.325 165.504 1.00 43.43 346 ASP B C 1
ATOM 2686 O O . ASP A 1 346 ? 171.081 168.482 165.701 1.00 36.75 346 ASP B O 1
ATOM 2691 N N . PRO A 1 356 ? 164.418 168.779 165.768 1.00 3.44 356 PRO B N 1
ATOM 2692 C CA . PRO A 1 356 ? 163.505 168.356 164.700 1.00 4.71 356 PRO B CA 1
ATOM 2693 C C . PRO A 1 356 ? 163.762 169.076 163.380 1.00 2.45 356 PRO B C 1
ATOM 2694 O O . PRO A 1 356 ? 163.716 170.304 163.322 1.00 7.46 356 PRO B O 1
ATOM 2698 N N . ALA A 1 357 ? 164.032 168.307 162.330 1.00 9.36 357 ALA B N 1
ATOM 2699 C CA . ALA A 1 357 ? 164.246 168.882 161.014 1.00 4.78 357 ALA B CA 1
ATOM 2700 C C . ALA A 1 357 ? 162.928 169.365 160.418 1.00 6.41 357 ALA B C 1
ATOM 2701 O O . ALA A 1 357 ? 161.840 168.943 160.817 1.00 7.36 357 ALA B O 1
ATOM 2703 N N . SER A 1 358 ? 163.040 170.277 159.452 1.00 3.95 358 SER B N 1
ATOM 2704 C CA . SER A 1 358 ? 161.855 170.748 158.746 1.00 4.47 358 SER B CA 1
ATOM 2705 C C . SER A 1 358 ? 161.214 169.624 157.942 1.00 8.16 358 SER B C 1
ATOM 2706 O O . SER A 1 358 ? 159.984 169.516 157.881 1.00 7.17 358 SER B O 1
ATOM 2709 N N . TYR A 1 359 ? 162.032 168.777 157.325 1.00 1.78 359 TYR B N 1
ATOM 2710 C CA . TYR A 1 359 ? 161.585 167.665 156.510 1.00 2.27 359 TYR B CA 1
ATOM 2711 C C . TYR A 1 359 ? 161.815 166.344 157.240 1.00 7.15 359 TYR B C 1
ATOM 2712 O O . TYR A 1 359 ? 162.709 166.246 158.086 1.00 7.46 359 TYR B O 1
ATOM 2721 N N . PRO A 1 360 ? 161.027 165.306 156.939 1.00 1.00 360 PRO B N 1
ATOM 2722 C CA . PRO A 1 360 ? 161.076 164.085 157.755 1.00 3.65 360 PRO B CA 1
ATOM 2723 C C . PRO A 1 360 ? 162.318 163.239 157.528 1.00 8.73 360 PRO B C 1
ATOM 2724 O O . PRO A 1 360 ? 163.255 163.659 156.843 1.00 2.04 360 PRO B O 1
ATOM 2728 N N . VAL A 1 361 ? 162.330 162.045 158.128 1.00 0.52 361 VAL B N 1
ATOM 2729 C CA . VAL A 1 361 ? 163.477 161.155 158.016 1.00 7.22 361 VAL B CA 1
ATOM 2730 C C . VAL A 1 361 ? 163.746 160.832 156.554 1.00 2.36 361 VAL B C 1
ATOM 2731 O O . VAL A 1 361 ? 162.822 160.616 155.759 1.00 7.61 361 VAL B O 1
ATOM 2735 N N . ASP A 1 362 ? 165.026 160.803 156.196 1.00 1.43 362 ASP B N 1
ATOM 2736 C CA . ASP A 1 362 ? 165.424 160.611 154.811 1.00 5.43 362 ASP B CA 1
ATOM 2737 C C . ASP A 1 362 ? 164.997 159.242 154.300 1.00 1.84 362 ASP B C 1
ATOM 2738 O O . ASP A 1 362 ? 165.042 158.241 155.017 1.00 2.23 362 ASP B O 1
ATOM 2743 N N . ARG A 1 363 ? 164.573 159.212 153.040 1.00 8.70 363 ARG B N 1
ATOM 2744 C CA . ARG A 1 363 ? 164.286 157.950 152.379 1.00 11.43 363 ARG B CA 1
ATOM 2745 C C . ARG A 1 363 ? 165.547 157.101 152.321 1.00 9.49 363 ARG B C 1
ATOM 2746 O O . ARG A 1 363 ? 166.653 157.614 152.133 1.00 9.29 363 ARG B O 1
ATOM 2754 N N . GLY A 1 364 ? 165.379 155.795 152.490 1.00 1.75 364 GLY B N 1
ATOM 2755 C CA . GLY A 1 364 ? 166.512 154.902 152.551 1.00 6.61 364 GLY B CA 1
ATOM 2756 C C . GLY A 1 364 ? 167.060 154.651 153.935 1.00 6.29 364 GLY B C 1
ATOM 2757 O O . GLY A 1 364 ? 167.966 153.822 154.083 1.00 0.86 364 GLY B O 1
ATOM 2758 N N . LEU A 1 365 ? 166.546 155.337 154.950 1.00 4.86 365 LEU B N 1
ATOM 2759 C CA . LEU A 1 365 ? 167.003 155.139 156.315 1.00 5.68 365 LEU B CA 1
ATOM 2760 C C . LEU A 1 365 ? 166.384 153.869 156.879 1.00 10.32 365 LEU B C 1
ATOM 2761 O O . LEU A 1 365 ? 165.167 153.678 156.810 1.00 11.53 365 LEU B O 1
ATOM 2766 N N . TYR A 1 366 ? 167.220 152.994 157.423 1.00 8.71 366 TYR B N 1
ATOM 2767 C CA . TYR A 1 366 ? 166.742 151.775 158.048 1.00 7.18 366 TYR B CA 1
ATOM 2768 C C . TYR A 1 366 ? 167.346 151.637 159.437 1.00 4.64 366 TYR B C 1
ATOM 2769 O O . TYR A 1 366 ? 168.510 151.983 159.666 1.00 4.07 366 TYR B O 1
ATOM 2778 N N . GLN A 1 367 ? 166.523 151.148 160.354 1.00 3.08 367 GLN B N 1
ATOM 2779 C CA . GLN A 1 367 ? 166.874 150.958 161.759 1.00 3.87 367 GLN B CA 1
ATOM 2780 C C . GLN A 1 367 ? 166.671 149.501 162.145 1.00 2.97 367 GLN B C 1
ATOM 2781 O O . GLN A 1 367 ? 165.523 149.019 162.142 1.00 6.79 367 GLN B O 1
ATOM 2787 N N . PRO A 1 368 ? 167.726 148.754 162.463 1.00 4.69 368 PRO B N 1
ATOM 2788 C CA . PRO A 1 368 ? 167.536 147.361 162.889 1.00 4.61 368 PRO B CA 1
ATOM 2789 C C . PRO A 1 368 ? 166.909 147.300 164.274 1.00 4.18 368 PRO B C 1
ATOM 2790 O O . PRO A 1 368 ? 167.386 147.937 165.216 1.00 11.10 368 PRO B O 1
ATOM 2794 N N . LEU A 1 369 ? 165.832 146.526 164.394 1.00 3.81 369 LEU B N 1
ATOM 2795 C CA . LEU A 1 369 ? 165.144 146.374 165.673 1.00 10.81 369 LEU B CA 1
ATOM 2796 C C . LEU A 1 369 ? 165.708 145.199 166.467 1.00 10.74 369 LEU B C 1
ATOM 2797 O O . LEU A 1 369 ? 166.226 145.376 167.574 1.00 4.37 369 LEU B O 1
ATOM 2802 N N . THR A 1 370 ? 165.616 144.001 165.910 1.00 22.86 370 THR B N 1
ATOM 2803 C CA . THR A 1 370 ? 166.185 142.793 166.487 1.00 26.23 370 THR B CA 1
ATOM 2804 C C . THR A 1 370 ? 167.218 142.231 165.513 1.00 18.26 370 THR B C 1
ATOM 2805 O O . THR A 1 370 ? 167.600 142.881 164.535 1.00 22.05 370 THR B O 1
ATOM 2809 N N . GLU A 1 371 ? 167.685 141.015 165.798 1.00 77.41 371 GLU B N 1
ATOM 2810 C CA . GLU A 1 371 ? 168.552 140.326 164.850 1.00 68.88 371 GLU B CA 1
ATOM 2811 C C . GLU A 1 371 ? 167.826 140.067 163.537 1.00 71.11 371 GLU B C 1
ATOM 2812 O O . GLU A 1 371 ? 168.424 140.155 162.458 1.00 75.05 371 GLU B O 1
ATOM 2818 N N . SER A 1 372 ? 166.531 139.763 163.604 1.00 13.90 372 SER B N 1
ATOM 2819 C CA . SER A 1 372 ? 165.753 139.410 162.426 1.00 5.83 372 SER B CA 1
ATOM 2820 C C . SER A 1 372 ? 164.742 140.478 162.029 1.00 11.46 372 SER B C 1
ATOM 2821 O O . SER A 1 372 ? 163.905 140.222 161.161 1.00 13.09 372 SER B O 1
ATOM 2824 N N . GLU A 1 373 ? 164.792 141.664 162.632 1.00 10.02 373 GLU B N 1
ATOM 2825 C CA . GLU A 1 373 ? 163.795 142.691 162.367 1.00 7.84 373 GLU B CA 1
ATOM 2826 C C . GLU A 1 373 ? 164.470 144.014 162.043 1.00 16.97 373 GLU B C 1
ATOM 2827 O O . GLU A 1 373 ? 165.424 144.416 162.712 1.00 16.53 373 GLU B O 1
ATOM 2833 N N . CYS A 1 374 ? 163.963 144.684 161.010 1.00 2.99 374 CYS B N 1
ATOM 2834 C CA . CYS A 1 374 ? 164.445 146.005 160.629 1.00 1.70 374 CYS B CA 1
ATOM 2835 C C . CYS A 1 374 ? 163.264 146.876 160.230 1.00 1.89 374 CYS B C 1
ATOM 2836 O O . CYS A 1 374 ? 162.207 146.379 159.849 1.00 0.17 374 CYS B O 1
ATOM 2839 N N . LEU A 1 375 ? 163.451 148.188 160.333 1.00 9.96 375 LEU B N 1
ATOM 2840 C CA . LEU A 1 375 ? 162.499 149.172 159.829 1.00 1.29 375 LEU B CA 1
ATOM 2841 C C . LEU A 1 375 ? 163.159 149.887 158.661 1.00 7.55 375 LEU B C 1
ATOM 2842 O O . LEU A 1 375 ? 164.160 150.582 158.843 1.00 7.93 375 LEU B O 1
ATOM 2847 N N . LEU A 1 376 ? 162.601 149.720 157.470 1.00 0.49 376 LEU B N 1
ATOM 2848 C CA . LEU A 1 376 ? 163.106 150.373 156.272 1.00 7.79 376 LEU B CA 1
ATOM 2849 C C . LEU A 1 376 ? 162.181 151.518 155.891 1.00 0.06 376 LEU B C 1
ATOM 2850 O O . LEU A 1 376 ? 160.962 151.340 155.821 1.00 3.89 376 LEU B O 1
ATOM 2855 N N . TRP A 1 377 ? 162.763 152.689 155.639 1.00 5.81 377 TRP B N 1
ATOM 2856 C CA . TRP A 1 377 ? 161.995 153.861 155.233 1.00 0.24 377 TRP B CA 1
ATOM 2857 C C . TRP A 1 377 ? 162.030 153.967 153.712 1.00 3.61 377 TRP B C 1
ATOM 2858 O O . TRP A 1 377 ? 162.810 154.716 153.126 1.00 9.84 377 TRP B O 1
ATOM 2869 N N . THR A 1 378 ? 161.160 153.188 153.065 1.00 2.40 378 THR B N 1
ATOM 2870 C CA . THR A 1 378 ? 160.973 153.330 151.627 1.00 2.37 378 THR B CA 1
ATOM 2871 C C . THR A 1 378 ? 160.234 154.615 151.284 1.00 0.25 378 THR B C 1
ATOM 2872 O O . THR A 1 378 ? 160.277 155.056 150.131 1.00 3.25 378 THR B O 1
ATOM 2876 N N . GLN A 1 379 ? 159.560 155.214 152.258 1.00 6.56 379 GLN B N 1
ATOM 2877 C CA . GLN A 1 379 ? 159.023 156.561 152.154 1.00 2.02 379 GLN B CA 1
ATOM 2878 C C . GLN A 1 379 ? 159.900 157.499 152.971 1.00 8.25 379 GLN B C 1
ATOM 2879 O O . GLN A 1 379 ? 160.406 157.121 154.030 1.00 3.79 379 GLN B O 1
ATOM 2885 N N . GLY A 1 380 ? 160.087 158.713 152.476 1.00 5.01 380 GLY B N 1
ATOM 2886 C CA . GLY A 1 380 ? 160.866 159.685 153.214 1.00 4.51 380 GLY B CA 1
ATOM 2887 C C . GLY A 1 380 ? 161.265 160.847 152.335 1.00 7.31 380 GLY B C 1
ATOM 2888 O O . GLY A 1 380 ? 160.835 160.969 151.184 1.00 9.23 380 GLY B O 1
ATOM 2889 N N . SER A 1 381 ? 162.103 161.703 152.909 1.00 2.22 381 SER B N 1
ATOM 2890 C CA . SER A 1 381 ? 162.622 162.855 152.189 1.00 0.87 381 SER B CA 1
ATOM 2891 C C . SER A 1 381 ? 163.770 162.434 151.280 1.00 3.13 381 SER B C 1
ATOM 2892 O O . SER A 1 381 ? 164.698 161.741 151.710 1.00 2.44 381 SER B O 1
ATOM 2895 N N . VAL A 1 382 ? 163.699 162.858 150.021 1.00 7.15 382 VAL B N 1
ATOM 2896 C CA . VAL A 1 382 ? 164.689 162.543 148.999 1.00 12.19 382 VAL B CA 1
ATOM 2897 C C . VAL A 1 382 ? 165.382 163.841 148.616 1.00 9.30 382 VAL B C 1
ATOM 2898 O O . VAL A 1 382 ? 164.718 164.840 148.312 1.00 7.60 382 VAL B O 1
ATOM 2902 N N . MET A 1 383 ? 166.709 163.826 148.642 1.00 45.81 383 MET B N 1
ATOM 2903 C CA . MET A 1 383 ? 167.509 165.002 148.348 1.00 38.41 383 MET B CA 1
ATOM 2904 C C . MET A 1 383 ? 168.063 164.925 146.932 1.00 38.66 383 MET B C 1
ATOM 2905 O O . MET A 1 383 ? 168.286 163.841 146.391 1.00 42.86 383 MET B O 1
ATOM 2910 N N . GLY A 1 384 ? 168.291 166.089 146.332 1.00 13.31 384 GLY B N 1
ATOM 2911 C CA . GLY A 1 384 ? 168.813 166.112 144.983 1.00 11.43 384 GLY B CA 1
ATOM 2912 C C . GLY A 1 384 ? 167.819 165.706 143.923 1.00 9.18 384 GLY B C 1
ATOM 2913 O O . GLY A 1 384 ? 168.219 165.225 142.862 1.00 16.02 384 GLY B O 1
ATOM 2914 N N . VAL A 1 385 ? 166.527 165.873 144.187 1.00 8.07 385 VAL B N 1
ATOM 2915 C CA . VAL A 1 385 ? 165.487 165.488 143.243 1.00 2.46 385 VAL B CA 1
ATOM 2916 C C . VAL A 1 385 ? 164.561 166.685 143.066 1.00 1.55 385 VAL B C 1
ATOM 2917 O O . VAL A 1 385 ? 163.797 166.769 142.097 1.00 4.08 385 VAL B O 1
ATOM 2921 N N . ASN A 1 386 ? 164.685 167.656 143.964 1.00 25.60 386 ASN B N 1
ATOM 2922 C CA . ASN A 1 386 ? 163.800 168.813 143.963 1.00 28.18 386 ASN B CA 1
ATOM 2923 C C . ASN A 1 386 ? 164.049 169.693 142.744 1.00 23.44 386 ASN B C 1
ATOM 2924 O O . ASN A 1 386 ? 165.197 170.002 142.409 1.00 24.12 386 ASN B O 1
ATOM 2929 N N . GLN A 1 387 ? 162.965 170.103 142.081 1.00 15.62 387 GLN B N 1
ATOM 2930 C CA . GLN A 1 387 ? 163.085 170.961 140.907 1.00 19.88 387 GLN B CA 1
ATOM 2931 C C . GLN A 1 387 ? 163.230 172.423 141.308 1.00 17.67 387 GLN B C 1
ATOM 2932 O O . GLN A 1 387 ? 164.264 173.049 141.052 1.00 21.98 387 GLN B O 1
ATOM 2938 N N . GLN A 1 388 ? 162.204 172.979 141.943 1.00 26.02 388 GLN B N 1
ATOM 2939 C CA . GLN A 1 388 ? 162.278 174.324 142.489 1.00 30.31 388 GLN B CA 1
ATOM 2940 C C . GLN A 1 388 ? 163.083 174.299 143.780 1.00 28.27 388 GLN B C 1
ATOM 2941 O O . GLN A 1 388 ? 163.115 173.284 144.480 1.00 23.94 388 GLN B O 1
ATOM 2947 N N . ASN A 1 389 ? 163.756 175.416 144.069 1.00 46.11 389 ASN B N 1
ATOM 2948 C CA . ASN A 1 389 ? 164.684 175.611 145.184 1.00 47.97 389 ASN B CA 1
ATOM 2949 C C . ASN A 1 389 ? 165.489 174.354 145.516 1.00 49.82 389 ASN B C 1
ATOM 2950 O O . ASN A 1 389 ? 165.259 173.731 146.560 1.00 51.67 389 ASN B O 1
ATOM 2955 N N . PRO A 1 390 ? 166.420 173.940 144.650 1.00 53.97 390 PRO B N 1
ATOM 2956 C CA . PRO A 1 390 ? 167.301 172.815 144.990 1.00 57.38 390 PRO B CA 1
ATOM 2957 C C . PRO A 1 390 ? 167.937 172.981 146.364 1.00 57.72 390 PRO B C 1
ATOM 2958 O O . PRO A 1 390 ? 168.119 174.096 146.859 1.00 52.85 390 PRO B O 1
ATOM 2962 N N . GLY A 1 391 ? 168.292 171.853 146.973 1.00 32.51 391 GLY B N 1
ATOM 2963 C CA . GLY A 1 391 ? 168.734 171.829 148.348 1.00 30.26 391 GLY B CA 1
ATOM 2964 C C . GLY A 1 391 ? 167.629 171.596 149.352 1.00 27.83 391 GLY B C 1
ATOM 2965 O O . GLY A 1 391 ? 167.922 171.396 150.538 1.00 31.20 391 GLY B O 1
ATOM 2966 N N . GLN A 1 392 ? 166.375 171.618 148.917 1.00 31.16 392 GLN B N 1
ATOM 2967 C CA . GLN A 1 392 ? 165.206 171.323 149.734 1.00 35.04 392 GLN B CA 1
ATOM 2968 C C . GLN A 1 392 ? 164.755 169.890 149.486 1.00 36.93 392 GLN B C 1
ATOM 2969 O O . GLN A 1 392 ? 164.594 169.493 148.328 1.00 34.90 392 GLN B O 1
ATOM 2975 N N . PRO A 1 393 ? 164.559 169.087 150.528 1.00 7.85 393 PRO B N 1
ATOM 2976 C CA . PRO A 1 393 ? 164.142 167.698 150.319 1.00 3.52 393 PRO B CA 1
ATOM 2977 C C . PRO A 1 393 ? 162.750 167.618 149.713 1.00 5.26 393 PRO B C 1
ATOM 2978 O O . PRO A 1 393 ? 161.985 168.584 149.701 1.00 5.78 393 PRO B O 1
ATOM 2982 N N . VAL A 1 394 ? 162.436 166.441 149.182 1.00 7.23 394 VAL B N 1
ATOM 2983 C CA . VAL A 1 394 ? 161.123 166.152 148.619 1.00 7.60 394 VAL B CA 1
ATOM 2984 C C . VAL A 1 394 ? 160.538 164.966 149.368 1.00 6.22 394 VAL B C 1
ATOM 2985 O O . VAL A 1 394 ? 161.127 163.881 149.372 1.00 8.18 394 VAL B O 1
ATOM 2989 N N . PHE A 1 395 ? 159.390 165.167 150.001 1.00 4.67 395 PHE B N 1
ATOM 2990 C CA . PHE A 1 395 ? 158.634 164.070 150.588 1.00 4.36 395 PHE B CA 1
ATOM 2991 C C . PHE A 1 395 ? 157.436 163.822 149.682 1.00 4.58 395 PHE B C 1
ATOM 2992 O O . PHE A 1 395 ? 156.536 164.662 149.589 1.00 2.13 395 PHE B O 1
ATOM 3000 N N . LYS A 1 396 ? 157.433 162.667 149.017 1.00 5.28 396 LYS B N 1
ATOM 3001 C CA . LYS A 1 396 ? 156.488 162.430 147.932 1.00 7.92 396 LYS B CA 1
ATOM 3002 C C . LYS A 1 396 ? 155.060 162.303 148.445 1.00 0.35 396 LYS B C 1
ATOM 3003 O O . LYS A 1 396 ? 154.115 162.749 147.784 1.00 1.90 396 LYS B O 1
ATOM 3009 N N . GLU A 1 397 ? 154.878 161.707 149.620 1.00 9.51 397 GLU B N 1
ATOM 3010 C CA . GLU A 1 397 ? 153.553 161.505 150.185 1.00 6.69 397 GLU B CA 1
ATOM 3011 C C . GLU A 1 397 ? 153.115 162.657 151.078 1.00 6.66 397 GLU B C 1
ATOM 3012 O O . GLU A 1 397 ? 152.258 162.461 151.945 1.00 0.10 397 GLU B O 1
ATOM 3018 N N . ALA A 1 398 ? 153.671 163.854 150.872 1.00 9.19 398 ALA B N 1
ATOM 3019 C CA . ALA A 1 398 ? 153.386 164.980 151.756 1.00 2.98 398 ALA B CA 1
ATOM 3020 C C . ALA A 1 398 ? 151.904 165.328 151.762 1.00 9.08 398 ALA B C 1
ATOM 3021 O O . ALA A 1 398 ? 151.349 165.693 152.804 1.00 2.03 398 ALA B O 1
ATOM 3023 N N . ALA A 1 399 ? 151.249 165.233 150.605 1.00 4.91 399 ALA B N 1
ATOM 3024 C CA . ALA A 1 399 ? 149.810 165.464 150.556 1.00 2.03 399 ALA B CA 1
ATOM 3025 C C . ALA A 1 399 ? 149.056 164.404 151.346 1.00 7.28 399 ALA B C 1
ATOM 3026 O O . ALA A 1 399 ? 148.000 164.682 151.926 1.00 3.15 399 ALA B O 1
ATOM 3028 N N . LEU A 1 400 ? 149.586 163.181 151.383 1.00 1.79 400 LEU B N 1
ATOM 3029 C CA . LEU A 1 400 ? 148.878 162.080 152.026 1.00 9.38 400 LEU B CA 1
ATOM 3030 C C . LEU A 1 400 ? 149.124 162.069 153.528 1.00 9.70 400 LEU B C 1
ATOM 3031 O O . LEU A 1 400 ? 148.180 162.090 154.325 1.00 3.03 400 LEU B O 1
ATOM 3036 N N . THR A 1 401 ? 150.388 162.025 153.931 1.00 2.76 401 THR B N 1
ATOM 3037 C CA . THR A 1 401 ? 150.798 162.069 155.323 1.00 9.87 401 THR B CA 1
ATOM 3038 C C . THR A 1 401 ? 151.913 163.085 155.492 1.00 2.49 401 THR B C 1
ATOM 3039 O O . THR A 1 401 ? 152.658 163.357 154.545 1.00 9.14 401 THR B O 1
ATOM 3043 N N . PRO A 1 402 ? 152.048 163.667 156.685 1.00 3.02 402 PRO B N 1
ATOM 3044 C CA . PRO A 1 402 ? 153.170 164.580 156.926 1.00 7.20 402 PRO B CA 1
ATOM 3045 C C . PRO A 1 402 ? 154.463 163.871 157.267 1.00 8.19 402 PRO B C 1
ATOM 3046 O O . PRO A 1 402 ? 155.530 164.490 157.170 1.00 5.52 402 PRO B O 1
ATOM 3050 N N . LEU A 1 403 ? 154.404 162.608 157.675 1.00 0.71 403 LEU B N 1
ATOM 3051 C CA . LEU A 1 403 ? 155.590 161.839 158.001 1.00 1.14 403 LEU B CA 1
ATOM 3052 C C . LEU A 1 403 ? 155.514 160.475 157.336 1.00 7.10 403 LEU B C 1
ATOM 3053 O O . LEU A 1 403 ? 154.421 159.938 157.130 1.00 5.22 403 LEU B O 1
ATOM 3058 N N . PRO A 1 404 ? 156.659 159.891 156.995 1.00 2.76 404 PRO B N 1
ATOM 3059 C CA . PRO A 1 404 ? 156.651 158.593 156.320 1.00 8.44 404 PRO B CA 1
ATOM 3060 C C . PRO A 1 404 ? 156.524 157.445 157.305 1.00 4.16 404 PRO B C 1
ATOM 3061 O O . PRO A 1 404 ? 157.117 157.452 158.387 1.00 5.00 404 PRO B O 1
ATOM 3065 N N . ASN A 1 405 ? 155.736 156.448 156.915 1.00 7.01 405 ASN B N 1
ATOM 3066 C CA . ASN A 1 405 ? 155.579 155.244 157.710 1.00 6.18 405 ASN B CA 1
ATOM 3067 C C . ASN A 1 405 ? 156.558 154.196 157.217 1.00 2.72 405 ASN B C 1
ATOM 3068 O O . ASN A 1 405 ? 156.486 153.803 156.042 1.00 6.95 405 ASN B O 1
ATOM 3073 N N . PRO A 1 406 ? 157.484 153.731 158.047 1.00 5.57 406 PRO B N 1
ATOM 3074 C CA . PRO A 1 406 ? 158.411 152.690 157.603 1.00 7.11 406 PRO B CA 1
ATOM 3075 C C . PRO A 1 406 ? 157.707 151.354 157.435 1.00 4.91 406 PRO B C 1
ATOM 3076 O O . PRO A 1 406 ? 156.637 151.101 157.992 1.00 8.77 406 PRO B O 1
ATOM 3080 N N . ILE A 1 407 ? 158.324 150.499 156.633 1.00 4.94 407 ILE B N 1
ATOM 3081 C CA . ILE A 1 407 ? 157.947 149.110 156.554 1.00 6.64 407 ILE B CA 1
ATOM 3082 C C . ILE A 1 407 ? 158.884 148.318 157.457 1.00 2.24 407 ILE B C 1
ATOM 3083 O O . ILE A 1 407 ? 159.911 148.813 157.910 1.00 1.09 407 ILE B O 1
ATOM 3088 N N . MET A 1 408 ? 158.520 147.073 157.736 1.00 22.99 408 MET B N 1
ATOM 3089 C CA . MET A 1 408 ? 159.293 146.207 158.609 1.00 20.96 408 MET B CA 1
ATOM 3090 C C . MET A 1 408 ? 159.746 144.983 157.827 1.00 23.38 408 MET B C 1
ATOM 3091 O O . MET A 1 408 ? 158.971 144.391 157.078 1.00 22.16 408 MET B O 1
ATOM 3096 N N . LEU A 1 409 ? 161.012 144.625 157.982 1.00 5.73 409 LEU B N 1
ATOM 3097 C CA . LEU A 1 409 ? 161.607 143.489 157.294 1.00 3.18 409 LEU B CA 1
ATOM 3098 C C . LEU A 1 409 ? 161.935 142.426 158.328 1.00 2.30 409 LEU B C 1
ATOM 3099 O O . LEU A 1 409 ? 162.681 142.691 159.277 1.00 9.55 409 LEU B O 1
ATOM 3104 N N . ARG A 1 410 ? 161.366 141.237 158.150 1.00 8.38 410 ARG B N 1
ATOM 3105 C CA . ARG A 1 410 ? 161.593 140.103 159.038 1.00 7.05 410 ARG B CA 1
ATOM 3106 C C . ARG A 1 410 ? 162.345 139.024 158.272 1.00 7.83 410 ARG B C 1
ATOM 3107 O O . ARG A 1 410 ? 161.858 138.534 157.251 1.00 13.65 410 ARG B O 1
ATOM 3115 N N . ARG A 1 411 ? 163.518 138.650 158.768 1.00 9.48 411 ARG B N 1
ATOM 3116 C CA . ARG A 1 411 ? 164.398 137.720 158.074 1.00 12.89 411 ARG B CA 1
ATOM 3117 C C . ARG A 1 411 ? 164.183 136.310 158.607 1.00 16.57 411 ARG B C 1
ATOM 3118 O O . ARG A 1 411 ? 164.333 136.065 159.809 1.00 8.62 411 ARG B O 1
ATOM 3126 N N . PHE A 1 412 ? 163.831 135.388 157.712 1.00 9.40 412 PHE B N 1
ATOM 3127 C CA . PHE A 1 412 ? 163.695 133.978 158.047 1.00 19.02 412 PHE B CA 1
ATOM 3128 C C . PHE A 1 412 ? 164.904 133.154 157.633 1.00 12.32 412 PHE B C 1
ATOM 3129 O O . PHE A 1 412 ? 164.966 131.964 157.955 1.00 9.37 412 PHE B O 1
ATOM 3137 N N . SER A 1 413 ? 165.855 133.752 156.918 1.00 24.04 413 SER B N 1
ATOM 3138 C CA . SER A 1 413 ? 167.155 133.129 156.670 1.00 23.96 413 SER B CA 1
ATOM 3139 C C . SER A 1 413 ? 168.164 134.271 156.550 1.00 25.10 413 SER B C 1
ATOM 3140 O O . SER A 1 413 ? 168.375 134.815 155.465 1.00 22.38 413 SER B O 1
ATOM 3143 N N . GLY A 1 414 ? 168.791 134.614 157.672 1.00 46.61 414 GLY B N 1
ATOM 3144 C CA . GLY A 1 414 ? 169.663 135.770 157.703 1.00 54.15 414 GLY B CA 1
ATOM 3145 C C . GLY A 1 414 ? 171.057 135.488 158.219 1.00 48.53 414 GLY B C 1
ATOM 3146 O O . GLY A 1 414 ? 171.241 135.116 159.381 1.00 49.69 414 GLY B O 1
ATOM 3147 N N . ASN A 1 415 ? 172.052 135.671 157.352 1.00 61.73 415 ASN B N 1
ATOM 3148 C CA . ASN A 1 415 ? 173.441 135.512 157.763 1.00 61.32 415 ASN B CA 1
ATOM 3149 C C . ASN A 1 415 ? 173.912 136.700 158.593 1.00 59.48 415 ASN B C 1
ATOM 3150 O O . ASN A 1 415 ? 174.708 136.536 159.524 1.00 59.13 415 ASN B O 1
ATOM 3155 N N . GLY A 1 416 ? 173.425 137.894 158.271 1.00 32.17 416 GLY B N 1
ATOM 3156 C CA . GLY A 1 416 ? 173.845 139.105 158.944 1.00 26.14 416 GLY B CA 1
ATOM 3157 C C . GLY A 1 416 ? 174.042 140.245 157.967 1.00 35.31 416 GLY B C 1
ATOM 3158 O O . GLY A 1 416 ? 174.537 140.038 156.856 1.00 33.22 416 GLY B O 1
ATOM 3159 N N . GLY A 1 417 ? 173.649 141.452 158.363 1.00 25.33 417 GLY B N 1
ATOM 3160 C CA . GLY A 1 417 ? 173.804 142.604 157.500 1.00 23.36 417 GLY B CA 1
ATOM 3161 C C . GLY A 1 417 ? 172.524 143.009 156.802 1.00 27.83 417 GLY B C 1
ATOM 3162 O O . GLY A 1 417 ? 172.090 142.360 155.846 1.00 26.58 417 GLY B O 1
ATOM 3163 N N . TRP A 1 418 ? 171.912 144.092 157.274 1.00 12.55 418 TRP B N 1
ATOM 3164 C CA . TRP A 1 418 ? 170.666 144.584 156.706 1.00 13.68 418 TRP B CA 1
ATOM 3165 C C . TRP A 1 418 ? 170.874 145.410 155.446 1.00 15.05 418 TRP B C 1
ATOM 3166 O O . TRP A 1 418 ? 169.899 145.674 154.734 1.00 7.22 418 TRP B O 1
ATOM 3177 N N . HIS A 1 419 ? 172.112 145.823 155.165 1.00 22.32 419 HIS B N 1
ATOM 3178 C CA . HIS A 1 419 ? 172.366 146.734 154.055 1.00 26.31 419 HIS B CA 1
ATOM 3179 C C . HIS A 1 419 ? 171.997 146.106 152.719 1.00 27.58 419 HIS B C 1
ATOM 3180 O O . HIS A 1 419 ? 171.386 146.762 151.870 1.00 22.42 419 HIS B O 1
ATOM 3187 N N . ALA A 1 420 ? 172.356 144.838 152.513 1.00 13.17 420 ALA B N 1
ATOM 3188 C CA . ALA A 1 420 ? 172.097 144.197 151.227 1.00 16.99 420 ALA B CA 1
ATOM 3189 C C . ALA A 1 420 ? 170.602 144.120 150.941 1.00 13.84 420 ALA B C 1
ATOM 3190 O O . ALA A 1 420 ? 170.136 144.550 149.878 1.00 11.70 420 ALA B O 1
ATOM 3192 N N . THR A 1 421 ? 169.832 143.583 151.889 1.00 8.74 421 THR B N 1
ATOM 3193 C CA . THR A 1 421 ? 168.397 143.439 151.675 1.00 17.61 421 THR B CA 1
ATOM 3194 C C . THR A 1 421 ? 167.705 144.794 151.602 1.00 15.29 421 THR B C 1
ATOM 3195 O O . THR A 1 421 ? 166.776 144.972 150.806 1.00 9.04 421 THR B O 1
ATOM 3199 N N . CYS A 1 422 ? 168.148 145.771 152.400 1.00 28.18 422 CYS B N 1
ATOM 3200 C CA . CYS A 1 422 ? 167.525 147.088 152.347 1.00 31.95 422 CYS B CA 1
ATOM 3201 C C . CYS A 1 422 ? 167.788 147.769 151.012 1.00 25.43 422 CYS B C 1
ATOM 3202 O O . CYS A 1 422 ? 166.879 148.361 150.422 1.00 26.89 422 CYS B O 1
ATOM 3205 N N . SER A 1 423 ? 169.026 147.693 150.517 1.00 11.84 423 SER B N 1
ATOM 3206 C CA . SER A 1 423 ? 169.343 148.265 149.215 1.00 15.13 423 SER B CA 1
ATOM 3207 C C . SER A 1 423 ? 168.558 147.576 148.112 1.00 13.19 423 SER B C 1
ATOM 3208 O O . SER A 1 423 ? 168.072 148.233 147.186 1.00 17.32 423 SER B O 1
ATOM 3211 N N . SER A 1 424 ? 168.425 146.251 148.194 1.00 9.12 424 SER B N 1
ATOM 3212 C CA . SER A 1 424 ? 167.643 145.524 147.201 1.00 11.44 424 SER B CA 1
ATOM 3213 C C . SER A 1 424 ? 166.193 145.990 147.195 1.00 7.80 424 SER B C 1
ATOM 3214 O O . SER A 1 424 ? 165.635 146.313 146.139 1.00 7.65 424 SER B O 1
ATOM 3217 N N . ILE A 1 425 ? 165.574 146.055 148.376 1.00 11.02 425 ILE B N 1
ATOM 3218 C CA . ILE A 1 425 ? 164.176 146.462 148.472 1.00 5.70 425 ILE B CA 1
ATOM 3219 C C . ILE A 1 425 ? 163.996 147.897 147.993 1.00 6.56 425 ILE B C 1
ATOM 3220 O O . ILE A 1 425 ? 163.027 148.216 147.295 1.00 6.11 425 ILE B O 1
ATOM 3225 N N . LEU A 1 426 ? 164.925 148.785 148.351 1.00 1.39 426 LEU B N 1
ATOM 3226 C CA . LEU A 1 426 ? 164.798 150.186 147.971 1.00 7.43 426 LEU B CA 1
ATOM 3227 C C . LEU A 1 426 ? 164.958 150.374 146.472 1.00 4.92 426 LEU B C 1
ATOM 3228 O O . LEU A 1 426 ? 164.151 151.062 145.837 1.00 8.24 426 LEU B O 1
ATOM 3233 N N . ALA A 1 427 ? 166.000 149.779 145.888 1.00 8.16 427 ALA B N 1
ATOM 3234 C CA . ALA A 1 427 ? 166.163 149.827 144.443 1.00 9.84 427 ALA B CA 1
ATOM 3235 C C . ALA A 1 427 ? 164.950 149.240 143.741 1.00 10.78 427 ALA B C 1
ATOM 3236 O O . ALA A 1 427 ? 164.564 149.700 142.661 1.00 7.41 427 ALA B O 1
ATOM 3238 N N . LEU A 1 428 ? 164.322 148.237 144.353 1.00 3.94 428 LEU B N 1
ATOM 3239 C CA . LEU A 1 428 ? 163.153 147.603 143.764 1.00 5.06 428 LEU B CA 1
ATOM 3240 C C . LEU A 1 428 ? 161.897 148.458 143.860 1.00 1.95 428 LEU B C 1
ATOM 3241 O O . LEU A 1 428 ? 160.832 148.008 143.432 1.00 1.56 428 LEU B O 1
ATOM 3246 N N . THR A 1 429 ? 161.983 149.659 144.422 1.00 1.68 429 THR B N 1
ATOM 3247 C CA . THR A 1 429 ? 160.835 150.554 144.490 1.00 1.49 429 THR B CA 1
ATOM 3248 C C . THR A 1 429 ? 160.796 151.572 143.357 1.00 4.42 429 THR B C 1
ATOM 3249 O O . THR A 1 429 ? 159.804 152.298 143.236 1.00 2.04 429 THR B O 1
ATOM 3253 N N . LYS A 1 430 ? 161.833 151.643 142.523 1.00 9.06 430 LYS B N 1
ATOM 3254 C CA . LYS A 1 430 ? 161.969 152.724 141.557 1.00 7.82 430 LYS B CA 1
ATOM 3255 C C . LYS A 1 430 ? 161.916 152.256 140.109 1.00 6.24 430 LYS B C 1
ATOM 3256 O O . LYS A 1 430 ? 162.162 153.063 139.205 1.00 6.00 430 LYS B O 1
ATOM 3262 N N . VAL A 1 431 ? 161.602 150.990 139.858 1.00 5.96 431 VAL B N 1
ATOM 3263 C CA . VAL A 1 431 ? 161.518 150.473 138.499 1.00 2.95 431 VAL B CA 1
ATOM 3264 C C . VAL A 1 431 ? 160.086 150.100 138.127 1.00 3.69 431 VAL B C 1
ATOM 3265 O O . VAL A 1 431 ? 159.868 149.335 137.192 1.00 10.33 431 VAL B O 1
ATOM 3269 N N . ASP A 1 432 ? 159.104 150.632 138.847 1.00 9.61 432 ASP B N 1
ATOM 3270 C CA . ASP A 1 432 ? 157.708 150.502 138.443 1.00 8.03 432 ASP B CA 1
ATOM 3271 C C . ASP A 1 432 ? 157.435 151.567 137.389 1.00 9.92 432 ASP B C 1
ATOM 3272 O O . ASP A 1 432 ? 157.116 152.713 137.711 1.00 4.61 432 ASP B O 1
ATOM 3277 N N . TRP A 1 433 ? 157.575 151.190 136.117 1.00 7.95 433 TRP B N 1
ATOM 3278 C CA . TRP A 1 433 ? 157.312 152.115 135.023 1.00 6.91 433 TRP B CA 1
ATOM 3279 C C . TRP A 1 433 ? 155.851 152.526 134.947 1.00 11.22 433 TRP B C 1
ATOM 3280 O O . TRP A 1 433 ? 155.540 153.529 134.297 1.00 16.21 433 TRP B O 1
ATOM 3291 N N . ASN A 1 434 ? 154.955 151.778 135.586 1.00 7.83 434 ASN B N 1
ATOM 3292 C CA . ASN A 1 434 ? 153.567 152.188 135.716 1.00 6.54 434 ASN B CA 1
ATOM 3293 C C . ASN A 1 434 ? 153.375 153.273 136.765 1.00 5.61 434 ASN B C 1
ATOM 3294 O O . ASN A 1 434 ? 152.288 153.852 136.846 1.00 4.11 434 ASN B O 1
ATOM 3299 N N . ASN A 1 435 ? 154.399 153.568 137.558 1.00 8.82 435 ASN B N 1
ATOM 3300 C CA . ASN A 1 435 ? 154.304 154.524 138.652 1.00 7.17 435 ASN B CA 1
ATOM 3301 C C . ASN A 1 435 ? 154.901 155.846 138.183 1.00 3.42 435 ASN B C 1
ATOM 3302 O O . ASN A 1 435 ? 156.098 155.930 137.892 1.00 3.14 435 ASN B O 1
ATOM 3307 N N . ASN A 1 436 ? 154.058 156.876 138.109 1.00 7.91 436 ASN B N 1
ATOM 3308 C CA . ASN A 1 436 ? 154.494 158.183 137.636 1.00 7.18 436 ASN B CA 1
ATOM 3309 C C . ASN A 1 436 ? 155.297 158.937 138.691 1.00 2.45 436 ASN B C 1
ATOM 3310 O O . ASN A 1 436 ? 156.157 159.752 138.341 1.00 5.54 436 ASN B O 1
ATOM 3315 N N . THR A 1 437 ? 155.052 158.669 139.970 1.00 1.19 437 THR B N 1
ATOM 3316 C CA . THR A 1 437 ? 155.759 159.360 141.037 1.00 0.49 437 THR B CA 1
ATOM 3317 C C . THR A 1 437 ? 157.195 158.846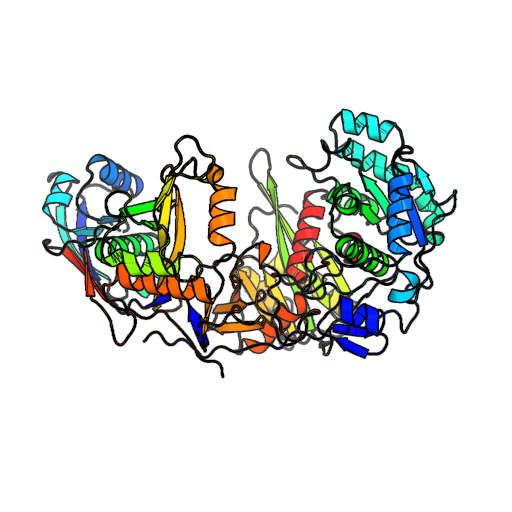 141.149 1.00 0.91 437 THR B C 1
ATOM 3318 O O . THR A 1 437 ? 157.657 158.019 140.361 1.00 4.57 437 THR B O 1
ATOM 3322 N N . LEU A 1 438 ? 157.911 159.358 142.153 1.00 4.37 438 LEU B N 1
ATOM 3323 C CA . LEU A 1 438 ? 159.341 159.086 142.266 1.00 1.22 438 LEU B CA 1
ATOM 3324 C C . LEU A 1 438 ? 159.616 157.622 142.578 1.00 5.26 438 LEU B C 1
ATOM 3325 O O . LEU A 1 438 ? 160.554 157.032 142.030 1.00 9.79 438 LEU B O 1
ATOM 3330 N N . TYR A 1 439 ? 158.821 157.017 143.452 1.00 2.86 439 TYR B N 1
ATOM 3331 C CA . TYR A 1 439 ? 159.127 155.679 143.933 1.00 8.02 439 TYR B CA 1
ATOM 3332 C C . TYR A 1 439 ? 157.836 154.998 144.368 1.00 9.95 439 TYR B C 1
ATOM 3333 O O . TYR A 1 439 ? 156.732 155.505 144.143 1.00 1.11 439 TYR B O 1
ATOM 3342 N N . LYS A 1 440 ? 157.991 153.842 144.998 1.00 2.38 440 LYS B N 1
ATOM 3343 C CA . LYS A 1 440 ? 156.909 153.071 145.579 1.00 8.39 440 LYS B CA 1
ATOM 3344 C C . LYS A 1 440 ? 157.296 152.728 147.009 1.00 7.65 440 LYS B C 1
ATOM 3345 O O . LYS A 1 440 ? 158.480 152.679 147.345 1.00 9.65 440 LYS B O 1
ATOM 3351 N N . LYS A 1 441 ? 156.301 152.517 147.866 1.00 8.35 441 LYS B N 1
ATOM 3352 C CA . LYS A 1 441 ? 156.636 152.102 149.222 1.00 8.81 441 LYS B CA 1
ATOM 3353 C C . LYS A 1 441 ? 156.931 150.613 149.310 1.00 7.75 441 LYS B C 1
ATOM 3354 O O . LYS A 1 441 ? 157.503 150.164 150.308 1.00 5.70 441 LYS B O 1
ATOM 3360 N N . LEU A 1 442 ? 156.572 149.849 148.285 1.00 5.72 442 LEU B N 1
ATOM 3361 C CA . LEU A 1 442 ? 156.778 148.419 148.198 1.00 3.04 442 LEU B CA 1
ATOM 3362 C C . LEU A 1 442 ? 157.677 148.079 147.016 1.00 0.41 442 LEU B C 1
ATOM 3363 O O . LEU A 1 442 ? 157.682 148.794 146.008 1.00 2.76 442 LEU B O 1
ATOM 3368 N N . PRO A 1 443 ? 158.450 146.999 147.106 1.00 0.70 443 PRO B N 1
ATOM 3369 C CA . PRO A 1 443 ? 159.252 146.575 145.955 1.00 4.85 443 PRO B CA 1
ATOM 3370 C C . PRO A 1 443 ? 158.365 146.151 144.796 1.00 0.09 443 PRO B C 1
ATOM 3371 O O . PRO A 1 443 ? 157.230 145.701 144.978 1.00 2.71 443 PRO B O 1
ATOM 3375 N N . VAL A 1 444 ? 158.899 146.309 143.583 1.00 1.58 444 VAL B N 1
ATOM 3376 C CA . VAL A 1 444 ? 158.136 145.938 142.400 1.00 1.60 444 VAL B CA 1
ATOM 3377 C C . VAL A 1 444 ? 157.880 144.441 142.343 1.00 5.29 444 VAL B C 1
ATOM 3378 O O . VAL A 1 444 ? 156.918 144.017 141.702 1.00 5.27 444 VAL B O 1
ATOM 3382 N N . THR A 1 445 ? 158.706 143.623 143.002 1.00 5.70 445 THR B N 1
ATOM 3383 C CA . THR A 1 445 ? 158.397 142.200 143.094 1.00 1.32 445 THR B CA 1
ATOM 3384 C C . THR A 1 445 ? 157.033 141.990 143.733 1.00 1.62 445 THR B C 1
ATOM 3385 O O . THR A 1 445 ? 156.155 141.335 143.158 1.00 3.28 445 THR B O 1
ATOM 3389 N N . LEU A 1 446 ? 156.823 142.585 144.908 1.00 7.05 446 LEU B N 1
ATOM 3390 C CA . LEU A 1 446 ? 155.534 142.475 145.577 1.00 6.60 446 LEU B CA 1
ATOM 3391 C C . LEU A 1 446 ? 154.440 143.194 144.799 1.00 0.42 446 LEU B C 1
ATOM 3392 O O . LEU A 1 446 ? 153.308 142.705 144.725 1.00 3.60 446 LEU B O 1
ATOM 3397 N N . VAL A 1 447 ? 154.760 144.341 144.196 1.00 8.52 447 VAL B N 1
ATOM 3398 C CA . VAL A 1 447 ? 153.755 145.100 143.454 1.00 1.16 447 VAL B CA 1
ATOM 3399 C C . VAL A 1 447 ? 153.206 144.274 142.296 1.00 5.64 447 VAL B C 1
ATOM 3400 O O . VAL A 1 447 ? 151.988 144.117 142.140 1.00 7.07 447 VAL B O 1
ATOM 3404 N N . TYR A 1 448 ? 154.098 143.710 141.480 1.00 2.77 448 TYR B N 1
ATOM 3405 C CA . TYR A 1 448 ? 153.655 142.956 140.316 1.00 2.01 448 TYR B CA 1
ATOM 3406 C C . TYR A 1 448 ? 153.089 141.600 140.710 1.00 3.28 448 TYR B C 1
ATOM 3407 O O . TYR A 1 448 ? 152.167 141.114 140.054 1.00 3.85 448 TYR B O 1
ATOM 3416 N N . SER A 1 449 ? 153.604 140.970 141.769 1.00 11.22 449 SER B N 1
ATOM 3417 C CA . SER A 1 449 ? 152.987 139.730 142.221 1.00 3.65 449 SER B CA 1
ATOM 3418 C C . SER A 1 449 ? 151.563 139.975 142.697 1.00 4.88 449 SER B C 1
ATOM 3419 O O . SER A 1 449 ? 150.674 139.162 142.440 1.00 2.87 449 SER B O 1
ATOM 3422 N N . GLN A 1 450 ? 151.317 141.107 143.361 1.00 6.87 450 GLN B N 1
ATOM 3423 C CA . GLN A 1 450 ? 149.956 141.438 143.775 1.00 5.25 450 GLN B CA 1
ATOM 3424 C C . GLN A 1 450 ? 149.070 141.759 142.575 1.00 7.71 450 GLN B C 1
ATOM 3425 O O . GLN A 1 450 ? 147.907 141.339 142.525 1.00 3.23 450 GLN B O 1
ATOM 3431 N N . VAL A 1 451 ? 149.600 142.494 141.595 1.00 5.05 451 VAL B N 1
ATOM 3432 C CA . VAL A 1 451 ? 148.819 142.816 140.401 1.00 5.87 451 VAL B CA 1
ATOM 3433 C C . VAL A 1 451 ? 148.456 141.542 139.645 1.00 4.50 451 VAL B C 1
ATOM 3434 O O . VAL A 1 451 ? 147.306 141.341 139.236 1.00 6.07 451 VAL B O 1
ATOM 3438 N N . PHE A 1 452 ? 149.434 140.655 139.461 1.00 5.09 452 PHE B N 1
ATOM 3439 C CA . PHE A 1 452 ? 149.181 139.406 138.758 1.00 9.69 452 PHE B CA 1
ATOM 3440 C C . PHE A 1 452 ? 148.306 138.469 139.575 1.00 11.60 452 PHE B C 1
ATOM 3441 O O . PHE A 1 452 ? 147.559 137.676 139.002 1.00 3.72 452 PHE B O 1
ATOM 3449 N N . ALA A 1 453 ? 148.386 138.536 140.905 1.00 4.90 453 ALA B N 1
ATOM 3450 C CA . ALA A 1 453 ? 147.470 137.775 141.743 1.00 8.44 453 ALA B CA 1
ATOM 3451 C C . ALA A 1 453 ? 146.039 138.241 141.540 1.00 3.23 453 ALA B C 1
ATOM 3452 O O . ALA A 1 453 ? 145.119 137.423 141.450 1.00 4.80 453 ALA B O 1
ATOM 3454 N N . ASP A 1 454 ? 145.833 139.556 141.460 1.00 9.48 454 ASP B N 1
ATOM 3455 C CA . ASP A 1 454 ? 144.505 140.076 141.153 1.00 9.93 454 ASP B CA 1
ATOM 3456 C C . ASP A 1 454 ? 144.048 139.621 139.772 1.00 11.58 454 ASP B C 1
ATOM 3457 O O . ASP A 1 454 ? 142.889 139.230 139.587 1.00 4.96 454 ASP B O 1
ATOM 3462 N N . VAL A 1 455 ? 144.960 139.640 138.797 1.00 12.21 455 VAL B N 1
ATOM 3463 C CA . VAL A 1 455 ? 144.626 139.208 137.441 1.00 12.78 455 VAL B CA 1
ATOM 3464 C C . VAL A 1 455 ? 144.229 137.735 137.420 1.00 15.46 455 VAL B C 1
ATOM 3465 O O . VAL A 1 455 ? 143.239 137.353 136.785 1.00 18.42 455 VAL B O 1
ATOM 3469 N N . VAL A 1 456 ? 144.994 136.885 138.109 1.00 11.79 456 VAL B N 1
ATOM 3470 C CA . VAL A 1 456 ? 144.727 135.449 138.111 1.00 2.99 456 VAL B CA 1
ATOM 3471 C C . VAL A 1 456 ? 143.451 135.138 138.881 1.00 10.73 456 VAL B C 1
ATOM 3472 O O . VAL A 1 456 ? 142.668 134.268 138.485 1.00 12.28 456 VAL B O 1
ATOM 3476 N N . LYS A 1 457 ? 143.222 135.832 139.997 1.00 7.98 457 LYS B N 1
ATOM 3477 C CA . LYS A 1 457 ? 141.974 135.659 140.726 1.00 4.59 457 LYS B CA 1
ATOM 3478 C C . LYS A 1 457 ? 140.780 136.091 139.886 1.00 5.97 457 LYS B C 1
ATOM 3479 O O . LYS A 1 457 ? 139.698 135.503 139.997 1.00 2.36 457 LYS B O 1
ATOM 3485 N N . GLN A 1 458 ? 140.955 137.102 139.032 1.00 22.25 458 GLN B N 1
ATOM 3486 C CA . GLN A 1 458 ? 139.888 137.474 138.112 1.00 25.29 458 GLN B CA 1
ATOM 3487 C C . GLN A 1 458 ? 139.674 136.398 137.052 1.00 21.44 458 GLN B C 1
ATOM 3488 O O . GLN A 1 458 ? 138.538 135.984 136.793 1.00 20.52 458 GLN B O 1
ATOM 3494 N N . THR A 1 459 ? 140.753 135.937 136.431 1.00 28.39 459 THR B N 1
ATOM 3495 C CA . THR A 1 459 ? 140.692 134.937 135.365 1.00 26.64 459 THR B CA 1
ATOM 3496 C C . THR A 1 459 ? 141.571 133.755 135.747 1.00 24.18 459 THR B C 1
ATOM 3497 O O . THR A 1 459 ? 142.813 133.864 135.674 1.00 29.60 459 THR B O 1
ATOM 3501 N N . PRO A 1 460 ? 140.991 132.633 136.177 1.00 46.21 460 PRO B N 1
ATOM 3502 C CA . PRO A 1 460 ? 141.821 131.497 136.610 1.00 42.50 460 PRO B CA 1
ATOM 3503 C C . PRO A 1 460 ? 142.708 130.915 135.519 1.00 42.32 460 PRO B C 1
ATOM 3504 O O . PRO A 1 460 ? 143.797 130.418 135.828 1.00 37.50 460 PRO B O 1
ATOM 3508 N N . GLU A 1 461 ? 142.286 130.961 134.255 1.00 63.37 461 GLU B N 1
ATOM 3509 C CA . GLU A 1 461 ? 142.998 130.258 133.192 1.00 55.77 461 GLU B CA 1
ATOM 3510 C C . GLU A 1 461 ? 144.199 131.039 132.670 1.00 60.55 461 GLU B C 1
ATOM 3511 O O . GLU A 1 461 ? 144.305 131.292 131.466 1.00 56.55 461 GLU B O 1
ATOM 3517 N N . ILE A 1 462 ? 145.106 131.429 133.565 1.00 75.24 462 ILE B N 1
ATOM 3518 C CA . ILE A 1 462 ? 146.333 132.130 133.194 1.00 76.04 462 ILE B CA 1
ATOM 3519 C C . ILE A 1 462 ? 147.506 131.469 133.907 1.00 75.88 462 ILE B C 1
ATOM 3520 O O . ILE A 1 462 ? 148.638 131.965 133.865 1.00 75.13 462 ILE B O 1
ATOM 3525 N N . VAL A 1 463 ? 147.236 130.344 134.572 1.00 67.70 463 VAL B N 1
ATOM 3526 C CA . VAL A 1 463 ? 148.220 129.733 135.462 1.00 73.38 463 VAL B CA 1
ATOM 3527 C C . VAL A 1 463 ? 149.411 129.191 134.680 1.00 76.33 463 VAL B C 1
ATOM 3528 O O . VAL A 1 463 ? 150.557 129.262 135.141 1.00 74.38 463 VAL B O 1
ATOM 3532 N N . ASN A 1 464 ? 149.164 128.632 133.495 1.00 80.18 464 ASN B N 1
ATOM 3533 C CA . ASN A 1 464 ? 150.210 127.883 132.805 1.00 73.38 464 ASN B CA 1
ATOM 3534 C C . ASN A 1 464 ? 151.349 128.782 132.336 1.00 77.63 464 ASN B C 1
ATOM 3535 O O . ASN A 1 464 ? 152.522 128.418 132.470 1.00 77.42 464 ASN B O 1
ATOM 3540 N N . GLU A 1 465 ? 151.041 129.959 131.806 1.00 85.53 465 GLU B N 1
ATOM 3541 C CA . GLU A 1 465 ? 152.083 130.789 131.219 1.00 87.23 465 GLU B CA 1
ATOM 3542 C C . GLU A 1 465 ? 152.603 131.813 132.222 1.00 87.96 465 GLU B C 1
ATOM 3543 O O . GLU A 1 465 ? 151.945 132.153 133.208 1.00 93.96 465 GLU B O 1
ATOM 3549 N N . ILE A 1 466 ? 153.822 132.279 131.965 1.00 31.90 466 ILE B N 1
ATOM 3550 C CA . ILE A 1 466 ? 154.382 133.454 132.620 1.00 40.31 466 ILE B CA 1
ATOM 3551 C C . ILE A 1 466 ? 154.065 134.654 131.743 1.00 37.40 466 ILE B C 1
ATOM 3552 O O . ILE A 1 466 ? 153.765 134.499 130.553 1.00 36.09 466 ILE B O 1
ATOM 3557 N N . TYR A 1 467 ? 154.126 135.847 132.324 1.00 20.42 467 TYR B N 1
ATOM 3558 C CA . TYR A 1 467 ? 153.828 137.061 131.579 1.00 17.56 467 TYR B CA 1
ATOM 3559 C C . TYR A 1 467 ? 154.732 138.197 132.026 1.00 18.37 467 TYR B C 1
ATOM 3560 O O . TYR A 1 467 ? 155.010 138.350 133.216 1.00 16.48 467 TYR B O 1
ATOM 3569 N N . ASP A 1 468 ? 155.183 138.994 131.060 1.00 10.44 468 ASP B N 1
ATOM 3570 C CA . ASP A 1 468 ? 156.027 140.144 131.338 1.00 8.31 468 ASP B CA 1
ATOM 3571 C C . ASP A 1 468 ? 155.197 141.299 131.891 1.00 12.89 468 ASP B C 1
ATOM 3572 O O . ASP A 1 468 ? 153.975 141.357 131.729 1.00 17.78 468 ASP B O 1
ATOM 3577 N N . TYR A 1 469 ? 155.888 142.232 132.551 1.00 8.27 469 TYR B N 1
ATOM 3578 C CA . TYR A 1 469 ? 155.206 143.331 133.230 1.00 13.57 469 TYR B CA 1
ATOM 3579 C C . TYR A 1 469 ? 154.421 144.203 132.262 1.00 8.03 469 TYR B C 1
ATOM 3580 O O . TYR A 1 469 ? 153.371 144.742 132.627 1.00 14.72 469 TYR B O 1
ATOM 3589 N N . ARG A 1 470 ? 154.907 144.350 131.030 1.00 8.73 470 ARG B N 1
ATOM 3590 C CA . ARG A 1 470 ? 154.294 145.270 130.080 1.00 10.77 470 ARG B CA 1
ATOM 3591 C C . ARG A 1 470 ? 152.885 144.854 129.681 1.00 7.69 470 ARG B C 1
ATOM 3592 O O . ARG A 1 470 ? 152.146 145.676 129.129 1.00 2.79 470 ARG B O 1
ATOM 3600 N N . PHE A 1 471 ? 152.494 143.611 129.946 1.00 33.00 471 PHE B N 1
ATOM 3601 C CA . PHE A 1 471 ? 151.156 143.147 129.612 1.00 33.10 471 PHE B CA 1
ATOM 3602 C C . PHE A 1 471 ? 150.149 143.374 130.729 1.00 35.52 471 PHE B C 1
ATOM 3603 O O . PHE A 1 471 ? 148.953 143.149 130.517 1.00 38.06 471 PHE B O 1
ATOM 3611 N N . PHE A 1 472 ? 150.598 143.815 131.901 1.00 17.16 472 PHE B N 1
ATOM 3612 C CA . PHE A 1 472 ? 149.697 144.042 133.020 1.00 15.17 472 PHE B CA 1
ATOM 3613 C C . PHE A 1 472 ? 149.970 145.341 133.760 1.00 13.13 472 PHE B C 1
ATOM 3614 O O . PHE A 1 472 ? 149.292 145.614 134.755 1.00 10.82 472 PHE B O 1
ATOM 3622 N N . MET A 1 473 ? 150.926 146.145 133.313 1.00 5.24 473 MET B N 1
ATOM 3623 C CA . MET A 1 473 ? 151.176 147.445 133.911 1.00 8.13 473 MET B CA 1
ATOM 3624 C C . MET A 1 473 ? 150.363 148.511 133.191 1.00 7.33 473 MET B C 1
ATOM 3625 O O . MET A 1 473 ? 149.688 148.224 132.203 1.00 13.36 473 MET B O 1
ATOM 3630 N N . ALA B 2 330 ? 169.481 162.846 164.000 1.00 10.41 330 ALA A N 1
ATOM 3631 C CA . ALA B 2 330 ? 169.262 161.460 164.397 1.00 5.55 330 ALA A CA 1
ATOM 3632 C C . ALA B 2 330 ? 167.841 161.019 164.081 1.00 13.73 330 ALA A C 1
ATOM 3633 O O . ALA B 2 330 ? 167.084 161.743 163.440 1.00 13.43 330 ALA A O 1
ATOM 3635 N N . LEU B 2 331 ? 167.485 159.820 164.536 1.00 3.69 331 LEU A N 1
ATOM 3636 C CA . LEU B 2 331 ? 166.152 159.264 164.336 1.00 2.22 331 LEU A CA 1
ATOM 3637 C C . LEU B 2 331 ? 165.510 159.051 165.694 1.00 9.96 331 LEU A C 1
ATOM 3638 O O . LEU B 2 331 ? 166.019 158.268 166.501 1.00 8.16 331 LEU A O 1
ATOM 3643 N N . ARG B 2 332 ? 164.402 159.742 165.949 1.00 6.94 332 ARG A N 1
ATOM 3644 C CA . ARG B 2 332 ? 163.641 159.570 167.179 1.00 12.40 332 ARG A CA 1
ATOM 3645 C C . ARG B 2 332 ? 162.367 158.797 166.878 1.00 7.09 332 ARG A C 1
ATOM 3646 O O . ARG B 2 332 ? 161.552 159.231 166.063 1.00 4.47 332 ARG A O 1
ATOM 3654 N N . THR B 2 333 ? 162.192 157.663 167.539 1.00 5.90 333 THR A N 1
ATOM 3655 C CA . THR B 2 333 ? 161.018 156.839 167.310 1.00 7.62 333 THR A CA 1
ATOM 3656 C C . THR B 2 333 ? 159.888 157.292 168.231 1.00 13.90 333 THR A C 1
ATOM 3657 O O . THR B 2 333 ? 159.974 158.322 168.904 1.00 12.54 333 THR A O 1
ATOM 3661 N N . ASN B 2 334 ? 158.806 156.519 168.261 1.00 9.53 334 ASN A N 1
ATOM 3662 C CA . ASN B 2 334 ? 157.695 156.757 169.170 1.00 3.27 334 ASN A CA 1
ATOM 3663 C C . ASN B 2 334 ? 157.623 155.699 170.264 1.00 2.28 334 ASN A C 1
ATOM 3664 O O . ASN B 2 334 ? 156.555 155.479 170.843 1.00 5.09 334 ASN A O 1
ATOM 3669 N N . ALA B 2 335 ? 158.742 155.042 170.556 1.00 8.07 335 ALA A N 1
ATOM 3670 C CA . ALA B 2 335 ? 158.795 153.923 171.486 1.00 4.93 335 ALA A CA 1
ATOM 3671 C C . ALA B 2 335 ? 159.499 154.352 172.764 1.00 10.38 335 ALA A C 1
ATOM 3672 O O . ALA B 2 335 ? 160.665 154.753 172.727 1.00 11.28 335 ALA A O 1
ATOM 3674 N N . LEU B 2 336 ? 158.797 154.245 173.886 1.00 4.60 336 LEU A N 1
ATOM 3675 C CA . LEU B 2 336 ? 159.352 154.450 175.214 1.00 2.20 336 LEU A CA 1
ATOM 3676 C C . LEU B 2 336 ? 159.670 153.106 175.845 1.00 4.22 336 LEU A C 1
ATOM 3677 O O . LEU B 2 336 ? 158.787 152.245 175.906 1.00 2.30 336 LEU A O 1
ATOM 3682 N N . PRO B 2 337 ? 160.895 152.874 176.305 1.00 14.23 337 PRO A N 1
ATOM 3683 C CA . PRO B 2 337 ? 161.223 151.561 176.872 1.00 9.59 337 PRO A CA 1
ATOM 3684 C C . PRO B 2 337 ? 160.444 151.289 178.149 1.00 14.06 337 PRO A C 1
ATOM 3685 O O . PRO B 2 337 ? 160.136 152.203 178.916 1.00 10.59 337 PRO A O 1
ATOM 3689 N N . VAL B 2 338 ? 160.126 150.017 178.372 1.00 3.42 338 VAL A N 1
ATOM 3690 C CA . VAL B 2 338 ? 159.532 149.560 179.621 1.00 1.59 338 VAL A CA 1
ATOM 3691 C C . VAL B 2 338 ? 160.582 148.687 180.296 1.00 2.90 338 VAL A C 1
ATOM 3692 O O . VAL B 2 338 ? 160.731 147.507 179.969 1.00 5.12 338 VAL A O 1
ATOM 3696 N N . VAL B 2 339 ? 161.321 149.270 181.241 1.00 21.02 339 VAL A N 1
ATOM 3697 C CA . VAL B 2 339 ? 162.427 148.551 181.863 1.00 24.71 339 VAL A CA 1
ATOM 3698 C C . VAL B 2 339 ? 161.942 147.575 182.931 1.00 29.63 339 VAL A C 1
ATOM 3699 O O . VAL B 2 339 ? 162.729 146.749 183.410 1.00 22.98 339 VAL A O 1
ATOM 3703 N N . THR B 2 340 ? 160.666 147.634 183.306 1.00 36.79 340 THR A N 1
ATOM 3704 C CA . THR B 2 340 ? 160.110 146.653 184.229 1.00 35.86 340 THR A CA 1
ATOM 3705 C C . THR B 2 340 ? 160.209 145.254 183.635 1.00 35.36 340 THR A C 1
ATOM 3706 O O . THR B 2 340 ? 159.790 145.016 182.498 1.00 43.16 340 THR A O 1
ATOM 3710 N N . GLN B 2 341 ? 160.764 144.325 184.412 1.00 55.19 341 GLN A N 1
ATOM 3711 C CA . GLN B 2 341 ? 161.022 142.974 183.933 1.00 59.16 341 GLN A CA 1
ATOM 3712 C C . GLN B 2 341 ? 160.056 141.938 184.485 1.00 56.70 341 GLN A C 1
ATOM 3713 O O . GLN B 2 341 ? 159.826 140.916 183.831 1.00 59.81 341 GLN A O 1
ATOM 3719 N N . SER B 2 342 ? 159.487 142.170 185.665 1.00 34.18 342 SER A N 1
ATOM 3720 C CA . SER B 2 342 ? 158.582 141.211 186.281 1.00 37.14 342 SER A CA 1
ATOM 3721 C C . SER B 2 342 ? 157.534 141.958 187.089 1.00 39.54 342 SER A C 1
ATOM 3722 O O . SER B 2 342 ? 157.842 142.961 187.739 1.00 35.87 342 SER A O 1
ATOM 3725 N N . ILE B 2 343 ? 156.299 141.464 187.045 1.00 44.27 343 ILE A N 1
ATOM 3726 C CA . ILE B 2 343 ? 155.190 142.051 187.786 1.00 39.84 343 ILE A CA 1
ATOM 3727 C C . ILE B 2 343 ? 154.524 140.964 188.616 1.00 39.49 343 ILE A C 1
ATOM 3728 O O . ILE B 2 343 ? 154.466 139.799 188.207 1.00 45.57 343 ILE A O 1
ATOM 3733 N N . ARG B 2 344 ? 154.050 141.343 189.800 1.00 65.24 344 ARG A N 1
ATOM 3734 C CA . ARG B 2 344 ? 153.311 140.419 190.648 1.00 64.41 344 ARG A CA 1
ATOM 3735 C C . ARG B 2 344 ? 151.821 140.514 190.343 1.00 71.32 344 ARG A C 1
ATOM 3736 O O . ARG B 2 344 ? 151.267 141.611 190.231 1.00 67.61 344 ARG A O 1
ATOM 3744 N N . CYS B 2 345 ? 151.174 139.363 190.210 1.00 47.77 345 CYS A N 1
ATOM 3745 C CA . CYS B 2 345 ? 149.764 139.265 189.870 1.00 46.92 345 CYS A CA 1
ATOM 3746 C C . CYS B 2 345 ? 149.054 138.455 190.947 1.00 47.75 345 CYS A C 1
ATOM 3747 O O . CYS B 2 345 ? 149.687 137.883 191.834 1.00 47.60 345 CYS A O 1
ATOM 3750 N N . GLY B 2 346 ? 147.729 138.377 190.864 1.00 25.21 346 GLY A N 1
ATOM 3751 C CA . GLY B 2 346 ? 146.941 137.563 191.772 1.00 20.50 346 GLY A CA 1
ATOM 3752 C C . GLY B 2 346 ? 146.247 136.442 191.016 1.00 23.57 346 GLY A C 1
ATOM 3753 O O . GLY B 2 346 ? 145.667 136.667 189.955 1.00 29.61 346 GLY A O 1
ATOM 3754 N N . VAL B 2 347 ? 146.321 135.242 191.573 1.00 25.34 347 VAL A N 1
ATOM 3755 C CA . VAL B 2 347 ? 145.663 134.073 191.005 1.00 22.08 347 VAL A CA 1
ATOM 3756 C C . VAL B 2 347 ? 144.460 133.731 191.863 1.00 25.10 347 VAL A C 1
ATOM 3757 O O . VAL B 2 347 ? 144.551 133.648 193.091 1.00 21.03 347 VAL A O 1
ATOM 3761 N N . VAL B 2 348 ? 143.320 133.522 191.213 1.00 50.07 348 VAL A N 1
ATOM 3762 C CA . VAL B 2 348 ? 142.130 133.010 191.876 1.00 54.28 348 VAL A CA 1
ATOM 3763 C C . VAL B 2 348 ? 141.827 131.633 191.300 1.00 51.78 348 VAL A C 1
ATOM 3764 O O . VAL B 2 348 ? 141.502 131.504 190.113 1.00 52.49 348 VAL A O 1
ATOM 3768 N N . THR B 2 349 ? 141.962 130.605 192.131 1.00 66.48 349 THR A N 1
ATOM 3769 C CA . THR B 2 349 ? 141.666 129.238 191.730 1.00 62.89 349 THR A CA 1
ATOM 3770 C C . THR B 2 349 ? 140.164 129.013 191.827 1.00 63.84 349 THR A C 1
ATOM 3771 O O . THR B 2 349 ? 139.538 129.385 192.823 1.00 69.82 349 THR A O 1
ATOM 3775 N N . LEU B 2 350 ? 139.592 128.407 190.793 1.00 54.70 350 LEU A N 1
ATOM 3776 C CA . LEU B 2 350 ? 138.149 128.278 190.668 1.00 54.87 350 LEU A CA 1
ATOM 3777 C C . LEU B 2 350 ? 137.726 126.833 190.890 1.00 55.58 350 LEU A C 1
ATOM 3778 O O . LEU B 2 350 ? 138.448 125.900 190.525 1.00 51.54 350 LEU A O 1
ATOM 3783 N N . ALA B 2 351 ? 136.550 126.656 191.496 1.00 71.54 351 ALA A N 1
ATOM 3784 C CA . ALA B 2 351 ? 136.023 125.314 191.711 1.00 69.48 351 ALA A CA 1
ATOM 3785 C C . ALA B 2 351 ? 135.522 124.693 190.414 1.00 65.56 351 ALA A C 1
ATOM 3786 O O . ALA B 2 351 ? 135.385 123.468 190.327 1.00 71.21 351 ALA A O 1
ATOM 3788 N N . SER B 2 352 ? 135.242 125.513 189.407 1.00 64.15 352 SER A N 1
ATOM 3789 C CA . SER B 2 352 ? 134.755 125.053 188.119 1.00 61.37 352 SER A CA 1
ATOM 3790 C C . SER B 2 352 ? 135.590 125.663 187.005 1.00 63.69 352 SER A C 1
ATOM 3791 O O . SER B 2 352 ? 136.151 126.751 187.171 1.00 59.86 352 SER A O 1
ATOM 3794 N N . PRO B 2 353 ? 135.705 124.979 185.866 1.00 57.45 353 PRO A N 1
ATOM 3795 C CA . PRO B 2 353 ? 136.428 125.565 184.732 1.00 50.86 353 PRO A CA 1
ATOM 3796 C C . PRO B 2 353 ? 135.744 126.829 184.235 1.00 51.64 353 PRO A C 1
ATOM 3797 O O . PRO B 2 353 ? 134.517 126.951 184.259 1.00 57.55 353 PRO A O 1
ATOM 3801 N N . ILE B 2 354 ? 136.558 127.778 183.781 1.00 46.73 354 ILE A N 1
ATOM 3802 C CA . ILE B 2 354 ? 136.073 129.067 183.311 1.00 45.42 354 ILE A CA 1
ATOM 3803 C C . ILE B 2 354 ? 136.601 129.308 181.904 1.00 44.29 354 ILE A C 1
ATOM 3804 O O . ILE B 2 354 ? 137.655 128.794 181.516 1.00 46.70 354 ILE A O 1
ATOM 3809 N N . THR B 2 355 ? 135.845 130.081 181.132 1.00 34.84 355 THR A N 1
ATOM 3810 C CA . THR B 2 355 ? 136.224 130.477 179.784 1.00 37.86 355 THR A CA 1
ATOM 3811 C C . THR B 2 355 ? 136.596 131.955 179.787 1.00 37.76 355 THR A C 1
ATOM 3812 O O . THR B 2 355 ? 136.044 132.739 180.566 1.00 42.88 355 THR A O 1
ATOM 3816 N N . PHE B 2 356 ? 137.556 132.326 178.934 1.00 42.51 356 PHE A N 1
ATOM 3817 C CA . PHE B 2 356 ? 137.939 133.729 178.828 1.00 41.91 356 PHE A CA 1
ATOM 3818 C C . PHE B 2 356 ? 136.755 134.600 178.432 1.00 38.00 356 PHE A C 1
ATOM 3819 O O . PHE B 2 356 ? 136.647 135.743 178.889 1.00 44.28 356 PHE A O 1
ATOM 3827 N N . SER B 2 357 ? 135.859 134.081 177.589 1.00 46.08 357 SER A N 1
ATOM 3828 C CA . SER B 2 357 ? 134.648 134.822 177.254 1.00 41.89 357 SER A CA 1
ATOM 3829 C C . SER B 2 357 ? 133.790 135.060 178.490 1.00 46.83 357 SER A C 1
ATOM 3830 O O . SER B 2 357 ? 133.263 136.163 178.689 1.00 47.92 357 SER A O 1
ATOM 3833 N N . GLU B 2 358 ? 133.642 134.037 179.335 1.00 58.58 358 GLU A N 1
ATOM 3834 C CA . GLU B 2 358 ? 132.880 134.197 180.568 1.00 61.68 358 GLU A CA 1
ATOM 3835 C C . GLU B 2 358 ? 133.526 135.232 181.478 1.00 63.38 358 GLU A C 1
ATOM 3836 O O . GLU B 2 358 ? 132.837 136.076 182.064 1.00 61.55 358 GLU A O 1
ATOM 3842 N N . LEU B 2 359 ? 134.853 135.185 181.602 1.00 33.43 359 LEU A N 1
ATOM 3843 C CA . LEU B 2 359 ? 135.548 136.152 182.443 1.00 35.90 359 LEU A CA 1
ATOM 3844 C C . LEU B 2 359 ? 135.364 137.571 181.922 1.00 32.96 359 LEU A C 1
ATOM 3845 O O . LEU B 2 359 ? 135.101 138.495 182.700 1.00 36.65 359 LEU A O 1
ATOM 3850 N N . LYS B 2 360 ? 135.476 137.766 180.606 1.00 41.28 360 LYS A N 1
ATOM 3851 C CA . LYS B 2 360 ? 135.386 139.119 180.070 1.00 42.19 360 LYS A CA 1
ATOM 3852 C C . LYS B 2 360 ? 133.958 139.650 180.105 1.00 41.70 360 LYS A C 1
ATOM 3853 O O . LYS B 2 360 ? 133.761 140.863 180.239 1.00 38.45 360 LYS A O 1
ATOM 3859 N N . GLU B 2 361 ? 132.950 138.778 179.991 1.00 70.73 361 GLU A N 1
ATOM 3860 C CA . GLU B 2 361 ? 131.579 139.264 180.127 1.00 68.43 361 GLU A CA 1
ATOM 3861 C C . GLU B 2 361 ? 131.223 139.551 181.581 1.00 75.47 361 GLU A C 1
ATOM 3862 O O . GLU B 2 361 ? 130.492 140.512 181.858 1.00 73.11 361 GLU A O 1
ATOM 3868 N N . ARG B 2 362 ? 131.735 138.751 182.522 1.00 68.21 362 ARG A N 1
ATOM 3869 C CA . ARG B 2 362 ? 131.562 139.083 183.931 1.00 75.43 362 ARG A CA 1
ATOM 3870 C C . ARG B 2 362 ? 132.279 140.379 184.281 1.00 71.53 362 ARG A C 1
ATOM 3871 O O . ARG B 2 362 ? 131.807 141.137 185.138 1.00 71.88 362 ARG A O 1
ATOM 3879 N N . ILE B 2 363 ? 133.411 140.651 183.625 1.00 41.11 363 ILE A N 1
ATOM 3880 C CA . ILE B 2 363 ? 134.090 141.934 183.793 1.00 41.81 363 ILE A CA 1
ATOM 3881 C C . ILE B 2 363 ? 133.148 143.074 183.436 1.00 37.91 363 ILE A C 1
ATOM 3882 O O . ILE B 2 363 ? 132.988 144.034 184.198 1.00 39.35 363 ILE A O 1
ATOM 3887 N N . SER B 2 364 ? 132.502 142.979 182.271 1.00 74.04 364 SER A N 1
ATOM 3888 C CA . SER B 2 364 ? 131.605 144.042 181.835 1.00 76.72 364 SER A CA 1
ATOM 3889 C C . SER B 2 364 ? 130.413 144.175 182.772 1.00 70.70 364 SER A C 1
ATOM 3890 O O . SER B 2 364 ? 129.989 145.292 183.093 1.00 75.87 364 SER A O 1
ATOM 3893 N N . GLN B 2 365 ? 129.857 143.048 183.219 1.00 76.04 365 GLN A N 1
ATOM 3894 C CA . GLN B 2 365 ? 128.684 143.102 184.084 1.00 76.25 365 GLN A CA 1
ATOM 3895 C C . GLN B 2 365 ? 129.010 143.741 185.430 1.00 72.14 365 GLN A C 1
ATOM 3896 O O . GLN B 2 365 ? 128.312 144.660 185.877 1.00 74.14 365 GLN A O 1
ATOM 3902 N N . LYS B 2 366 ? 130.068 143.272 186.097 1.00 74.29 366 LYS A N 1
ATOM 3903 C CA . LYS B 2 366 ? 130.365 143.755 187.443 1.00 77.99 366 LYS A CA 1
ATOM 3904 C C . LYS B 2 366 ? 131.036 145.125 187.445 1.00 71.83 366 LYS A C 1
ATOM 3905 O O . LYS B 2 366 ? 130.869 145.883 188.405 1.00 77.30 366 LYS A O 1
ATOM 3911 N N . SER B 2 367 ? 131.782 145.457 186.394 1.00 79.66 367 SER A N 1
ATOM 3912 C CA . SER B 2 367 ? 132.570 146.682 186.324 1.00 79.16 367 SER A CA 1
ATOM 3913 C C . SER B 2 367 ? 133.483 146.863 187.540 1.00 78.41 367 SER A C 1
ATOM 3914 O O . SER B 2 367 ? 133.366 147.854 188.268 1.00 74.85 367 SER A O 1
ATOM 3917 N N . PRO B 2 368 ? 134.403 145.934 187.784 1.00 54.72 368 PRO A N 1
ATOM 3918 C CA . PRO B 2 368 ? 135.271 146.047 188.958 1.00 55.47 368 PRO A CA 1
ATOM 3919 C C . PRO B 2 368 ? 136.369 147.079 188.751 1.00 56.74 368 PRO A C 1
ATOM 3920 O O . PRO B 2 368 ? 136.669 147.503 187.633 1.00 55.39 368 PRO A O 1
ATOM 3924 N N . LYS B 2 369 ? 136.970 147.482 189.868 1.00 85.40 369 LYS A N 1
ATOM 3925 C CA . LYS B 2 369 ? 138.179 148.305 189.842 1.00 84.62 369 LYS A CA 1
ATOM 3926 C C . LYS B 2 369 ? 139.4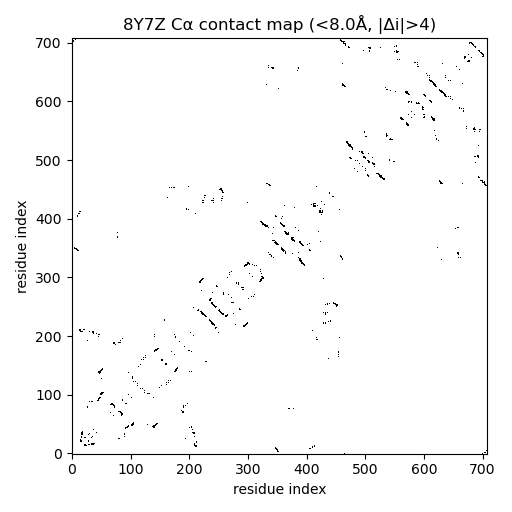20 147.411 189.841 1.00 87.36 369 LYS A C 1
ATOM 3927 O O . LYS B 2 369 ? 140.278 147.473 190.720 1.00 91.27 369 LYS A O 1
ATOM 3933 N N . ALA B 2 370 ? 139.486 146.553 188.827 1.00 35.20 370 ALA A N 1
ATOM 3934 C CA . ALA B 2 370 ? 140.598 145.626 188.679 1.00 40.39 370 ALA A CA 1
ATOM 3935 C C . ALA B 2 370 ? 140.682 145.189 187.226 1.00 34.54 370 ALA A C 1
ATOM 3936 O O . ALA B 2 370 ? 139.725 145.327 186.461 1.00 40.45 370 ALA A O 1
ATOM 3938 N N . LEU B 2 371 ? 141.845 144.661 186.857 1.00 31.47 371 LEU A N 1
ATOM 3939 C CA . LEU B 2 371 ? 142.081 144.123 185.524 1.00 26.93 371 LEU A CA 1
ATOM 3940 C C . LEU B 2 371 ? 142.175 142.608 185.611 1.00 30.77 371 LEU A C 1
ATOM 3941 O O . LEU B 2 371 ? 142.894 142.078 186.462 1.00 34.66 371 LEU A O 1
ATOM 3946 N N . LEU B 2 372 ? 141.454 141.916 184.734 1.00 24.30 372 LEU A N 1
ATOM 3947 C CA . LEU B 2 372 ? 141.370 140.464 184.773 1.00 33.72 372 LEU A CA 1
ATOM 3948 C C . LEU B 2 372 ? 141.732 139.874 183.420 1.00 29.57 372 LEU A C 1
ATOM 3949 O O . LEU B 2 372 ? 141.378 140.426 182.375 1.00 29.73 372 LEU A O 1
ATOM 3954 N N . THR B 2 373 ? 142.439 138.748 183.451 1.00 18.48 373 THR A N 1
ATOM 3955 C CA . THR B 2 373 ? 142.681 137.939 182.268 1.00 21.13 373 THR A CA 1
ATOM 3956 C C . THR B 2 373 ? 142.579 136.475 182.665 1.00 17.40 373 THR A C 1
ATOM 3957 O O . THR B 2 373 ? 142.654 136.127 183.844 1.00 17.16 373 THR A O 1
ATOM 3961 N N . TYR B 2 374 ? 142.381 135.617 181.671 1.00 23.28 374 TYR A N 1
ATOM 3962 C CA . TYR B 2 374 ? 142.352 134.178 181.882 1.00 15.65 374 TYR A CA 1
ATOM 3963 C C . TYR B 2 374 ? 143.520 133.552 181.138 1.00 22.99 374 TYR A C 1
ATOM 3964 O O . TYR B 2 374 ? 143.724 133.828 179.952 1.00 15.86 374 TYR A O 1
ATOM 3973 N N . THR B 2 375 ? 144.280 132.715 181.833 1.00 5.95 375 THR A N 1
ATOM 3974 C CA . THR B 2 375 ? 145.451 132.084 181.244 1.00 5.52 375 THR A CA 1
ATOM 3975 C C . THR B 2 375 ? 145.500 130.597 181.573 1.00 8.36 375 THR A C 1
ATOM 3976 O O . THR B 2 375 ? 144.641 129.829 181.142 1.00 8.68 375 THR A O 1
ATOM 3980 N N . VAL B 2 378 ? 143.116 132.150 186.375 1.00 34.42 378 VAL A N 1
ATOM 3981 C CA . VAL B 2 378 ? 142.622 133.511 186.225 1.00 35.53 378 VAL A CA 1
ATOM 3982 C C . VAL B 2 378 ? 143.534 134.485 186.958 1.00 31.55 378 VAL A C 1
ATOM 3983 O O . VAL B 2 378 ? 143.692 134.408 188.174 1.00 30.71 378 VAL A O 1
ATOM 3987 N N . LEU B 2 379 ? 144.130 135.402 186.206 1.00 16.16 379 LEU A N 1
ATOM 3988 C CA . LEU B 2 379 ? 145.049 136.393 186.742 1.00 19.92 379 LEU A CA 1
ATOM 3989 C C . LEU B 2 379 ? 144.340 137.731 186.893 1.00 18.66 379 LEU A C 1
ATOM 3990 O O . LEU B 2 379 ? 143.488 138.089 186.075 1.00 14.65 379 LEU A O 1
ATOM 3995 N N . PHE B 2 380 ? 144.692 138.467 187.944 1.00 24.91 380 PHE A N 1
ATOM 3996 C CA . PHE B 2 380 ? 144.098 139.772 188.183 1.00 21.08 380 PHE A CA 1
ATOM 3997 C C . PHE B 2 380 ? 145.116 140.724 188.791 1.00 18.55 380 PHE A C 1
ATOM 3998 O O . PHE B 2 380 ? 146.057 140.318 189.477 1.00 23.62 380 PHE A O 1
ATOM 4006 N N . LEU B 2 381 ? 144.901 142.006 188.522 1.00 23.91 381 LEU A N 1
ATOM 4007 C CA . LEU B 2 381 ? 145.636 143.097 189.141 1.00 28.58 381 LEU A CA 1
ATOM 4008 C C . LEU B 2 381 ? 144.627 144.033 189.780 1.00 24.96 381 LEU A C 1
ATOM 4009 O O . LEU B 2 381 ? 143.665 144.452 189.128 1.00 24.63 381 LEU A O 1
ATOM 4014 N N . GLY B 2 382 ? 144.845 144.354 191.050 1.00 16.54 382 GLY A N 1
ATOM 4015 C CA . GLY B 2 382 ? 143.900 145.163 191.788 1.00 18.24 382 GLY A CA 1
ATOM 4016 C C . GLY B 2 382 ? 143.657 144.633 193.184 1.00 17.14 382 GLY A C 1
ATOM 4017 O O . GLY B 2 382 ? 144.529 143.986 193.771 1.00 19.57 382 GLY A O 1
ATOM 4018 N N . GLY B 2 383 ? 142.474 144.903 193.729 1.00 51.85 383 GLY A N 1
ATOM 4019 C CA . GLY B 2 383 ? 142.162 144.516 195.092 1.00 44.03 383 GLY A CA 1
ATOM 4020 C C . GLY B 2 383 ? 141.373 143.218 195.158 1.00 45.64 383 GLY A C 1
ATOM 4021 O O . GLY B 2 383 ? 140.530 142.940 194.308 1.00 43.60 383 GLY A O 1
ATOM 4022 N N . GLU B 2 384 ? 141.671 142.427 196.187 1.00 86.17 384 GLU A N 1
ATOM 4023 C CA . GLU B 2 384 ? 140.918 141.202 196.435 1.00 91.09 384 GLU A CA 1
ATOM 4024 C C . GLU B 2 384 ? 139.415 141.421 196.594 1.00 84.67 384 GLU A C 1
ATOM 4025 O O . GLU B 2 384 ? 138.648 140.551 196.142 1.00 85.43 384 GLU A O 1
ATOM 4031 N N . PRO B 2 385 ? 138.929 142.485 197.254 1.00 88.42 385 PRO A N 1
ATOM 4032 C CA . PRO B 2 385 ? 137.469 142.659 197.354 1.00 94.98 385 PRO A CA 1
ATOM 4033 C C . PRO B 2 385 ? 136.752 142.701 196.015 1.00 94.73 385 PRO A C 1
ATOM 4034 O O . PRO B 2 385 ? 135.661 142.134 195.896 1.00 96.73 385 PRO A O 1
ATOM 4038 N N . GLU B 2 386 ? 137.328 143.349 195.000 1.00 76.36 386 GLU A N 1
ATOM 4039 C CA . GLU B 2 386 ? 136.672 143.388 193.695 1.00 82.61 386 GLU A CA 1
ATOM 4040 C C . GLU B 2 386 ? 136.572 141.994 193.087 1.00 76.02 386 GLU A C 1
ATOM 4041 O O . GLU B 2 386 ? 135.542 141.632 192.505 1.00 76.24 386 GLU A O 1
ATOM 4047 N N . ILE B 2 387 ? 137.631 141.193 193.221 1.00 67.29 387 ILE A N 1
ATOM 4048 C CA . ILE B 2 387 ? 137.587 139.820 192.728 1.00 67.32 387 ILE A CA 1
ATOM 4049 C C . ILE B 2 387 ? 136.530 139.023 193.479 1.00 68.09 387 ILE A C 1
ATOM 4050 O O . ILE B 2 387 ? 135.865 138.152 192.908 1.00 62.51 387 ILE A O 1
ATOM 4055 N N . ARG B 2 388 ? 136.366 139.300 194.774 1.00 69.27 388 ARG A N 1
ATOM 4056 C CA . ARG B 2 388 ? 135.316 138.624 195.530 1.00 68.75 388 ARG A CA 1
ATOM 4057 C C . ARG B 2 388 ? 133.925 139.066 195.087 1.00 71.84 388 ARG A C 1
ATOM 4058 O O . ARG B 2 388 ? 132.972 138.285 195.177 1.00 71.40 388 ARG A O 1
ATOM 4066 N N . LYS B 2 389 ? 133.779 140.312 194.629 1.00 76.29 389 LYS A N 1
ATOM 4067 C CA . LYS B 2 389 ? 132.519 140.699 193.995 1.00 74.04 389 LYS A CA 1
ATOM 4068 C C . LYS B 2 389 ? 132.299 139.930 192.699 1.00 75.13 389 LYS A C 1
ATOM 4069 O O . LYS B 2 389 ? 131.178 139.492 192.413 1.00 69.23 389 LYS A O 1
ATOM 4075 N N . ILE B 2 390 ? 133.353 139.769 191.899 1.00 76.47 390 ILE A N 1
ATOM 4076 C CA . ILE B 2 390 ? 133.207 139.114 190.599 1.00 77.12 390 ILE A CA 1
ATOM 4077 C C . ILE B 2 390 ? 132.847 137.641 190.772 1.00 79.57 390 ILE A C 1
ATOM 4078 O O . ILE B 2 390 ? 131.911 137.138 190.140 1.00 73.57 390 ILE A O 1
ATOM 4083 N N . PHE B 2 391 ? 133.580 136.931 191.625 1.00 73.09 391 PHE A N 1
ATOM 4084 C CA . PHE B 2 391 ? 133.346 135.514 191.874 1.00 75.33 391 PHE A CA 1
ATOM 4085 C C . PHE B 2 391 ? 132.858 135.326 193.302 1.00 74.93 391 PHE A C 1
ATOM 4086 O O . PHE B 2 391 ? 133.498 135.800 194.246 1.00 73.41 391 PHE A O 1
ATOM 4094 N N . SER B 2 392 ? 131.743 134.619 193.457 1.00 71.84 392 SER A N 1
ATOM 4095 C CA . SER B 2 392 ? 131.232 134.322 194.785 1.00 69.16 392 SER A CA 1
ATOM 4096 C C . SER B 2 392 ? 132.169 133.360 195.511 1.00 70.76 392 SER A C 1
ATOM 4097 O O . SER B 2 392 ? 132.985 132.663 194.901 1.00 69.93 392 SER A O 1
ATOM 4100 N N . ASN B 2 393 ? 132.048 133.335 196.840 1.00 92.52 393 ASN A N 1
ATOM 4101 C CA . ASN B 2 393 ? 132.926 132.497 197.650 1.00 90.45 393 ASN A CA 1
ATOM 4102 C C . ASN B 2 393 ? 132.753 131.014 197.351 1.00 90.96 393 ASN A C 1
ATOM 4103 O O . ASN B 2 393 ? 133.672 130.231 197.611 1.00 92.00 393 ASN A O 1
ATOM 4108 N N . ASP B 2 394 ? 131.597 130.611 196.818 1.00 81.37 394 ASP A N 1
ATOM 4109 C CA . ASP B 2 394 ? 131.396 129.211 196.460 1.00 83.60 394 ASP A CA 1
ATOM 4110 C C . ASP B 2 394 ? 132.330 128.784 195.334 1.00 76.58 394 ASP A C 1
ATOM 4111 O O . ASP B 2 394 ? 132.900 127.688 195.376 1.00 80.15 394 ASP A O 1
ATOM 4116 N N . GLU B 2 395 ? 132.502 129.634 194.322 1.00 94.19 395 GLU A N 1
ATOM 4117 C CA . GLU B 2 395 ? 133.327 129.300 193.170 1.00 94.31 395 GLU A CA 1
ATOM 4118 C C . GLU B 2 395 ? 134.783 129.718 193.328 1.00 96.63 395 GLU A C 1
ATOM 4119 O O . GLU B 2 395 ? 135.579 129.481 192.414 1.00 95.16 395 GLU A O 1
ATOM 4125 N N . ILE B 2 396 ? 135.153 130.326 194.451 1.00 58.39 396 ILE A N 1
ATOM 4126 C CA . ILE B 2 396 ? 136.536 130.694 194.727 1.00 58.21 396 ILE A CA 1
ATOM 4127 C C . ILE B 2 396 ? 137.118 129.664 195.683 1.00 57.24 396 ILE A C 1
ATOM 4128 O O . ILE B 2 396 ? 136.562 129.422 196.761 1.00 60.21 396 ILE A O 1
ATOM 4133 N N . ASN B 2 397 ? 138.235 129.054 195.290 1.00 77.13 397 ASN A N 1
ATOM 4134 C CA . ASN B 2 397 ? 138.923 128.098 196.147 1.00 77.38 397 ASN A CA 1
ATOM 4135 C C . ASN B 2 397 ? 140.042 128.760 196.943 1.00 76.79 397 ASN A C 1
ATOM 4136 O O . ASN B 2 397 ? 140.096 128.633 198.169 1.00 79.77 397 ASN A O 1
ATOM 4141 N N . SER B 2 398 ? 140.937 129.468 196.260 1.00 50.22 398 SER A N 1
ATOM 4142 C CA . SER B 2 398 ? 142.037 130.155 196.917 1.00 46.99 398 SER A CA 1
ATOM 4143 C C . SER B 2 398 ? 142.435 131.360 196.080 1.00 55.25 398 SER A C 1
ATOM 4144 O O . SER B 2 398 ? 142.114 131.450 194.894 1.00 53.72 398 SER A O 1
ATOM 4147 N N . ILE B 2 399 ? 143.134 132.295 196.717 1.00 57.71 399 ILE A N 1
ATOM 4148 C CA . ILE B 2 399 ? 143.680 133.470 196.045 1.00 55.64 399 ILE A CA 1
ATOM 4149 C C . ILE B 2 399 ? 145.140 133.580 196.466 1.00 54.60 399 ILE A C 1
ATOM 4150 O O . ILE B 2 399 ? 145.444 133.905 197.619 1.00 49.94 399 ILE A O 1
ATOM 4155 N N . GLY B 2 400 ? 146.044 133.286 195.538 1.00 33.84 400 GLY A N 1
ATOM 4156 C CA . GLY B 2 400 ? 147.468 133.393 195.759 1.00 38.42 400 GLY A CA 1
ATOM 4157 C C . GLY B 2 400 ? 148.110 134.420 194.851 1.00 34.35 400 GLY A C 1
ATOM 4158 O O . GLY B 2 400 ? 147.438 135.248 194.228 1.00 35.96 400 GLY A O 1
ATOM 4159 N N . GLN B 2 401 ? 149.432 134.341 194.742 1.00 65.22 401 GLN A N 1
ATOM 4160 C CA . GLN B 2 401 ? 150.201 135.302 193.966 1.00 58.81 401 GLN A CA 1
ATOM 4161 C C . GLN B 2 401 ? 150.898 134.617 192.797 1.00 59.12 401 GLN A C 1
ATOM 4162 O O . 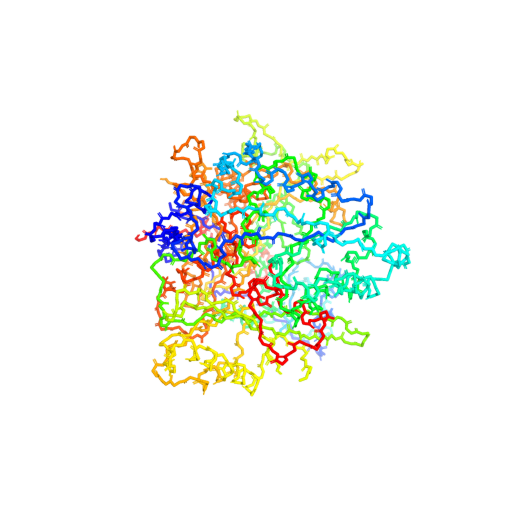GLN B 2 401 ? 151.427 133.508 192.931 1.00 59.89 401 GLN A O 1
ATOM 4168 N N . TYR B 2 402 ? 150.867 135.284 191.648 1.00 64.84 402 TYR A N 1
ATOM 4169 C CA . TYR B 2 402 ? 151.558 134.860 190.440 1.00 64.00 402 TYR A CA 1
ATOM 4170 C C . TYR B 2 402 ? 152.787 135.732 190.238 1.00 64.84 402 TYR A C 1
ATOM 4171 O O . TYR B 2 402 ? 152.747 136.941 190.481 1.00 58.91 402 TYR A O 1
ATOM 4180 N N . TYR B 2 403 ? 153.870 135.121 189.779 1.00 70.25 403 TYR A N 1
ATOM 4181 C CA . TYR B 2 403 ? 155.115 135.837 189.522 1.00 71.64 403 TYR A CA 1
ATOM 4182 C C . TYR B 2 403 ? 155.482 135.642 188.056 1.00 67.29 403 TYR A C 1
ATOM 4183 O O . TYR B 2 403 ? 156.026 134.601 187.675 1.00 68.73 403 TYR A O 1
ATOM 4192 N N . ILE B 2 404 ? 155.182 136.649 187.239 1.00 41.64 404 ILE A N 1
ATOM 4193 C CA . ILE B 2 404 ? 155.575 136.648 185.837 1.00 39.90 404 ILE A CA 1
ATOM 4194 C C . ILE B 2 404 ? 157.017 137.128 185.766 1.00 32.51 404 ILE A C 1
ATOM 4195 O O . ILE B 2 404 ? 157.277 138.326 185.621 1.00 38.24 404 ILE A O 1
ATOM 4200 N N . ASP B 2 405 ? 157.962 136.191 185.877 1.00 55.49 405 ASP A N 1
ATOM 4201 C CA . ASP B 2 405 ? 159.367 136.558 186.025 1.00 50.42 405 ASP A CA 1
ATOM 4202 C C . ASP B 2 405 ? 159.899 137.268 184.787 1.00 58.55 405 ASP A C 1
ATOM 4203 O O . ASP B 2 405 ? 160.612 138.272 184.899 1.00 54.76 405 ASP A O 1
ATOM 4208 N N . GLU B 2 406 ? 159.568 136.767 183.601 1.00 67.39 406 GLU A N 1
ATOM 4209 C CA . GLU B 2 406 ? 160.007 137.354 182.338 1.00 62.98 406 GLU A CA 1
ATOM 4210 C C . GLU B 2 406 ? 158.773 137.941 181.664 1.00 63.24 406 GLU A C 1
ATOM 4211 O O . GLU B 2 406 ? 158.026 137.230 180.989 1.00 63.78 406 GLU A O 1
ATOM 4217 N N . ILE B 2 407 ? 158.560 139.245 181.847 1.00 28.46 407 ILE A N 1
ATOM 4218 C CA . ILE B 2 407 ? 157.364 139.874 181.299 1.00 36.43 407 ILE A CA 1
ATOM 4219 C C . ILE B 2 407 ? 157.420 139.909 179.774 1.00 33.54 407 ILE A C 1
ATOM 4220 O O . ILE B 2 407 ? 156.419 139.637 179.101 1.00 36.52 407 ILE A O 1
ATOM 4225 N N . ALA B 2 408 ? 158.592 140.200 179.201 1.00 29.05 408 ALA A N 1
ATOM 4226 C CA . ALA B 2 408 ? 158.705 140.281 177.748 1.00 23.60 408 ALA A CA 1
ATOM 4227 C C . ALA B 2 408 ? 158.501 138.914 177.107 1.00 29.89 408 ALA A C 1
ATOM 4228 O O . ALA B 2 408 ? 157.732 138.770 176.149 1.00 31.94 408 ALA A O 1
ATOM 4230 N N . GLN B 2 409 ? 159.172 137.890 177.640 1.00 44.92 409 GLN A N 1
ATOM 4231 C CA . GLN B 2 409 ? 158.996 136.537 177.124 1.00 43.70 409 GLN A CA 1
ATOM 4232 C C . GLN B 2 409 ? 157.567 136.047 177.313 1.00 44.63 409 GLN A C 1
ATOM 4233 O O . GLN B 2 409 ? 157.015 135.391 176.423 1.00 42.87 409 GLN A O 1
ATOM 4239 N N . SER B 2 410 ? 156.948 136.365 178.451 1.00 30.48 410 SER A N 1
ATOM 4240 C CA . SER B 2 410 ? 155.599 135.880 178.715 1.00 35.60 410 SER A CA 1
ATOM 4241 C C . SER B 2 410 ? 154.577 136.543 177.801 1.00 36.27 410 SER A C 1
ATOM 4242 O O . SER B 2 410 ? 153.647 135.881 177.327 1.00 33.93 410 SER A O 1
ATOM 4245 N N . VAL B 2 411 ? 154.719 137.847 177.542 1.00 15.03 411 VAL A N 1
ATOM 4246 C CA . VAL B 2 411 ? 153.788 138.496 176.626 1.00 19.21 411 VAL A CA 1
ATOM 4247 C C . VAL B 2 411 ? 154.067 138.108 175.182 1.00 21.11 411 VAL A C 1
ATOM 4248 O O . VAL B 2 411 ? 153.147 138.115 174.357 1.00 16.69 411 VAL A O 1
ATOM 4252 N N . ALA B 2 412 ? 155.314 137.766 174.846 1.00 35.36 412 ALA A N 1
ATOM 4253 C CA . ALA B 2 412 ? 155.583 137.204 173.528 1.00 35.33 412 ALA A CA 1
ATOM 4254 C C . ALA B 2 412 ? 154.909 135.849 173.367 1.00 36.55 412 ALA A C 1
ATOM 4255 O O . ALA B 2 412 ? 154.352 135.543 172.307 1.00 34.32 412 ALA A O 1
ATOM 4257 N N . ALA B 2 413 ? 154.947 135.024 174.416 1.00 21.01 413 ALA A N 1
ATOM 4258 C CA . ALA B 2 413 ? 154.349 133.695 174.340 1.00 14.27 413 ALA A CA 1
ATOM 4259 C C . ALA B 2 413 ? 152.826 133.760 174.326 1.00 21.50 413 ALA A C 1
ATOM 4260 O O . ALA B 2 413 ? 152.178 133.012 173.585 1.00 16.00 413 ALA A O 1
ATOM 4262 N N . SER B 2 414 ? 152.235 134.637 175.133 1.00 23.80 414 SER A N 1
ATOM 4263 C CA . SER B 2 414 ? 150.792 134.665 175.330 1.00 18.35 414 SER A CA 1
ATOM 4264 C C . SER B 2 414 ? 150.214 135.999 174.883 1.00 26.81 414 SER A C 1
ATOM 4265 O O . SER B 2 414 ? 150.630 137.059 175.363 1.00 21.55 414 SER A O 1
ATOM 4268 N N . THR B 2 415 ? 149.235 135.937 173.979 1.00 18.32 415 THR A N 1
ATOM 4269 C CA . THR B 2 415 ? 148.483 137.128 173.608 1.00 16.60 415 THR A CA 1
ATOM 4270 C C . THR B 2 415 ? 147.617 137.623 174.757 1.00 15.94 415 THR A C 1
ATOM 4271 O O . THR B 2 415 ? 147.414 138.835 174.898 1.00 17.73 415 THR A O 1
ATOM 4275 N N . PHE B 2 416 ? 147.107 136.708 175.585 1.00 13.93 416 PHE A N 1
ATOM 4276 C CA . PHE B 2 416 ? 146.396 137.114 176.792 1.00 12.71 416 PHE A CA 1
ATOM 4277 C C . PHE B 2 416 ? 147.305 137.903 177.722 1.00 11.87 416 PHE A C 1
ATOM 4278 O O . PHE B 2 416 ? 146.903 138.936 178.266 1.00 12.78 416 PHE A O 1
ATOM 4286 N N . LEU B 2 417 ? 148.535 137.427 177.919 1.00 13.59 417 LEU A N 1
ATOM 4287 C CA . LEU B 2 417 ? 149.484 138.156 178.751 1.00 8.16 417 LEU A CA 1
ATOM 4288 C C . LEU B 2 417 ? 149.846 139.495 178.128 1.00 10.80 417 LEU A C 1
ATOM 4289 O O . LEU B 2 417 ? 150.003 140.493 178.837 1.00 4.40 417 LEU A O 1
ATOM 4294 N N . LYS B 2 418 ? 149.996 139.532 176.802 1.00 13.50 418 LYS A N 1
ATOM 4295 C CA . LYS B 2 418 ? 150.274 140.794 176.125 1.00 8.33 418 LYS A CA 1
ATOM 4296 C C . LYS B 2 418 ? 149.170 141.810 176.392 1.00 6.36 418 LYS A C 1
ATOM 4297 O O . LYS B 2 418 ? 149.439 142.949 176.792 1.00 10.74 418 LYS A O 1
ATOM 4303 N N . SER B 2 419 ? 147.915 141.402 176.190 1.00 10.58 419 SER A N 1
ATOM 4304 C CA . SER B 2 419 ? 146.789 142.297 176.435 1.00 20.37 419 SER A CA 1
ATOM 4305 C C . SER B 2 419 ? 146.722 142.718 177.898 1.00 15.39 419 SER A C 1
ATOM 4306 O O . SER B 2 419 ? 146.480 143.892 178.204 1.00 13.54 419 SER A O 1
ATOM 4309 N N . PHE B 2 420 ? 146.938 141.773 178.815 1.00 4.63 420 PHE A N 1
ATOM 4310 C CA . PHE B 2 420 ? 146.860 142.067 180.242 1.00 6.51 420 PHE A CA 1
ATOM 4311 C C . PHE B 2 420 ? 147.913 143.087 180.655 1.00 1.21 420 PHE A C 1
ATOM 4312 O O . PHE B 2 420 ? 147.610 144.060 181.355 1.00 4.66 420 PHE A O 1
ATOM 4320 N N . VAL B 2 421 ? 149.156 142.889 180.218 1.00 7.00 421 VAL A N 1
ATOM 4321 C CA . VAL B 2 421 ? 150.231 143.800 180.596 1.00 14.57 421 VAL A CA 1
ATOM 4322 C C . VAL B 2 421 ? 150.039 145.160 179.940 1.00 7.23 421 VAL A C 1
ATOM 4323 O O . VAL B 2 421 ? 150.304 146.200 180.555 1.00 9.31 421 VAL A O 1
ATOM 4327 N N . GLU B 2 422 ? 149.570 145.183 178.689 1.00 19.24 422 GLU A N 1
ATOM 4328 C CA . GLU B 2 422 ? 149.297 146.458 178.033 1.00 14.59 422 GLU A CA 1
ATOM 4329 C C . GLU B 2 422 ? 148.226 147.242 178.779 1.00 17.53 422 GLU A C 1
ATOM 4330 O O . GLU B 2 422 ? 148.380 148.446 179.021 1.00 19.64 422 GLU A O 1
ATOM 4336 N N . GLU B 2 423 ? 147.141 146.571 179.172 1.00 26.35 423 GLU A N 1
ATOM 4337 C CA . GLU B 2 423 ? 146.085 147.248 179.916 1.00 27.82 423 GLU A CA 1
ATOM 4338 C C . GLU B 2 423 ? 146.575 147.701 181.285 1.00 27.77 423 GLU A C 1
ATOM 4339 O O . GLU B 2 423 ? 146.184 148.770 181.765 1.00 26.76 423 GLU A O 1
ATOM 4345 N N . ALA B 2 424 ? 147.423 146.901 181.931 1.00 22.46 424 ALA A N 1
ATOM 4346 C CA . ALA B 2 424 ? 147.970 147.291 183.225 1.00 23.99 424 ALA A CA 1
ATOM 4347 C C . ALA B 2 424 ? 148.823 148.546 183.106 1.00 21.72 424 ALA A C 1
ATOM 4348 O O . ALA B 2 424 ? 148.706 149.471 183.919 1.00 22.68 424 ALA A O 1
ATOM 4350 N N . ILE B 2 425 ? 149.685 148.599 182.089 1.00 14.46 425 ILE A N 1
ATOM 4351 C CA . ILE B 2 425 ? 150.517 149.780 181.890 1.00 9.44 425 ILE A CA 1
ATOM 4352 C C . ILE B 2 425 ? 149.655 150.991 181.563 1.00 12.19 425 ILE A C 1
ATOM 4353 O O . ILE B 2 425 ? 149.925 152.101 182.029 1.00 10.80 425 ILE A O 1
ATOM 4358 N N . LEU B 2 426 ? 148.598 150.802 180.770 1.00 18.28 426 LEU A N 1
ATOM 4359 C CA . LEU B 2 426 ? 147.717 151.923 180.448 1.00 11.89 426 LEU A CA 1
ATOM 4360 C C . LEU B 2 426 ? 147.001 152.449 181.687 1.00 18.15 426 LEU A C 1
ATOM 4361 O O . LEU B 2 426 ? 146.904 153.667 181.888 1.00 16.97 426 LEU A O 1
ATOM 4366 N N . THR B 2 427 ? 146.484 151.545 182.523 1.00 22.99 427 THR A N 1
ATOM 4367 C CA . THR B 2 427 ? 145.809 151.963 183.747 1.00 15.81 427 THR A CA 1
ATOM 4368 C C . THR B 2 427 ? 146.772 152.681 184.684 1.00 22.93 427 THR A C 1
ATOM 4369 O O . THR B 2 427 ? 146.415 153.693 185.298 1.00 15.35 427 THR A O 1
ATOM 4373 N N . ALA B 2 428 ? 148.001 152.176 184.800 1.00 17.34 428 ALA A N 1
ATOM 4374 C CA . ALA B 2 428 ? 149.004 152.863 185.604 1.00 20.60 428 ALA A CA 1
ATOM 4375 C C . ALA B 2 428 ? 149.360 154.224 185.020 1.00 18.10 428 ALA A C 1
ATOM 4376 O O . ALA B 2 428 ? 149.679 155.156 185.767 1.00 13.34 428 ALA A O 1
ATOM 4378 N N . LEU B 2 429 ? 149.318 154.352 183.693 1.00 18.75 429 LEU A N 1
ATOM 4379 C CA . LEU B 2 429 ? 149.692 155.602 183.043 1.00 16.49 429 LEU A CA 1
ATOM 4380 C C . LEU B 2 429 ? 148.634 156.678 183.242 1.00 16.92 429 LEU A C 1
ATOM 4381 O O . LEU B 2 429 ? 148.961 157.826 183.562 1.00 15.27 429 LEU A O 1
ATOM 4386 N N . LEU B 2 430 ? 147.363 156.329 183.061 1.00 25.72 430 LEU A N 1
ATOM 4387 C CA . LEU B 2 430 ? 146.282 157.305 183.103 1.00 21.39 430 LEU A CA 1
ATOM 4388 C C . LEU B 2 430 ? 145.565 157.342 184.447 1.00 30.56 430 LEU A C 1
ATOM 4389 O O . LEU B 2 430 ? 144.362 157.620 184.485 1.00 29.35 430 LEU A O 1
ATOM 4394 N N . ARG B 2 431 ? 146.268 157.068 185.547 1.00 83.31 431 ARG A N 1
ATOM 4395 C CA . ARG B 2 431 ? 145.599 156.956 186.839 1.00 74.16 431 ARG A CA 1
ATOM 4396 C C . ARG B 2 431 ? 145.442 158.316 187.510 1.00 81.32 431 ARG A C 1
ATOM 4397 O O . ARG B 2 431 ? 144.320 158.764 187.774 1.00 81.83 431 ARG A O 1
ATOM 4405 N N . GLU B 2 432 ? 146.557 158.987 187.793 1.00 85.41 432 GLU A N 1
ATOM 4406 C CA . GLU B 2 432 ? 146.560 160.226 188.559 1.00 85.79 432 GLU A CA 1
ATOM 4407 C C . GLU B 2 432 ? 146.399 161.457 187.676 1.00 91.88 432 GLU A C 1
ATOM 4408 O O . GLU B 2 432 ? 146.741 162.566 188.100 1.00 84.98 432 GLU A O 1
ATOM 4414 N N . LYS B 2 433 ? 145.881 161.287 186.465 1.00 51.40 433 LYS A N 1
ATOM 4415 C CA . LYS B 2 433 ? 145.851 162.349 185.476 1.00 51.41 433 LYS A CA 1
ATOM 4416 C C . LYS B 2 433 ? 144.438 162.541 184.947 1.00 49.14 433 LYS A C 1
ATOM 4417 O O . LYS B 2 433 ? 143.656 161.587 184.890 1.00 48.32 433 LYS A O 1
ATOM 4423 N N . PRO B 2 434 ? 144.084 163.769 184.555 1.00 50.30 434 PRO A N 1
ATOM 4424 C CA . PRO B 2 434 ? 142.725 164.019 184.048 1.00 46.05 434 PRO A CA 1
ATOM 4425 C C . PRO B 2 434 ? 142.473 163.441 182.669 1.00 47.97 434 PRO A C 1
ATOM 4426 O O . PRO B 2 434 ? 141.349 163.564 182.166 1.00 45.03 434 PRO A O 1
ATOM 4430 N N . ILE B 2 435 ? 143.474 162.808 182.054 1.00 31.23 435 ILE A N 1
ATOM 4431 C CA . ILE B 2 435 ? 143.362 162.369 180.670 1.00 33.66 435 ILE A CA 1
ATOM 4432 C C . ILE B 2 435 ? 142.268 161.322 180.539 1.00 37.43 435 ILE A C 1
ATOM 4433 O O . ILE B 2 435 ? 142.207 160.359 181.313 1.00 34.26 435 ILE A O 1
ATOM 4438 N N . LEU B 2 436 ? 141.396 161.509 179.554 1.00 24.51 436 LEU A N 1
ATOM 4439 C CA . LEU B 2 436 ? 140.391 160.508 179.235 1.00 29.85 436 LEU A CA 1
ATOM 4440 C C . LEU B 2 436 ? 141.058 159.243 178.708 1.00 25.89 436 LEU A C 1
ATOM 4441 O O . LEU B 2 436 ? 142.066 159.296 178.004 1.00 25.48 436 LEU A O 1
ATOM 4446 N N . HIS B 2 437 ? 140.484 158.094 179.049 1.00 25.83 437 HIS A N 1
ATOM 4447 C CA . HIS B 2 437 ? 140.966 156.804 178.568 1.00 22.59 437 HIS A CA 1
ATOM 4448 C C . HIS B 2 437 ? 139.903 156.213 177.653 1.00 19.88 437 HIS A C 1
ATOM 4449 O O . HIS B 2 437 ? 138.799 155.890 178.104 1.00 16.63 437 HIS A O 1
ATOM 4456 N N . ARG B 2 438 ? 140.235 156.068 176.375 1.00 11.40 438 ARG A N 1
ATOM 4457 C CA . ARG B 2 438 ? 139.311 155.543 175.384 1.00 8.09 438 ARG A CA 1
ATOM 4458 C C . ARG B 2 438 ? 139.925 154.335 174.692 1.00 11.04 438 ARG A C 1
ATOM 4459 O O . ARG B 2 438 ? 141.126 154.088 174.786 1.00 7.57 438 ARG A O 1
ATOM 4467 N N . VAL B 2 439 ? 139.084 153.558 174.013 1.00 9.52 439 VAL A N 1
ATOM 4468 C CA . VAL B 2 439 ? 139.547 152.403 173.251 1.00 11.73 439 VAL A CA 1
ATOM 4469 C C . VAL B 2 439 ? 138.848 152.412 171.900 1.00 9.09 439 VAL A C 1
ATOM 4470 O O . VAL B 2 439 ? 137.614 152.426 171.840 1.00 13.25 439 VAL A O 1
ATOM 4474 N N . ARG B 2 440 ? 139.625 152.400 170.822 1.00 20.00 440 ARG A N 1
ATOM 4475 C CA . ARG B 2 440 ? 139.086 152.264 169.473 1.00 25.04 440 ARG A CA 1
ATOM 4476 C C . ARG B 2 440 ? 139.683 151.020 168.840 1.00 23.17 440 ARG A C 1
ATOM 4477 O O . ARG B 2 440 ? 140.903 150.833 168.873 1.00 23.98 440 ARG A O 1
ATOM 4485 N N . HIS B 2 441 ? 138.825 150.185 168.250 1.00 36.29 441 HIS A N 1
ATOM 4486 C CA . HIS B 2 441 ? 139.180 148.814 167.873 1.00 39.23 441 HIS A CA 1
ATOM 4487 C C . HIS B 2 441 ? 139.639 148.142 169.160 1.00 36.93 441 HIS A C 1
ATOM 4488 O O . HIS B 2 441 ? 138.801 147.932 170.054 1.00 41.90 441 HIS A O 1
ATOM 4495 N N . ARG B 2 442 ? 140.916 147.796 169.313 1.00 33.75 442 ARG A N 1
ATOM 4496 C CA . ARG B 2 442 ? 141.448 147.356 170.596 1.00 31.73 442 ARG A CA 1
ATOM 4497 C C . ARG B 2 442 ? 142.684 148.155 170.988 1.00 31.61 442 ARG A C 1
ATOM 4498 O O . ARG B 2 442 ? 143.520 147.672 171.758 1.00 30.67 442 ARG A O 1
ATOM 4506 N N . THR B 2 443 ? 142.808 149.374 170.470 1.00 11.16 443 THR A N 1
ATOM 4507 C CA . THR B 2 443 ? 143.903 150.270 170.802 1.00 13.77 443 THR A CA 1
ATOM 4508 C C . THR B 2 443 ? 143.457 151.276 171.853 1.00 20.48 443 THR A C 1
ATOM 4509 O O . THR B 2 443 ? 142.375 151.864 171.753 1.00 19.76 443 THR A O 1
ATOM 4513 N N . HIS B 2 444 ? 144.303 151.463 172.863 1.00 12.56 444 HIS A N 1
ATOM 4514 C CA . HIS B 2 444 ? 144.054 152.417 173.932 1.00 13.25 444 HIS A CA 1
ATOM 4515 C C . HIS B 2 444 ? 144.492 153.811 173.511 1.00 12.95 444 HIS A C 1
ATOM 4516 O O . HIS B 2 444 ? 145.507 153.977 172.832 1.00 11.09 444 HIS A O 1
ATOM 4523 N N . TYR B 2 445 ? 143.726 154.812 173.930 1.00 5.54 445 TYR A N 1
ATOM 4524 C CA . TYR B 2 445 ? 143.981 156.208 173.621 1.00 6.44 445 TYR A CA 1
ATOM 4525 C C . TYR B 2 445 ? 143.893 157.035 174.891 1.00 13.02 445 TYR A C 1
ATOM 4526 O O . TYR B 2 445 ? 142.958 156.878 175.682 1.00 14.17 445 TYR A O 1
ATOM 4535 N N . ALA B 2 446 ? 144.871 157.910 175.078 1.00 7.25 446 ALA A N 1
ATOM 4536 C CA . ALA B 2 446 ? 144.809 158.971 176.075 1.00 15.85 446 ALA A CA 1
ATOM 4537 C C . ALA B 2 446 ? 144.312 160.219 175.360 1.00 13.36 446 ALA A C 1
ATOM 4538 O O . ALA B 2 446 ? 145.018 160.779 174.520 1.00 7.86 446 ALA A O 1
ATOM 4540 N N . VAL B 2 447 ? 143.093 160.639 175.678 1.00 1.28 447 VAL A N 1
ATOM 4541 C CA . VAL B 2 447 ? 142.403 161.708 174.968 1.00 1.18 447 VAL A CA 1
ATOM 4542 C C . VAL B 2 447 ? 142.329 162.933 175.866 1.00 1.20 447 VAL A C 1
ATOM 4543 O O . VAL B 2 447 ? 142.108 162.816 177.076 1.00 6.17 447 VAL A O 1
ATOM 4547 N N . ILE B 2 448 ? 142.523 164.104 175.275 1.00 15.98 448 ILE A N 1
ATOM 4548 C CA . ILE B 2 448 ? 142.374 165.358 176.021 1.00 20.10 448 ILE A CA 1
ATOM 4549 C C . ILE B 2 448 ? 140.911 165.534 176.414 1.00 12.66 448 ILE A C 1
ATOM 4550 O O . ILE B 2 448 ? 140.019 165.356 175.565 1.00 18.14 448 ILE A O 1
ATOM 4555 N N . PRO B 2 449 ? 140.610 165.871 177.666 1.00 21.53 449 PRO A N 1
ATOM 4556 C CA . PRO B 2 449 ? 139.212 166.081 178.059 1.00 17.68 449 PRO A CA 1
ATOM 4557 C C . PRO B 2 449 ? 138.703 167.439 177.602 1.00 24.64 449 PRO A C 1
ATOM 4558 O O . PRO B 2 449 ? 139.398 168.453 177.702 1.00 21.62 449 PRO A O 1
ATOM 4562 N N . ASN B 2 450 ? 137.470 167.447 177.093 1.00 39.79 450 ASN A N 1
ATOM 4563 C CA . ASN B 2 450 ? 136.859 168.701 176.665 1.00 36.26 450 ASN A CA 1
ATOM 4564 C C . ASN B 2 450 ? 136.674 169.655 177.838 1.00 36.13 450 ASN A C 1
ATOM 4565 O O . ASN B 2 450 ? 136.929 170.858 177.716 1.00 39.13 450 ASN A O 1
ATOM 4570 N N . ALA B 2 451 ? 136.226 169.134 178.982 1.00 29.64 451 ALA A N 1
ATOM 4571 C CA . ALA B 2 451 ? 136.008 169.981 180.150 1.00 28.94 451 ALA A CA 1
ATOM 4572 C C . ALA B 2 451 ? 137.316 170.558 180.676 1.00 34.65 451 ALA A C 1
ATOM 4573 O O . ALA B 2 451 ? 137.366 171.724 181.084 1.00 34.65 451 ALA A O 1
ATOM 4575 N N . SER B 2 452 ? 138.384 169.761 180.676 1.00 36.56 452 SER A N 1
ATOM 4576 C CA . SER B 2 452 ? 139.671 170.166 181.226 1.00 38.34 452 SER A CA 1
ATOM 4577 C C . SER B 2 452 ? 140.654 170.619 180.152 1.00 36.22 452 SER A C 1
ATOM 4578 O O . SER B 2 452 ? 141.868 170.538 180.361 1.00 43.64 452 SER A O 1
ATOM 4581 N N . ALA B 2 453 ? 140.153 171.103 179.013 1.00 28.34 453 ALA A N 1
ATOM 4582 C CA . ALA B 2 453 ? 141.034 171.456 177.903 1.00 23.54 453 ALA A CA 1
ATOM 4583 C C . ALA B 2 453 ? 141.954 172.618 178.260 1.00 26.91 453 ALA A C 1
ATOM 4584 O O . ALA B 2 453 ? 143.122 172.640 177.855 1.00 23.05 453 ALA A O 1
ATOM 4586 N N . LYS B 2 454 ? 141.449 173.593 179.014 1.00 38.63 454 LYS A N 1
ATOM 4587 C CA . LYS B 2 454 ? 142.190 174.814 179.309 1.00 40.60 454 LYS A CA 1
ATOM 4588 C C . LYS B 2 454 ? 143.147 174.667 180.487 1.00 34.37 454 LYS A C 1
ATOM 4589 O O . LYS B 2 454 ? 143.571 175.683 181.050 1.00 38.67 454 LYS A O 1
ATOM 4595 N N . ASP B 2 455 ? 143.497 173.443 180.870 1.00 56.34 455 ASP A N 1
ATOM 4596 C CA . ASP B 2 455 ? 144.378 173.233 182.007 1.00 53.00 455 ASP A CA 1
ATOM 4597 C C . ASP B 2 455 ? 145.795 173.708 181.694 1.00 60.71 455 ASP A C 1
ATOM 4598 O O . ASP B 2 455 ? 146.187 173.870 180.535 1.00 55.38 455 ASP A O 1
ATOM 4603 N N . ASP B 2 456 ? 146.565 173.939 182.760 1.00 58.40 456 ASP A N 1
ATOM 4604 C CA . ASP B 2 456 ? 147.935 174.416 182.604 1.00 56.05 456 ASP A CA 1
ATOM 4605 C C . ASP B 2 456 ? 148.816 173.378 181.920 1.00 52.58 456 ASP A C 1
ATOM 4606 O O . ASP B 2 456 ? 149.674 173.728 181.101 1.00 49.58 456 ASP A O 1
ATOM 4611 N N . ARG B 2 457 ? 148.626 172.099 182.247 1.00 53.73 457 ARG A N 1
ATOM 4612 C CA . ARG B 2 457 ? 149.462 171.048 181.678 1.00 54.44 457 ARG A CA 1
ATOM 4613 C C . ARG B 2 457 ? 149.250 170.875 180.180 1.00 56.49 457 ARG A C 1
ATOM 4614 O O . ARG B 2 457 ? 150.074 170.232 179.521 1.00 59.03 457 ARG A O 1
ATOM 4622 N N . PHE B 2 458 ? 148.173 171.427 179.630 1.00 27.67 458 PHE A N 1
ATOM 4623 C CA . PHE B 2 458 ? 147.858 171.294 178.215 1.00 32.13 458 PHE A CA 1
ATOM 4624 C C . PHE B 2 458 ? 148.341 172.477 177.386 1.00 28.24 458 PHE A C 1
ATOM 4625 O O . PHE B 2 458 ? 148.108 172.505 176.172 1.00 33.46 458 PHE A O 1
ATOM 4633 N N . LEU B 2 459 ? 149.006 173.449 178.013 1.00 39.23 459 LEU A N 1
ATOM 4634 C CA . LEU B 2 459 ? 149.492 174.613 177.280 1.00 43.43 459 LEU A CA 1
ATOM 4635 C C . LEU B 2 459 ? 150.559 174.220 176.266 1.00 43.08 459 LEU A C 1
ATOM 4636 O O . LEU B 2 459 ? 150.632 174.798 175.176 1.00 35.58 459 LEU A O 1
ATOM 4641 N N . ASP B 2 460 ? 151.400 173.243 176.609 1.00 39.71 460 ASP A N 1
ATOM 4642 C CA . ASP B 2 460 ? 152.415 172.779 175.669 1.00 44.16 460 ASP A CA 1
ATOM 4643 C C . ASP B 2 460 ? 151.780 172.151 174.434 1.00 44.93 460 ASP A C 1
ATOM 4644 O O . ASP B 2 460 ? 152.233 172.385 173.308 1.00 39.15 460 ASP A O 1
ATOM 4649 N N . LEU B 2 461 ? 150.730 171.349 174.623 1.00 14.16 461 LEU A N 1
ATOM 4650 C CA . LEU B 2 461 ? 150.019 170.788 173.479 1.00 10.34 461 LEU A CA 1
ATOM 4651 C C . LEU B 2 461 ? 149.328 171.874 172.665 1.00 12.79 461 LEU A C 1
ATOM 4652 O O . LEU B 2 461 ? 149.304 171.801 171.429 1.00 6.80 461 LEU A O 1
ATOM 4657 N N . ARG B 2 462 ? 148.762 172.881 173.337 1.00 16.04 462 ARG A N 1
ATOM 4658 C CA . ARG B 2 462 ? 148.179 174.015 172.627 1.00 16.01 462 ARG A CA 1
ATOM 4659 C C . ARG B 2 462 ? 149.217 174.703 171.752 1.00 14.77 462 ARG A C 1
ATOM 4660 O O . ARG B 2 462 ? 148.944 175.038 170.594 1.00 19.19 462 ARG A O 1
ATOM 4668 N N . LYS B 2 463 ? 150.414 174.922 172.294 1.00 23.06 463 LYS A N 1
ATOM 4669 C CA . LYS B 2 463 ? 151.489 175.542 171.528 1.00 23.97 463 LYS A CA 1
ATOM 4670 C C . LYS B 2 463 ? 151.922 174.663 170.361 1.00 26.03 463 LYS A C 1
ATOM 4671 O O . LYS B 2 463 ? 152.165 175.163 169.257 1.00 27.42 463 LYS A O 1
ATOM 4677 N N . ALA B 2 464 ? 152.031 173.352 170.589 1.00 6.07 464 ALA A N 1
ATOM 4678 C CA . ALA B 2 464 ? 152.478 172.445 169.537 1.00 3.29 464 ALA A CA 1
ATOM 4679 C C . ALA B 2 464 ? 151.487 172.399 168.381 1.00 6.16 464 ALA A C 1
ATOM 4680 O O . ALA B 2 464 ? 151.889 172.345 167.214 1.00 2.45 464 ALA A O 1
ATOM 4682 N N . VAL B 2 465 ? 150.184 172.412 168.683 1.00 8.66 465 VAL A N 1
ATOM 4683 C CA . VAL B 2 465 ? 149.175 172.392 167.629 1.00 10.33 465 VAL A CA 1
ATOM 4684 C C . VAL B 2 465 ? 148.775 173.789 167.172 1.00 9.34 465 VAL A C 1
ATOM 4685 O O . VAL B 2 465 ? 147.919 173.920 166.286 1.00 11.18 465 VAL A O 1
ATOM 4689 N N . GLY B 2 466 ? 149.372 174.836 167.738 1.00 31.75 466 GLY A N 1
ATOM 4690 C CA . GLY B 2 466 ? 149.057 176.183 167.312 1.00 30.37 466 GLY A CA 1
ATOM 4691 C C . GLY B 2 466 ? 149.695 176.541 165.985 1.00 37.67 466 GLY A C 1
ATOM 4692 O O . GLY B 2 466 ? 150.577 175.853 165.471 1.00 36.84 466 GLY A O 1
ATOM 4693 N N . PHE B 2 467 ? 149.233 177.655 165.422 1.00 69.61 467 PHE A N 1
ATOM 4694 C CA . PHE B 2 467 ? 149.674 178.116 164.112 1.00 67.79 467 PHE A CA 1
ATOM 4695 C C . PHE B 2 467 ? 150.500 179.390 164.240 1.00 73.62 467 PHE A C 1
ATOM 4696 O O . PHE B 2 467 ? 150.035 180.384 164.806 1.00 74.22 467 PHE A O 1
ATOM 4704 N N . LYS B 2 468 ? 151.718 179.354 163.697 1.00 110.38 468 LYS A N 1
ATOM 4705 C CA . LYS B 2 468 ? 152.596 180.523 163.619 1.00 112.35 468 LYS A CA 1
ATOM 4706 C C . LYS B 2 468 ? 152.860 181.137 164.993 1.00 114.02 468 LYS A C 1
ATOM 4707 O O . LYS B 2 468 ? 152.884 182.359 165.154 1.00 107.10 468 LYS A O 1
ATOM 4713 N N . GLY B 2 469 ? 153.063 180.283 165.993 1.00 45.58 469 GLY A N 1
ATOM 4714 C CA . GLY B 2 469 ? 153.480 180.734 167.303 1.00 51.72 469 GLY A CA 1
ATOM 4715 C C . GLY B 2 469 ? 152.376 181.175 168.239 1.00 54.20 469 GLY A C 1
ATOM 4716 O O . GLY B 2 469 ? 152.676 181.557 169.378 1.00 49.34 469 GLY A O 1
ATOM 4717 N N . ASP B 2 470 ? 151.117 181.143 167.813 1.00 91.00 470 ASP A N 1
ATOM 4718 C CA . ASP B 2 470 ? 150.019 181.495 168.699 1.00 82.75 470 ASP A CA 1
ATOM 4719 C C . ASP B 2 470 ? 149.589 180.259 169.488 1.00 88.40 470 ASP A C 1
ATOM 4720 O O . ASP B 2 470 ? 150.287 179.241 169.522 1.00 87.22 470 ASP A O 1
ATOM 4725 N N . LEU B 2 471 ? 148.435 180.337 170.139 1.00 38.76 471 LEU A N 1
ATOM 4726 C CA . LEU B 2 471 ? 147.893 179.223 170.903 1.00 38.44 471 LEU A CA 1
ATOM 4727 C C . LEU B 2 471 ? 146.763 178.580 170.111 1.00 33.49 471 LEU A C 1
ATOM 4728 O O . LEU B 2 471 ? 145.819 179.263 169.701 1.00 33.36 471 LEU A O 1
ATOM 4733 N N . GLY B 2 472 ? 146.862 177.274 169.897 1.00 20.34 472 GLY A N 1
ATOM 4734 C CA . GLY B 2 472 ? 145.864 176.529 169.162 1.00 24.21 472 GLY A CA 1
ATOM 4735 C C . GLY B 2 472 ? 144.786 175.972 170.064 1.00 21.91 472 GLY A C 1
ATOM 4736 O O . GLY B 2 472 ? 144.540 176.465 171.167 1.00 23.52 472 GLY A O 1
ATOM 4737 N N . TYR B 2 473 ? 144.125 174.928 169.575 1.00 38.24 473 TYR A N 1
ATOM 4738 C CA . TYR B 2 473 ? 143.099 174.231 170.333 1.00 38.13 473 TYR A CA 1
ATOM 4739 C C . TYR B 2 473 ? 143.349 172.733 170.264 1.00 35.66 473 TYR A C 1
ATOM 4740 O O . TYR B 2 473 ? 143.809 172.209 169.246 1.00 34.21 473 TYR A O 1
ATOM 4749 N N . ILE B 2 474 ? 143.044 172.047 171.364 1.00 12.74 474 ILE A N 1
ATOM 4750 C CA . ILE B 2 474 ? 143.203 170.604 171.452 1.00 13.05 474 ILE A CA 1
ATOM 4751 C C . ILE B 2 474 ? 141.877 169.901 171.695 1.00 14.08 474 ILE A C 1
ATOM 4752 O O . ILE B 2 474 ? 141.854 168.698 171.944 1.00 12.42 474 ILE A O 1
ATOM 4757 N N . THR B 2 475 ? 140.771 170.636 171.639 1.00 15.68 475 THR A N 1
ATOM 4758 C CA . THR B 2 475 ? 139.436 170.062 171.669 1.00 15.63 475 THR A CA 1
ATOM 4759 C C . THR B 2 475 ? 138.513 171.028 170.944 1.00 15.67 475 THR A C 1
ATOM 4760 O O . THR B 2 475 ? 138.776 172.230 170.881 1.00 10.85 475 THR A O 1
ATOM 4764 N N . GLY B 2 476 ? 137.430 170.499 170.391 1.00 9.18 476 GLY A N 1
ATOM 4765 C CA . GLY B 2 476 ? 136.487 171.359 169.710 1.00 3.67 476 GLY A CA 1
ATOM 4766 C C . GLY B 2 476 ? 135.415 170.562 168.998 1.00 6.87 476 GLY A C 1
ATOM 4767 O O . GLY B 2 476 ? 135.252 169.362 169.216 1.00 9.27 476 GLY A O 1
ATOM 4768 N N . ASN B 2 477 ? 134.681 171.270 168.149 1.00 31.64 477 ASN A N 1
ATOM 4769 C CA . ASN B 2 477 ? 133.630 170.694 167.328 1.00 34.27 477 ASN A CA 1
ATOM 4770 C C . ASN B 2 477 ? 134.118 170.579 165.892 1.00 31.88 477 ASN A C 1
ATOM 4771 O O . ASN B 2 477 ? 134.825 171.461 165.396 1.00 26.60 477 ASN A O 1
ATOM 4776 N N . VAL B 2 478 ? 133.753 169.478 165.232 1.00 40.00 478 VAL A N 1
ATOM 4777 C CA . VAL B 2 478 ? 134.118 169.307 163.832 1.00 41.59 478 VAL A CA 1
ATOM 4778 C C . VAL B 2 478 ? 133.438 170.391 163.008 1.00 34.13 478 VAL A C 1
ATOM 4779 O O . VAL B 2 478 ? 132.255 170.698 163.203 1.00 37.42 478 VAL A O 1
ATOM 4783 N N . THR B 2 479 ? 134.199 170.980 162.081 1.00 61.05 479 THR A N 1
ATOM 4784 C CA . THR B 2 479 ? 133.806 172.242 161.459 1.00 59.99 479 THR A CA 1
ATOM 4785 C C . THR B 2 479 ? 132.429 172.156 160.811 1.00 56.87 479 THR A C 1
ATOM 4786 O O . THR B 2 479 ? 131.557 172.992 161.070 1.00 56.47 479 THR A O 1
ATOM 4790 N N . ASN B 2 480 ? 132.210 171.147 159.969 1.00 63.97 480 ASN A N 1
ATOM 4791 C CA . ASN B 2 480 ? 130.964 171.011 159.227 1.00 68.20 480 ASN A CA 1
ATOM 4792 C C . ASN B 2 480 ? 130.162 169.790 159.666 1.00 61.90 480 ASN A C 1
ATOM 4793 O O . ASN B 2 480 ? 129.582 169.088 158.834 1.00 65.05 480 ASN A O 1
ATOM 4798 N N . ALA B 2 481 ? 130.119 169.525 160.967 1.00 58.79 481 ALA A N 1
ATOM 4799 C CA . ALA B 2 481 ? 129.407 168.380 161.510 1.00 63.34 481 ALA A CA 1
ATOM 4800 C C . ALA B 2 481 ? 128.364 168.826 162.526 1.00 59.23 481 ALA A C 1
ATOM 4801 O O . ALA B 2 481 ? 128.587 169.756 163.306 1.00 62.10 481 ALA A O 1
ATOM 4803 N N . LYS B 2 482 ? 127.220 168.137 162.510 1.00 84.51 482 LYS A N 1
ATOM 4804 C CA . LYS B 2 482 ? 126.089 168.535 163.343 1.00 85.62 482 LYS A CA 1
ATOM 4805 C C . LYS B 2 482 ? 126.410 168.401 164.828 1.00 88.68 482 LYS A C 1
ATOM 4806 O O . LYS B 2 482 ? 126.208 169.340 165.606 1.00 90.62 482 LYS A O 1
ATOM 4812 N N . GLU B 2 483 ? 126.912 167.238 165.240 1.00 76.73 483 GLU A N 1
ATOM 4813 C CA . GLU B 2 483 ? 127.172 166.966 166.647 1.00 71.44 483 GLU A CA 1
ATOM 4814 C C . GLU B 2 483 ? 128.596 166.491 166.910 1.00 77.21 483 GLU A C 1
ATOM 4815 O O . GLU B 2 483 ? 129.031 166.504 168.067 1.00 71.65 483 GLU A O 1
ATOM 4821 N N . LEU B 2 484 ? 129.352 166.150 165.870 1.00 42.44 484 LEU A N 1
ATOM 4822 C CA . LEU B 2 484 ? 130.652 165.517 166.032 1.00 39.34 484 LEU A CA 1
ATOM 4823 C C . LEU B 2 484 ? 131.615 166.413 166.801 1.00 37.65 484 LEU A C 1
ATOM 4824 O O . LEU B 2 484 ? 131.669 167.627 166.589 1.00 33.44 484 LEU A O 1
ATOM 4829 N N . SER B 2 485 ? 132.374 165.803 167.704 1.00 32.63 485 SER A N 1
ATOM 4830 C CA . SER B 2 485 ? 133.378 166.486 168.500 1.00 37.57 485 SER A CA 1
ATOM 4831 C C . SER B 2 485 ? 134.740 165.855 168.246 1.00 33.83 485 SER A C 1
ATOM 4832 O O . SER B 2 485 ? 134.840 164.711 167.799 1.00 37.19 485 SER A O 1
ATOM 4835 N N . TRP B 2 486 ? 135.794 166.615 168.530 1.00 16.32 486 TRP A N 1
ATOM 4836 C CA . TRP B 2 486 ? 137.154 166.151 168.316 1.00 12.25 486 TRP A CA 1
ATOM 4837 C C . TRP B 2 486 ? 138.039 166.610 169.462 1.00 17.71 486 TRP A C 1
ATOM 4838 O O . TRP B 2 486 ? 137.764 167.617 170.119 1.00 14.37 486 TRP A O 1
ATOM 4849 N N . ALA B 2 487 ? 139.109 165.854 169.683 1.00 13.71 487 ALA A N 1
ATOM 4850 C CA . ALA B 2 487 ? 140.125 166.197 170.665 1.00 10.20 487 ALA A CA 1
ATOM 4851 C C . ALA B 2 487 ? 141.449 165.608 170.207 1.00 4.90 487 ALA A C 1
ATOM 4852 O O . ALA B 2 487 ? 141.489 164.723 169.354 1.00 8.94 487 ALA A O 1
ATOM 4854 N N . GLU B 2 488 ? 142.540 166.125 170.758 1.00 12.44 488 GLU A N 1
ATOM 4855 C CA . GLU B 2 488 ? 143.844 165.529 170.508 1.00 8.58 488 GLU A CA 1
ATOM 4856 C C . GLU B 2 488 ? 144.030 164.332 171.426 1.00 7.12 488 GLU A C 1
ATOM 4857 O O . GLU B 2 488 ? 143.814 164.433 172.636 1.00 13.54 488 GLU A O 1
ATOM 4863 N N . ALA B 2 489 ? 144.413 163.195 170.855 1.00 1.65 489 ALA A N 1
ATOM 4864 C CA . ALA B 2 489 ? 144.618 161.976 171.610 1.00 5.65 489 ALA A CA 1
ATOM 4865 C C . ALA B 2 489 ? 145.976 161.404 171.246 1.00 2.52 489 ALA A C 1
ATOM 4866 O O . ALA B 2 489 ? 146.614 161.820 170.279 1.00 5.00 489 ALA A O 1
ATOM 4868 N N . VAL B 2 490 ? 146.420 160.438 172.033 1.00 5.09 490 VAL A N 1
ATOM 4869 C CA . VAL B 2 490 ? 147.603 159.661 171.697 1.00 5.67 490 VAL A CA 1
ATOM 4870 C C . VAL B 2 490 ? 147.260 158.186 171.866 1.00 1.84 490 VAL A C 1
ATOM 4871 O O . VAL B 2 490 ? 146.784 157.767 172.925 1.00 5.43 490 VAL A O 1
ATOM 4875 N N . SER B 2 491 ? 147.428 157.416 170.797 1.00 15.18 491 SER A N 1
ATOM 4876 C CA . SER B 2 491 ? 147.306 155.971 170.889 1.00 20.97 491 SER A CA 1
ATOM 4877 C C . SER B 2 491 ? 148.534 155.408 171.583 1.00 14.03 491 SER A C 1
ATOM 4878 O O . SER B 2 491 ? 149.665 155.726 171.208 1.00 17.01 491 SER A O 1
ATOM 4881 N N . ILE B 2 492 ? 148.305 154.571 172.590 1.00 3.58 492 ILE A N 1
ATOM 4882 C CA . ILE B 2 492 ? 149.364 153.942 173.366 1.00 1.13 492 ILE A CA 1
ATOM 4883 C C . ILE B 2 492 ? 149.256 152.438 173.170 1.00 8.76 492 ILE A C 1
ATOM 4884 O O . ILE B 2 492 ? 148.246 151.827 173.539 1.00 1.25 492 ILE A O 1
ATOM 4889 N N . ARG B 2 493 ? 150.296 151.848 172.595 1.00 4.54 493 ARG A N 1
ATOM 4890 C CA . ARG B 2 493 ? 150.342 150.420 172.316 1.00 6.13 493 ARG A CA 1
ATOM 4891 C C . ARG B 2 493 ? 151.509 149.781 173.053 1.00 8.11 493 ARG A C 1
ATOM 4892 O O . ARG B 2 493 ? 152.518 150.430 173.323 1.00 12.31 493 ARG A O 1
ATOM 4900 N N . LEU B 2 494 ? 151.362 148.502 173.380 1.00 9.69 494 LEU A N 1
ATOM 4901 C CA . LEU B 2 494 ? 152.463 147.701 173.896 1.00 1.72 494 LEU A CA 1
ATOM 4902 C C . LEU B 2 494 ? 153.064 146.899 172.752 1.00 2.86 494 LEU A C 1
ATOM 4903 O O . LEU B 2 494 ? 152.340 146.232 172.007 1.00 8.68 494 LEU A O 1
ATOM 4908 N N . GLU B 2 495 ? 154.384 146.974 172.609 1.00 23.82 495 GLU A N 1
ATOM 4909 C CA . GLU B 2 495 ? 155.090 146.330 171.513 1.00 27.78 495 GLU A CA 1
ATOM 4910 C C . GLU B 2 495 ? 156.196 145.452 172.077 1.00 29.54 495 GLU A C 1
ATOM 4911 O O . GLU B 2 495 ? 157.037 145.928 172.843 1.00 31.12 495 GLU A O 1
ATOM 4917 N N . GLU B 2 496 ? 156.187 144.176 171.706 1.00 46.01 496 GLU A N 1
ATOM 4918 C CA . GLU B 2 496 ? 157.231 143.238 172.096 1.00 43.91 496 GLU A CA 1
ATOM 4919 C C . GLU B 2 496 ? 158.224 143.114 170.950 1.00 46.58 496 GLU A C 1
ATOM 4920 O O . GLU B 2 496 ? 157.891 142.568 169.894 1.00 41.81 496 GLU A O 1
ATOM 4926 N N . ARG B 2 497 ? 159.439 143.618 171.157 1.00 25.30 497 ARG A N 1
ATOM 4927 C CA . ARG B 2 497 ? 160.475 143.609 170.127 1.00 24.99 497 ARG A CA 1
ATOM 4928 C C . ARG B 2 497 ? 161.705 142.928 170.717 1.00 20.31 497 ARG A C 1
ATOM 4929 O O . ARG B 2 497 ? 162.364 143.479 171.605 1.00 25.29 497 ARG A O 1
ATOM 4937 N N . GLY B 2 498 ? 162.009 141.731 170.222 1.00 20.38 498 GLY A N 1
ATOM 4938 C CA . GLY B 2 498 ? 163.085 140.943 170.783 1.00 23.91 498 GLY A CA 1
ATOM 4939 C C . GLY B 2 498 ? 162.810 140.596 172.229 1.00 17.04 498 GLY A C 1
ATOM 4940 O O . GLY B 2 498 ? 161.816 139.932 172.539 1.00 23.44 498 GLY A O 1
ATOM 4941 N N . GLY B 2 499 ? 163.683 141.040 173.126 1.00 30.46 499 GLY A N 1
ATOM 4942 C CA . GLY B 2 499 ? 163.460 140.849 174.543 1.00 23.92 499 GLY A CA 1
ATOM 4943 C C . GLY B 2 499 ? 163.079 142.133 175.246 1.00 31.48 499 GLY A C 1
ATOM 4944 O O . GLY B 2 499 ? 163.266 142.259 176.460 1.00 27.10 499 GLY A O 1
ATOM 4945 N N . LYS B 2 500 ? 162.548 143.098 174.497 1.00 17.84 500 LYS A N 1
ATOM 4946 C CA . LYS B 2 500 ? 162.233 144.410 175.040 1.00 14.49 500 LYS A CA 1
ATOM 4947 C C . LYS B 2 500 ? 160.756 144.725 174.859 1.00 16.94 500 LYS A C 1
ATOM 4948 O O . LYS B 2 500 ? 160.100 144.231 173.936 1.00 21.36 500 LYS A O 1
ATOM 4954 N N . LEU B 2 501 ? 160.243 145.553 175.764 1.00 7.16 501 LEU A N 1
ATOM 4955 C CA . LEU B 2 501 ? 158.880 146.056 175.712 1.00 6.99 501 LEU A CA 1
ATOM 4956 C C . LEU B 2 501 ? 158.898 147.557 175.462 1.00 6.78 501 LEU A C 1
ATOM 4957 O O . LEU B 2 501 ? 159.676 148.292 176.078 1.00 1.62 501 LEU A O 1
ATOM 4962 N N . TRP B 2 502 ? 158.025 148.008 174.570 1.00 1.97 502 TRP A N 1
ATOM 4963 C CA . TRP B 2 502 ? 157.968 149.404 174.175 1.00 10.84 502 TRP A CA 1
ATOM 4964 C C . TRP B 2 502 ? 156.546 149.921 174.298 1.00 8.55 502 TRP A C 1
ATOM 4965 O O . TRP B 2 502 ? 155.583 149.202 174.020 1.00 10.76 502 TRP A O 1
ATOM 4976 N N . ILE B 2 503 ? 156.430 151.172 174.718 1.00 4.86 503 ILE A N 1
ATOM 4977 C CA . ILE B 2 503 ? 155.182 151.918 174.693 1.00 5.69 503 ILE A CA 1
ATOM 4978 C C . ILE B 2 503 ? 155.212 152.773 173.434 1.00 5.43 503 ILE A C 1
ATOM 4979 O O . ILE B 2 503 ? 156.028 153.691 173.317 1.00 9.16 503 ILE A O 1
ATOM 4984 N N . MET B 2 504 ? 154.357 152.433 172.477 1.00 1.44 504 MET A N 1
ATOM 4985 C CA . MET B 2 504 ? 154.269 153.126 171.200 1.00 8.59 504 MET A CA 1
ATOM 4986 C C . MET B 2 504 ? 153.228 154.228 171.316 1.00 7.72 504 MET A C 1
ATOM 4987 O O . MET B 2 504 ? 152.062 153.945 171.608 1.00 7.75 504 MET A O 1
ATOM 4992 N N . LEU B 2 505 ? 153.644 155.470 171.085 1.00 9.65 505 LEU A N 1
ATOM 4993 C CA . LEU B 2 505 ? 152.749 156.619 171.115 1.00 5.42 505 LEU A CA 1
ATOM 4994 C C . LEU B 2 505 ? 152.539 157.132 169.699 1.00 9.01 505 LEU A C 1
ATOM 4995 O O . LEU B 2 505 ? 153.503 157.460 169.004 1.00 2.81 505 LEU A O 1
ATOM 5000 N N . LYS B 2 506 ? 151.287 157.212 169.285 1.00 4.97 506 LYS A N 1
ATOM 5001 C CA . LYS B 2 506 ? 150.936 157.809 167.995 1.00 5.83 506 LYS A CA 1
ATOM 5002 C C . LYS B 2 506 ? 149.945 158.941 168.209 1.00 0.31 506 LYS A C 1
ATOM 5003 O O . LYS B 2 506 ? 148.809 158.687 168.647 1.00 8.01 506 LYS A O 1
ATOM 5009 N N . PRO B 2 507 ? 150.321 160.194 167.964 1.00 8.94 507 PRO A N 1
ATOM 5010 C CA . PRO B 2 507 ? 149.358 161.296 168.101 1.00 8.85 507 PRO A CA 1
ATOM 5011 C C . PRO B 2 507 ? 148.256 161.202 167.059 1.00 7.11 507 PRO A C 1
ATOM 5012 O O . PRO B 2 507 ? 148.516 161.131 165.856 1.00 1.27 507 PRO A O 1
ATOM 5016 N N . GLU B 2 508 ? 147.015 161.201 167.532 1.00 21.29 508 GLU A N 1
ATOM 5017 C CA . GLU B 2 508 ? 145.836 161.063 166.699 1.00 26.25 508 GLU A CA 1
ATOM 5018 C C . GLU B 2 508 ? 144.843 162.159 167.059 1.00 21.55 508 GLU A C 1
ATOM 5019 O O . GLU B 2 508 ? 145.019 162.909 168.023 1.00 21.30 508 GLU A O 1
ATOM 5025 N N . ILE B 2 509 ? 143.768 162.227 166.291 1.00 16.11 509 ILE A N 1
ATOM 5026 C CA . ILE B 2 509 ? 142.630 163.071 166.616 1.00 15.47 509 ILE A CA 1
ATOM 5027 C C . ILE B 2 509 ? 141.478 162.140 166.962 1.00 10.53 509 ILE A C 1
ATOM 5028 O O . ILE B 2 509 ? 140.949 161.436 166.093 1.00 14.80 509 ILE A O 1
ATOM 5033 N N . TRP B 2 510 ? 141.104 162.123 168.235 1.00 9.10 510 TRP A N 1
ATOM 5034 C CA . TRP B 2 510 ? 139.986 161.313 168.685 1.00 8.71 510 TRP A CA 1
ATOM 5035 C C . TRP B 2 510 ? 138.678 162.016 168.364 1.00 8.35 510 TRP A C 1
ATOM 5036 O O . TRP B 2 510 ? 138.524 163.213 168.623 1.00 11.33 510 TRP A O 1
ATOM 5047 N N . ILE B 2 511 ? 137.736 161.267 167.808 1.00 18.67 511 ILE A N 1
ATOM 5048 C CA . ILE B 2 511 ? 136.398 161.761 167.513 1.00 21.32 511 ILE A CA 1
ATOM 5049 C C . ILE B 2 511 ? 135.459 161.187 168.563 1.00 13.64 511 ILE A C 1
ATOM 5050 O O . ILE B 2 511 ? 135.395 159.965 168.740 1.00 19.13 511 ILE A O 1
ATOM 5055 N N . LYS B 2 512 ? 134.736 162.066 169.264 1.00 59.30 512 LYS A N 1
ATOM 5056 C CA . LYS B 2 512 ? 133.976 161.634 170.437 1.00 56.08 512 LYS A CA 1
ATOM 5057 C C . LYS B 2 512 ? 132.975 160.529 170.119 1.00 52.96 512 LYS A C 1
ATOM 5058 O O . LYS B 2 512 ? 132.939 159.532 170.861 1.00 56.44 512 LYS A O 1
ATOM 5064 N N . PRO B 2 513 ? 132.153 160.616 169.070 1.00 28.15 513 PRO A N 1
ATOM 5065 C CA . PRO B 2 513 ? 131.414 159.418 168.644 1.00 34.41 513 PRO A CA 1
ATOM 5066 C C . PRO B 2 513 ? 132.325 158.525 167.813 1.00 29.64 513 PRO A C 1
ATOM 5067 O O . PRO B 2 513 ? 132.777 158.915 166.734 1.00 26.41 513 PRO A O 1
ATOM 5071 N N . LEU B 2 514 ? 132.605 157.326 168.325 1.00 15.04 514 LEU A N 1
ATOM 5072 C CA . LEU B 2 514 ? 133.544 156.433 167.653 1.00 20.74 514 LEU A CA 1
ATOM 5073 C C . LEU B 2 514 ? 133.013 155.973 166.302 1.00 19.84 514 LEU A C 1
ATOM 5074 O O . LEU B 2 514 ? 133.733 156.005 165.298 1.00 24.86 514 LEU A O 1
ATOM 5079 N N . ASP B 2 515 ? 131.751 155.543 166.254 1.00 62.49 515 ASP A N 1
ATOM 5080 C CA . ASP B 2 515 ? 131.184 155.018 165.019 1.00 60.68 515 ASP A CA 1
ATOM 5081 C C . ASP B 2 515 ? 130.937 156.097 163.973 1.00 55.06 515 ASP A C 1
ATOM 5082 O O . ASP B 2 515 ? 130.657 155.759 162.818 1.00 61.07 515 ASP A O 1
ATOM 5087 N N . ARG B 2 516 ? 131.026 157.374 164.344 1.00 46.59 516 ARG A N 1
ATOM 5088 C CA . ARG B 2 516 ? 130.861 158.479 163.409 1.00 46.32 516 ARG A CA 1
ATOM 5089 C C . ARG B 2 516 ? 132.192 159.134 163.052 1.00 43.94 516 ARG A C 1
ATOM 5090 O O . ARG B 2 516 ? 132.209 160.206 162.439 1.00 49.26 516 ARG A O 1
ATOM 5098 N N . ARG B 2 517 ? 133.308 158.498 163.414 1.00 4.47 517 ARG A N 1
ATOM 5099 C CA . ARG B 2 517 ? 134.622 159.072 163.148 1.00 11.40 517 ARG A CA 1
ATOM 5100 C C . ARG B 2 517 ? 134.876 159.235 161.655 1.00 12.21 517 ARG A C 1
ATOM 5101 O O . ARG B 2 517 ? 135.652 160.108 161.251 1.00 12.67 517 ARG A O 1
ATOM 5109 N N . GLU B 2 518 ? 134.232 158.412 160.824 1.00 28.36 518 GLU A N 1
ATOM 5110 C CA . GLU B 2 518 ? 134.374 158.556 159.379 1.00 33.71 518 GLU A CA 1
ATOM 5111 C C . GLU B 2 518 ? 133.843 159.897 158.893 1.00 30.80 518 GLU A C 1
ATOM 5112 O O . GLU B 2 518 ? 134.311 160.416 157.874 1.00 34.75 518 GLU A O 1
ATOM 5118 N N . GLU B 2 519 ? 132.874 160.477 159.606 1.00 41.67 519 GLU A N 1
ATOM 5119 C CA . GLU B 2 519 ? 132.325 161.762 159.191 1.00 39.41 519 GLU A CA 1
ATOM 5120 C C . GLU B 2 519 ? 133.291 162.913 159.432 1.00 39.95 519 GLU A C 1
ATOM 5121 O O . GLU B 2 519 ? 133.054 164.018 158.934 1.00 38.01 519 GLU A O 1
ATOM 5127 N N . ALA B 2 520 ? 134.370 162.683 160.175 1.00 17.12 520 ALA A N 1
ATOM 5128 C CA . ALA B 2 520 ? 135.410 163.681 160.375 1.00 13.24 520 ALA A CA 1
ATOM 5129 C C . ALA B 2 520 ? 136.637 163.416 159.521 1.00 13.53 520 ALA A C 1
ATOM 5130 O O . ALA B 2 520 ? 137.731 163.856 159.880 1.00 13.73 520 ALA A O 1
ATOM 5132 N N . THR B 2 521 ? 136.485 162.696 158.408 1.00 9.31 521 THR A N 1
ATOM 5133 C CA . THR B 2 521 ? 137.634 162.359 157.576 1.00 16.87 521 THR A CA 1
ATOM 5134 C C . THR B 2 521 ? 138.333 163.616 157.074 1.00 16.09 521 THR A C 1
ATOM 5135 O O . THR B 2 521 ? 139.546 163.781 157.241 1.00 9.77 521 THR A O 1
ATOM 5139 N N . ASP B 2 522 ? 137.565 164.529 156.474 1.00 34.53 522 ASP A N 1
ATOM 5140 C CA . ASP B 2 522 ? 138.150 165.747 155.926 1.00 33.18 522 ASP A CA 1
ATOM 5141 C C . ASP B 2 522 ? 138.693 166.647 157.027 1.00 38.73 522 ASP A C 1
ATOM 5142 O O . ASP B 2 522 ? 139.740 167.282 156.857 1.00 33.16 522 ASP A O 1
ATOM 5147 N N . PHE B 2 523 ? 137.996 166.717 158.163 1.00 12.46 523 PHE A N 1
ATOM 5148 C CA . PHE B 2 523 ? 138.479 167.538 159.267 1.00 13.45 523 PHE A CA 1
ATOM 5149 C C . PHE B 2 523 ? 139.817 167.032 159.789 1.00 21.66 523 PHE A C 1
ATOM 5150 O O . PHE B 2 523 ? 140.755 167.816 159.972 1.00 17.85 523 PHE A O 1
ATOM 5158 N N . ILE B 2 524 ? 139.921 165.725 160.044 1.00 32.44 524 ILE A N 1
ATOM 5159 C CA . ILE B 2 524 ? 141.175 165.156 160.526 1.00 34.87 524 ILE A CA 1
ATOM 5160 C C . ILE B 2 524 ? 142.267 165.324 159.483 1.00 27.77 524 ILE A C 1
ATOM 5161 O O . ILE B 2 524 ? 143.420 165.617 159.817 1.00 30.97 524 ILE A O 1
ATOM 5166 N N . ARG B 2 525 ? 141.926 165.144 158.204 1.00 39.23 525 ARG A N 1
ATOM 5167 C CA . ARG B 2 525 ? 142.913 165.309 157.145 1.00 41.09 525 ARG A CA 1
ATOM 5168 C C . ARG B 2 525 ? 143.463 166.729 157.123 1.00 35.86 525 ARG A C 1
ATOM 5169 O O . ARG B 2 525 ? 144.679 166.929 157.081 1.00 37.16 525 ARG A O 1
ATOM 5177 N N . SER B 2 526 ? 142.580 167.728 157.168 1.00 33.65 526 SER A N 1
ATOM 5178 C CA . SER B 2 526 ? 143.030 169.116 157.131 1.00 34.84 526 SER A CA 1
ATOM 5179 C C . SER B 2 526 ? 143.802 169.485 158.391 1.00 39.31 526 SER A C 1
ATOM 5180 O O . SER B 2 526 ? 144.762 170.261 158.332 1.00 38.89 526 SER A O 1
ATOM 5183 N N . ARG B 2 527 ? 143.392 168.949 159.541 1.00 13.13 527 ARG A N 1
ATOM 5184 C CA . ARG B 2 527 ? 144.086 169.245 160.789 1.00 11.00 527 ARG A CA 1
ATOM 5185 C C . ARG B 2 527 ? 145.483 168.637 160.806 1.00 10.40 527 ARG A C 1
ATOM 5186 O O . ARG B 2 527 ? 146.436 169.270 161.273 1.00 6.25 527 ARG A O 1
ATOM 5194 N N . ARG B 2 528 ? 145.623 167.415 160.297 1.00 64.92 528 ARG A N 1
ATOM 5195 C CA . ARG B 2 528 ? 146.891 166.700 160.298 1.00 71.71 528 ARG A CA 1
ATOM 5196 C C . ARG B 2 528 ? 147.775 167.050 159.105 1.00 70.04 528 ARG A C 1
ATOM 5197 O O . ARG B 2 528 ? 148.976 166.771 159.149 1.00 65.88 528 ARG A O 1
ATOM 5205 N N . ARG B 2 529 ? 147.229 167.736 158.095 1.00 7.77 529 ARG A N 1
ATOM 5206 C CA . ARG B 2 529 ? 147.919 167.942 156.823 1.00 10.40 529 ARG A CA 1
ATOM 5207 C C . ARG B 2 529 ? 149.328 168.499 156.995 1.00 9.84 529 ARG A C 1
ATOM 5208 O O . ARG B 2 529 ? 150.289 167.972 156.424 1.00 17.10 529 ARG A O 1
ATOM 5216 N N . TYR B 2 530 ? 149.473 169.568 157.774 1.00 11.25 530 TYR A N 1
ATOM 5217 C CA . TYR B 2 530 ? 150.747 170.266 157.883 1.00 7.73 530 TYR A CA 1
ATOM 5218 C C . TYR B 2 530 ? 151.459 169.982 159.199 1.00 15.44 530 TYR A C 1
ATOM 5219 O O . TYR B 2 530 ? 152.303 170.775 159.628 1.00 16.07 530 TYR A O 1
ATOM 5228 N N . ARG B 2 531 ? 151.143 168.859 159.844 1.00 5.43 531 ARG A N 1
ATOM 5229 C CA . ARG B 2 531 ? 151.851 168.420 161.047 1.00 5.44 531 ARG A CA 1
ATOM 5230 C C . ARG B 2 531 ? 153.123 167.681 160.635 1.00 10.71 531 ARG A C 1
ATOM 5231 O O . ARG B 2 531 ? 153.294 166.482 160.859 1.00 10.41 531 ARG A O 1
ATOM 5239 N N . PHE B 2 532 ? 154.052 168.442 160.070 1.00 2.62 532 PHE A N 1
ATOM 5240 C CA . PHE B 2 532 ? 155.252 167.881 159.466 1.00 9.97 532 PHE A CA 1
ATOM 5241 C C . PHE B 2 532 ? 156.214 167.453 160.571 1.00 4.93 532 PHE A C 1
ATOM 5242 O O . PHE B 2 532 ? 155.825 167.281 161.726 1.00 0.83 532 PHE A O 1
ATOM 5250 N N . ASN B 2 533 ? 157.475 167.206 160.213 1.00 5.63 533 ASN A N 1
ATOM 5251 C CA . ASN B 2 533 ? 158.431 166.670 161.178 1.00 3.08 533 ASN A CA 1
ATOM 5252 C C . ASN B 2 533 ? 158.524 167.539 162.430 1.00 6.50 533 ASN A C 1
ATOM 5253 O O . ASN B 2 533 ? 158.461 167.027 163.553 1.00 5.14 533 ASN A O 1
ATOM 5258 N N . GLN B 2 534 ? 158.642 168.859 162.259 1.00 6.24 534 GLN A N 1
ATOM 5259 C CA . GLN B 2 534 ? 158.796 169.753 163.406 1.00 4.12 534 GLN A CA 1
ATOM 5260 C C . GLN B 2 534 ? 157.553 169.749 164.292 1.00 2.02 534 GLN A C 1
ATOM 5261 O O . GLN B 2 534 ? 157.643 169.575 165.516 1.00 1.12 534 GLN A O 1
ATOM 5267 N N . CYS B 2 535 ? 156.383 169.959 163.688 1.00 3.46 535 CYS A N 1
ATOM 5268 C CA . CYS B 2 535 ? 155.147 170.024 164.459 1.00 2.64 535 CYS A CA 1
ATOM 5269 C C . CYS B 2 535 ? 154.865 168.701 165.152 1.00 6.22 535 CYS A C 1
ATOM 5270 O O . CYS B 2 535 ? 154.402 168.677 166.296 1.00 5.67 535 CYS A O 1
ATOM 5273 N N . SER B 2 536 ? 155.144 167.589 164.474 1.00 6.98 536 SER A N 1
ATOM 5274 C CA . SER B 2 536 ? 154.918 166.275 165.062 1.00 4.90 536 SER A CA 1
ATOM 5275 C C . SER B 2 536 ? 155.888 166.005 166.203 1.00 0.72 536 SER A C 1
ATOM 5276 O O . SER B 2 536 ? 155.517 165.377 167.199 1.00 1.79 536 SER A O 1
ATOM 5279 N N . TYR B 2 537 ? 157.134 166.465 166.080 1.00 9.12 537 TYR A N 1
ATOM 5280 C CA . TYR B 2 537 ? 158.070 166.351 167.192 1.00 12.11 537 TYR A CA 1
ATOM 5281 C C . TYR B 2 537 ? 157.577 167.132 168.400 1.00 9.74 537 TYR A C 1
ATOM 5282 O O . TYR B 2 537 ? 157.630 166.642 169.534 1.00 12.39 537 TYR A O 1
ATOM 5291 N N . GLN B 2 538 ? 157.085 168.351 168.171 1.00 0.57 538 GLN A N 1
ATOM 5292 C CA . GLN B 2 538 ? 156.551 169.146 169.273 1.00 5.63 538 GLN A CA 1
ATOM 5293 C C . GLN B 2 538 ? 155.332 168.475 169.898 1.00 6.09 538 GLN A C 1
ATOM 5294 O O . GLN B 2 538 ? 155.183 168.460 171.125 1.00 7.14 538 GLN A O 1
ATOM 5300 N N . ILE B 2 539 ? 154.457 167.905 169.069 1.00 4.03 539 ILE A N 1
ATOM 5301 C CA . ILE B 2 539 ? 153.263 167.237 169.576 1.00 2.06 539 ILE A CA 1
ATOM 5302 C C . ILE B 2 539 ? 153.637 166.009 170.397 1.00 5.00 539 ILE A C 1
ATOM 5303 O O . ILE B 2 539 ? 153.061 165.762 171.462 1.00 4.29 539 ILE A O 1
ATOM 5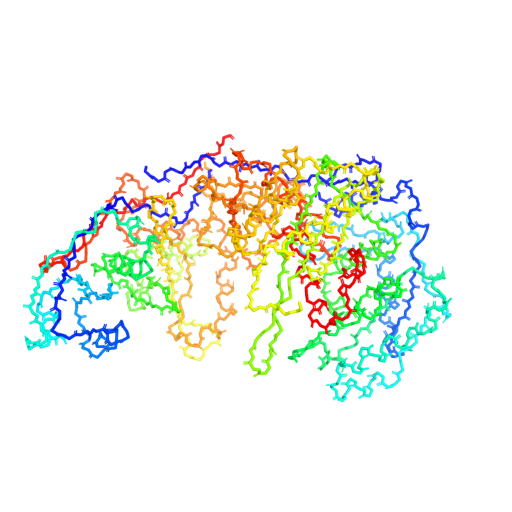308 N N . LEU B 2 540 ? 154.595 165.214 169.916 1.00 5.00 540 LEU A N 1
ATOM 5309 C CA . LEU B 2 540 ? 155.008 164.029 170.661 1.00 10.50 540 LEU A CA 1
ATOM 5310 C C . LEU B 2 540 ? 155.674 164.410 171.975 1.00 7.36 540 LEU A C 1
ATOM 5311 O O . LEU B 2 540 ? 155.453 163.754 173.000 1.00 4.42 540 LEU A O 1
ATOM 5316 N N . ASP B 2 541 ? 156.493 165.463 171.969 1.00 8.95 541 ASP A N 1
ATOM 5317 C CA . ASP B 2 541 ? 157.085 165.938 173.214 1.00 3.95 541 ASP A CA 1
ATOM 5318 C C . ASP B 2 541 ? 156.008 166.383 174.194 1.00 6.04 541 ASP A C 1
ATOM 5319 O O . ASP B 2 541 ? 156.073 166.069 175.389 1.00 4.34 541 ASP A O 1
ATOM 5324 N N . ALA B 2 542 ? 154.999 167.105 173.700 1.00 2.90 542 ALA A N 1
ATOM 5325 C CA . ALA B 2 542 ? 153.913 167.554 174.563 1.00 1.16 542 ALA A CA 1
ATOM 5326 C C . ALA B 2 542 ? 153.134 166.376 175.131 1.00 4.93 542 ALA A C 1
ATOM 5327 O O . ALA B 2 542 ? 152.740 166.390 176.301 1.00 1.19 542 ALA A O 1
ATOM 5329 N N . TRP B 2 543 ? 152.900 165.346 174.319 1.00 8.34 543 TRP A N 1
ATOM 5330 C CA . TRP B 2 543 ? 152.144 164.194 174.799 1.00 7.91 543 TRP A CA 1
ATOM 5331 C C . TRP B 2 543 ? 152.942 163.387 175.817 1.00 4.54 543 TRP A C 1
ATOM 5332 O O . TRP B 2 543 ? 152.377 162.884 176.794 1.00 5.26 543 TRP A O 1
ATOM 5343 N N . ILE B 2 544 ? 154.253 163.258 175.612 1.00 19.48 544 ILE A N 1
ATOM 5344 C CA . ILE B 2 544 ? 155.094 162.606 176.612 1.00 12.34 544 ILE A CA 1
ATOM 5345 C C . ILE B 2 544 ? 155.066 163.392 177.915 1.00 17.98 544 ILE A C 1
ATOM 5346 O O . ILE B 2 544 ? 154.970 162.815 179.006 1.00 10.27 544 ILE A O 1
ATOM 5351 N N . LYS B 2 545 ? 155.156 164.721 177.824 1.00 15.70 545 LYS A N 1
ATOM 5352 C CA . LYS B 2 545 ? 155.087 165.548 179.024 1.00 18.07 545 LYS A CA 1
ATOM 5353 C C . LYS B 2 545 ? 153.750 165.376 179.732 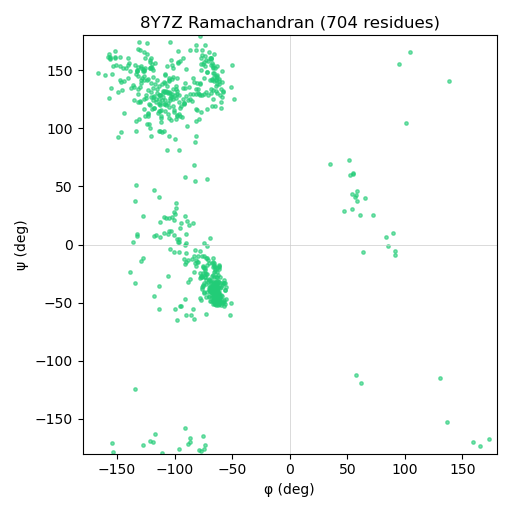1.00 19.96 545 LYS A C 1
ATOM 5354 O O . LYS B 2 545 ? 153.698 165.292 180.963 1.00 11.85 545 LYS A O 1
ATOM 5360 N N . ILE B 2 546 ? 152.659 165.311 178.971 1.00 7.99 546 ILE A N 1
ATOM 5361 C CA . ILE B 2 546 ? 151.341 165.108 179.563 1.00 9.17 546 ILE A CA 1
ATOM 5362 C C . ILE B 2 546 ? 151.274 163.760 180.271 1.00 9.48 546 ILE A C 1
ATOM 5363 O O . ILE B 2 546 ? 150.773 163.656 181.396 1.00 2.09 546 ILE A O 1
ATOM 5368 N N . LEU B 2 547 ? 151.787 162.709 179.627 1.00 13.71 547 LEU A N 1
ATOM 5369 C CA . LEU B 2 547 ? 151.594 161.354 180.134 1.00 8.75 547 LEU A CA 1
ATOM 5370 C C . LEU B 2 547 ? 152.586 160.977 181.227 1.00 17.54 547 LEU A C 1
ATOM 5371 O O . LEU B 2 547 ? 152.368 159.985 181.928 1.00 11.23 547 LEU A O 1
ATOM 5376 N N . PHE B 2 548 ? 153.680 161.722 181.383 1.00 22.94 548 PHE A N 1
ATOM 5377 C CA . PHE B 2 548 ? 154.697 161.344 182.356 1.00 24.51 548 PHE A CA 1
ATOM 5378 C C . PHE B 2 548 ? 155.150 162.496 183.245 1.00 26.47 548 PHE A C 1
ATOM 5379 O O . PHE B 2 548 ? 156.123 162.335 183.990 1.00 22.43 548 PHE A O 1
ATOM 5387 N N . GLY B 2 549 ? 154.485 163.651 183.188 1.00 29.35 549 GLY A N 1
ATOM 5388 C CA . GLY B 2 549 ? 154.832 164.777 184.026 1.00 31.67 549 GLY A CA 1
ATOM 5389 C C . GLY B 2 549 ? 156.202 165.372 183.794 1.00 24.71 549 GLY A C 1
ATOM 5390 O O . GLY B 2 549 ? 156.512 166.412 184.389 1.00 27.39 549 GLY A O 1
ATOM 5391 N N . SER B 2 550 ? 157.035 164.761 182.953 1.00 68.77 550 SER A N 1
ATOM 5392 C CA . SER B 2 550 ? 158.395 165.234 182.748 1.00 71.46 550 SER A CA 1
ATOM 5393 C C . SER B 2 550 ? 158.817 164.956 181.313 1.00 70.87 550 SER A C 1
ATOM 5394 O O . SER B 2 550 ? 158.319 164.032 180.663 1.00 73.59 550 SER A O 1
ATOM 5397 N N . ILE B 2 551 ? 159.750 165.774 180.828 1.00 70.96 551 ILE A N 1
ATOM 5398 C CA . ILE B 2 551 ? 160.318 165.622 179.494 1.00 69.11 551 ILE A CA 1
ATOM 5399 C C . ILE B 2 551 ? 161.314 164.470 179.536 1.00 70.09 551 ILE A C 1
ATOM 5400 O O . ILE B 2 551 ? 161.851 164.143 180.600 1.00 74.26 551 ILE A O 1
ATOM 5405 N N . GLY B 2 552 ? 161.567 163.845 178.388 1.00 72.83 552 GLY A N 1
ATOM 5406 C CA . GLY B 2 552 ? 162.431 162.681 178.333 1.00 78.27 552 GLY A CA 1
ATOM 5407 C C . GLY B 2 552 ? 163.906 162.965 178.532 1.00 73.03 552 GLY A C 1
ATOM 5408 O O . GLY B 2 552 ? 164.729 162.630 177.675 1.00 72.91 552 GLY A O 1
ATOM 5409 N N . GLY B 2 553 ? 164.255 163.585 179.656 1.00 53.08 553 GLY A N 1
ATOM 5410 C CA . GLY B 2 553 ? 165.649 163.773 180.002 1.00 48.08 553 GLY A CA 1
ATOM 5411 C C . GLY B 2 553 ? 166.000 163.176 181.349 1.00 54.06 553 GLY A C 1
ATOM 5412 O O . GLY B 2 553 ? 165.570 163.686 182.389 1.00 53.92 553 GLY A O 1
ATOM 5413 N N . GLY B 2 554 ? 166.787 162.105 181.343 1.00 42.07 554 GLY A N 1
ATOM 5414 C CA . GLY B 2 554 ? 167.194 161.460 182.583 1.00 44.66 554 GLY A CA 1
ATOM 5415 C C . GLY B 2 554 ? 166.040 161.005 183.449 1.00 45.40 554 GLY A C 1
ATOM 5416 O O . GLY B 2 554 ? 166.073 161.194 184.672 1.00 47.06 554 GLY A O 1
ATOM 5417 N N . GLY B 2 555 ? 165.016 160.409 182.845 1.00 43.06 555 GLY A N 1
ATOM 5418 C CA . GLY B 2 555 ? 163.831 160.038 183.592 1.00 47.80 555 GLY A CA 1
ATOM 5419 C C . GLY B 2 555 ? 163.297 158.652 183.296 1.00 49.27 555 GLY A C 1
ATOM 5420 O O . GLY B 2 555 ? 163.206 158.239 182.136 1.00 45.19 555 GLY A O 1
ATOM 5421 N N . THR B 2 556 ? 162.944 157.927 184.353 1.00 45.37 556 THR A N 1
ATOM 5422 C CA . THR B 2 556 ? 162.342 156.599 184.289 1.00 45.58 556 THR A CA 1
ATOM 5423 C C . THR B 2 556 ? 161.148 156.532 185.229 1.00 49.83 556 THR A C 1
ATOM 5424 O O . THR B 2 556 ? 161.042 155.642 186.075 1.00 40.95 556 THR A O 1
ATOM 5428 N N . VAL B 2 557 ? 160.246 157.511 185.098 1.00 51.04 557 VAL A N 1
ATOM 5429 C CA . VAL B 2 557 ? 159.162 157.691 186.057 1.00 52.04 557 VAL A CA 1
ATOM 5430 C C . VAL B 2 557 ? 158.408 156.387 186.280 1.00 49.74 557 VAL A C 1
ATOM 5431 O O . VAL B 2 557 ? 158.115 155.637 185.341 1.00 44.76 557 VAL A O 1
ATOM 5435 N N . ASN B 2 558 ? 158.123 156.100 187.547 1.00 59.28 558 ASN A N 1
ATOM 5436 C CA . ASN B 2 558 ? 157.471 154.863 187.955 1.00 62.44 558 ASN A CA 1
ATOM 5437 C C . ASN B 2 558 ? 155.976 155.119 188.089 1.00 59.92 558 ASN A C 1
ATOM 5438 O O . ASN B 2 558 ? 155.540 155.852 188.982 1.00 59.37 558 ASN A O 1
ATOM 5443 N N . ILE B 2 559 ? 155.201 154.518 187.206 1.00 27.99 559 ILE A N 1
ATOM 5444 C CA . ILE B 2 559 ? 153.755 154.554 187.306 1.00 28.46 559 ILE A CA 1
ATOM 5445 C C . ILE B 2 559 ? 153.285 153.274 187.985 1.00 24.22 559 ILE A C 1
ATOM 5446 O O . ILE B 2 559 ? 153.983 152.258 188.004 1.00 24.90 559 ILE A O 1
ATOM 5451 N N . SER B 2 560 ? 152.094 153.326 188.572 1.00 47.38 560 SER A N 1
ATOM 5452 C CA . SER B 2 560 ? 151.570 152.186 189.309 1.00 47.02 560 SER A CA 1
ATOM 5453 C C . SER B 2 560 ? 150.062 152.140 189.143 1.00 43.47 560 SER A C 1
ATOM 5454 O O . SER B 2 560 ? 149.399 153.179 189.169 1.00 38.85 560 SER A O 1
ATOM 5457 N N . CYS B 2 561 ? 149.527 150.937 188.973 1.00 23.14 561 CYS A N 1
ATOM 5458 C CA . CYS B 2 561 ? 148.085 150.753 188.911 1.00 24.81 561 CYS A CA 1
ATOM 5459 C C . CYS B 2 561 ? 147.595 150.113 190.201 1.00 26.10 561 CYS A C 1
ATOM 5460 O O . CYS B 2 561 ? 148.210 149.173 190.713 1.00 17.72 561 CYS A O 1
ATOM 5463 N N . PHE B 2 562 ? 146.489 150.637 190.721 1.00 21.34 562 PHE A N 1
ATOM 5464 C CA . PHE B 2 562 ? 145.911 150.195 191.985 1.00 23.27 562 PHE A CA 1
ATOM 5465 C C . PHE B 2 562 ? 146.921 150.260 193.134 1.00 23.82 562 PHE A C 1
ATOM 5466 O O . PHE B 2 562 ? 147.243 149.235 193.742 1.00 24.33 562 PHE A O 1
ATOM 5474 N N . PRO B 2 563 ? 147.439 151.451 193.457 1.00 55.97 563 PRO A N 1
ATOM 5475 C CA . PRO B 2 563 ? 148.415 151.547 194.555 1.00 60.66 563 PRO A CA 1
ATOM 5476 C C . PRO B 2 563 ? 147.839 151.188 195.913 1.00 56.85 563 PRO A C 1
ATOM 5477 O O . PRO B 2 563 ? 148.607 150.858 196.825 1.00 53.79 563 PRO A O 1
ATOM 5481 N N . ASP B 2 564 ? 146.517 151.242 196.079 1.00 97.68 564 ASP A N 1
ATOM 5482 C CA . ASP B 2 564 ? 145.859 150.929 197.340 1.00 100.95 564 ASP A CA 1
ATOM 5483 C C . ASP B 2 564 ? 145.300 149.512 197.359 1.00 92.59 564 ASP A C 1
ATOM 5484 O O . ASP B 2 564 ? 144.234 149.271 197.935 1.00 96.32 564 ASP A O 1
ATOM 5489 N N . ALA B 2 565 ? 145.998 148.568 196.733 1.00 53.61 565 ALA A N 1
ATOM 5490 C CA . ALA B 2 565 ? 145.506 147.210 196.577 1.00 54.95 565 ALA A CA 1
ATOM 5491 C C . ALA B 2 565 ? 146.600 146.210 196.919 1.00 55.62 565 ALA A C 1
ATOM 5492 O O . ALA B 2 565 ? 147.793 146.513 196.831 1.00 54.89 565 ALA A O 1
ATOM 5494 N N . GLU B 2 566 ? 146.173 145.010 197.321 1.00 71.16 566 GLU A N 1
ATOM 5495 C CA . GLU B 2 566 ? 147.122 143.958 197.672 1.00 69.78 566 GLU A CA 1
ATOM 5496 C C . GLU B 2 566 ? 147.963 143.548 196.472 1.00 70.32 566 GLU A C 1
ATOM 5497 O O . GLU B 2 566 ? 149.185 143.393 196.582 1.00 69.65 566 GLU A O 1
ATOM 5503 N N . PHE B 2 567 ? 147.329 143.370 195.318 1.00 40.64 567 PHE A N 1
ATOM 5504 C CA . PHE B 2 567 ? 148.001 142.943 194.094 1.00 43.16 567 PHE A CA 1
ATOM 5505 C C . PHE B 2 567 ? 148.040 144.131 193.139 1.00 38.09 567 PHE A C 1
ATOM 5506 O O . PHE B 2 567 ? 147.067 144.407 192.432 1.00 44.67 567 PHE A O 1
ATOM 5514 N N . LYS B 2 568 ? 149.170 144.829 193.126 1.00 38.62 568 LYS A N 1
ATOM 5515 C CA . LYS B 2 568 ? 149.368 146.009 192.302 1.00 40.06 568 LYS A CA 1
ATOM 5516 C C . LYS B 2 568 ? 150.528 145.777 191.347 1.00 44.26 568 LYS A C 1
ATOM 5517 O O . LYS B 2 568 ? 151.415 144.958 191.608 1.00 45.45 568 LYS A O 1
ATOM 5523 N N . ALA B 2 569 ? 150.514 146.502 190.233 1.00 34.08 569 ALA A N 1
ATOM 5524 C CA . ALA B 2 569 ? 151.590 146.449 189.253 1.00 37.24 569 ALA A CA 1
ATOM 5525 C C . ALA B 2 569 ? 152.255 147.815 189.178 1.00 32.49 569 ALA A C 1
ATOM 5526 O O . ALA B 2 569 ? 151.592 148.823 188.902 1.00 32.89 569 ALA A O 1
ATOM 5528 N N . GLU B 2 570 ? 153.560 147.839 189.427 1.00 54.85 570 GLU A N 1
ATOM 5529 C CA . GLU B 2 570 ? 154.373 149.047 189.374 1.00 54.60 570 GLU A CA 1
ATOM 5530 C C . GLU B 2 570 ? 155.319 148.928 188.187 1.00 50.69 570 GLU A C 1
ATOM 5531 O O . GLU B 2 570 ? 156.264 148.133 188.217 1.00 51.95 570 GLU A O 1
ATOM 5537 N N . PHE B 2 571 ? 155.064 149.714 187.147 1.00 23.80 571 PHE A N 1
ATOM 5538 C CA . PHE B 2 571 ? 155.916 149.752 185.971 1.00 24.79 571 PHE A CA 1
ATOM 5539 C C . PHE B 2 571 ? 156.791 150.995 186.014 1.00 31.17 571 PHE A C 1
ATOM 5540 O O . PHE B 2 571 ? 156.448 151.993 186.648 1.00 31.56 571 PHE A O 1
ATOM 5548 N N . GLU B 2 572 ? 157.938 150.922 185.349 1.00 60.60 572 GLU A N 1
ATOM 5549 C CA . GLU B 2 572 ? 158.805 152.079 185.181 1.00 66.69 572 GLU A CA 1
ATOM 5550 C C . GLU B 2 572 ? 159.163 152.213 183.710 1.00 63.13 572 GLU A C 1
ATOM 5551 O O . GLU B 2 572 ? 159.693 151.276 183.106 1.00 58.46 572 GLU A O 1
ATOM 5557 N N . ILE B 2 573 ? 158.865 153.378 183.140 1.00 20.26 573 ILE A N 1
ATOM 5558 C CA . ILE B 2 573 ? 159.025 153.641 181.716 1.00 23.86 573 ILE A CA 1
ATOM 5559 C C . ILE B 2 573 ? 159.981 154.811 181.550 1.00 21.79 573 ILE A C 1
ATOM 5560 O O . ILE B 2 573 ? 159.782 155.869 182.156 1.00 25.03 573 ILE A O 1
ATOM 5565 N N . GLY B 2 574 ? 161.019 154.617 180.741 1.00 34.57 574 GLY A N 1
ATOM 5566 C CA . GLY B 2 574 ? 161.878 155.733 180.387 1.00 29.83 574 GLY A CA 1
ATOM 5567 C C . GLY B 2 574 ? 161.086 156.821 179.686 1.00 25.45 574 GLY A C 1
ATOM 5568 O O . GLY B 2 574 ? 160.279 156.553 178.794 1.00 25.96 574 GLY A O 1
ATOM 5569 N N . THR B 2 575 ? 161.312 158.065 180.106 1.00 38.74 575 THR A N 1
ATOM 5570 C CA . THR B 2 575 ? 160.536 159.178 179.573 1.00 35.29 575 THR A CA 1
ATOM 5571 C C . THR B 2 575 ? 160.948 159.566 178.160 1.00 34.67 575 THR A C 1
ATOM 5572 O O . THR B 2 575 ? 160.166 160.216 177.460 1.00 35.14 575 THR A O 1
ATOM 5576 N N . ARG B 2 576 ? 162.149 159.195 177.728 1.00 26.29 576 ARG A N 1
ATOM 5577 C CA . ARG B 2 576 ? 162.607 159.497 176.382 1.00 24.61 576 ARG A CA 1
ATOM 5578 C C . ARG B 2 576 ? 162.283 158.345 175.444 1.00 23.06 576 ARG A C 1
ATOM 5579 O O . ARG B 2 576 ? 162.500 157.177 175.778 1.00 18.16 576 ARG A O 1
ATOM 5587 N N . THR B 2 577 ? 161.762 158.680 174.268 1.00 5.04 577 THR A N 1
ATOM 5588 C CA . THR B 2 577 ? 161.481 157.657 173.277 1.00 10.67 577 THR A CA 1
ATOM 5589 C C . THR B 2 577 ? 162.776 157.066 172.736 1.00 12.31 577 THR A C 1
ATOM 5590 O O . THR B 2 577 ? 163.856 157.651 172.843 1.00 9.18 577 THR A O 1
ATOM 5594 N N . ALA B 2 578 ? 162.654 155.879 172.152 1.00 22.45 578 ALA A N 1
ATOM 5595 C CA . ALA B 2 578 ? 163.806 155.217 171.562 1.00 23.25 578 ALA A CA 1
ATOM 5596 C C . ALA B 2 578 ? 164.310 156.008 170.365 1.00 19.73 578 ALA A C 1
ATOM 5597 O O . ALA B 2 578 ? 163.527 156.539 169.573 1.00 24.62 578 ALA A O 1
ATOM 5599 N N . PHE B 2 579 ? 165.629 156.083 170.235 1.00 28.87 579 PHE A N 1
ATOM 5600 C CA . PHE B 2 579 ? 166.248 156.890 169.195 1.00 26.25 579 PHE A CA 1
ATOM 5601 C C . PHE B 2 579 ? 167.590 156.272 168.840 1.00 27.67 579 PHE A C 1
ATOM 5602 O O . PHE B 2 579 ? 168.109 155.409 169.552 1.00 28.75 579 PHE A O 1
ATOM 5610 N N . SER B 2 580 ? 168.142 156.722 167.719 1.00 12.57 580 SER A N 1
ATOM 5611 C CA . SER B 2 580 ? 169.423 156.205 167.266 1.00 13.07 580 SER A CA 1
ATOM 5612 C C . SER B 2 580 ? 170.128 157.239 166.404 1.00 7.52 580 SER A C 1
ATOM 5613 O O . SER B 2 580 ? 169.483 158.004 165.682 1.00 11.74 580 SER A O 1
ATOM 5616 N N . LEU B 2 581 ? 171.454 157.248 166.497 1.00 24.06 581 LEU A N 1
ATOM 5617 C CA . LEU B 2 581 ? 172.317 158.037 165.632 1.00 15.72 581 LEU A CA 1
ATOM 5618 C C . LEU B 2 581 ? 172.921 157.118 164.580 1.00 17.86 581 LEU A C 1
ATOM 5619 O O . LEU B 2 581 ? 173.256 155.966 164.875 1.00 20.31 581 LEU A O 1
ATOM 5624 N N . GLY B 2 582 ? 173.055 157.623 163.358 1.00 32.51 582 GLY A N 1
ATOM 5625 C CA . GLY B 2 582 ? 173.555 156.802 162.278 1.00 29.90 582 GLY A CA 1
ATOM 5626 C C . GLY B 2 582 ? 175.045 156.543 162.379 1.00 28.21 582 GLY A C 1
ATOM 5627 O O . GLY B 2 582 ? 175.787 157.225 163.086 1.00 27.87 582 GLY A O 1
ATOM 5628 N N . VAL B 2 583 ? 175.484 155.525 161.647 1.00 47.90 583 VAL A N 1
ATOM 5629 C CA . VAL B 2 583 ? 176.896 155.179 161.585 1.00 45.23 583 VAL A CA 1
ATOM 5630 C C . VAL B 2 583 ? 177.469 155.594 160.236 1.00 44.03 583 VAL A C 1
ATOM 5631 O O . VAL B 2 583 ? 176.836 156.337 159.485 1.00 48.51 583 VAL A O 1
#

Solvent-accessible surface area: 28920 Å² total; per-residue (Å²): 132,7,90,23,55,52,13,27,70,9,101,28,14,69,0,21,0,52,89,102,124,63,17,18,0,2,2,56,0,0,24,113,61,0,0,25,1,18,74,60,125,85,8,54,65,0,54,0,0,0,3,1,2,85,114,38,8,143,74,0,5,38,0,0,112,51,0,53,82,90,16,84,19,122,79,57,48,33,11,14,16,89,0,22,1,0,66,123,3,0,96,14,63,4,50,66,9,123,132,89,9,43,25,93,14,82,123,96,0,47,42,23,0,93,115,33,58,0,74,29,0,0,74,30,2,16,102,10,0,64,19,0,61,167,34,84,144,22,5,37,0,0,0,2,2,5,0,44,73,2,133,160,0,37,131,88,145,69,10,28,2,70,10,36,0,2,5,48,1,4,86,60,87,3,20,1,25,23,3,52,45,92,18,40,87,90,124,0,50,0,20,14,0,0,19,13,0,4,4,0,0,0,4,6,32,0,0,0,7,7,5,19,154,34,69,94,37,13,0,11,0,0,0,1,55,6,57,49,174,54,112,150,40,83,18,44,13,3,0,0,0,0,0,2,6,9,73,45,60,31,4,44,2,3,0,1,0,3,92,132,149,22,61,68,12,61,4,40,71,125,32,0,62,56,0,1,64,55,0,22,115,26,0,36,79,30,1,131,48,105,89,1,120,20,0,2,0,0,0,30,14,75,4,38,123,84,0,19,82,0,0,97,84,19,12,59,125,86,9,69,18,6,0,0,15,0,30,67,102,25,36,2,13,0,0,43,28,148,58,16,72,48,4,2,36,8,2,12,13,0,24,26,35,130,38,10,0,0,0,1,0,17,0,2,2,86,43,0,6,53,81,87,111,60,65,20,6,12,61,8,37,68,126,43,5,26,0,73,0,0,10,0,66,18,54,17,38,107,42,50,18,104,49,1,0,31,12,0,1,20,0,0,4,2,6,5,76,19,29,44,4,2,74,62,27,0,0,0,1,18,0,0,82,44,0,0,43,0,2,58,20,11,55,129,5,26,134,79,62,18,31,6,40,31,3,9,36,0,17,0,0,0,0,10,12,71,10,110,56,7,83,0,0,39,2,73,35,66,65,128,22,70,57,67,71,2,97,71,54,52,78,134,96,90,26,128,12,16,16,4,69,85,20,5,0,0,0,6,49,74,34,0,91,127,5,0,52,114,113,52,14,96,63,35,33,102,88,140,6,97,87,1,2,89,29,4,63,93,27,110,83,6,58,37,6,0,24,70,0,0,0,39,0,0,19,96,89,31,63,10,63,70,90,63,57,148,172,18,13,9,0,2,1,10,108,110,23,6,149,66,130,143,2,86,42,0,12,107,9,19,22,156,178,80,83,91,12,126,0,11,24,105,8,104,149,29,179,91,0,24,15,7,2,0,0,0,0,57,11,12,28,28,44,46,93,4,2,0,2,0,48,36,43,6,12,0,144,21,60,119,52,39,118,98,0,69,91,29,10,93,71,58,86,91,143,24,73,0,80,28,9,43,84,3,0,38,1,1,4,80,8,0,7,54,51,108,16,60,96,23,57,56,90,5,20,0,11,55,148,18,107,19,99,1,81,1,56,0,1,1,107,0,0,26,0,107,45,162

Radius of gyration: 28.72 Å; Cα contacts (8 Å, |Δi|>4): 1562; chains: 2; bounding box: 54×61×88 Å

Foldseek 3Di:
DPDAPDWDFDAQFWWQAPPRDTDLQLQVCLLVHAFNCPVDPLPLAAFEAEEEAPVCVVVVVVLLVPQAAKFDFDPPLQFFDTGHHLCNRHVHYHHYDDPLRYFYQDVVLLVVLLVLDLVVNLVSSVVSCVSVLVVVVVHQEYEAEDECSSVSNCDDQLAHNQLSNLLVCFVSLHFYDYHYCCLVPDPTVSLSSLLVSLLSCCRSRRGSIHTRPFDQLEKEKEWAWDWRQDPVGIFIWIKIWIWGCFPDNDTFIKIFTLQPTDRDSAAALCSLLSSLLVVQVVSCVRHVRDGRQEYHYEYQDDHDPSNVVSQPVSDDPSYHYWYKHKAQDDPDFAADPCNDPFGDAARMKGARDQFKIWHQLFGWHAPSTDPPHVGTDGQCCVPPRGTDTMMIGTPRDPGDPNVVSNVFSSQFQPPSSDSDSGHNGGVRNVVSNQVNVSCSSPVPRNPDMGTPSSRD/DFFAQWWFWPDFKAKWKDWQWPDDDDQVRVVVLCVVLVFQWFAGPCRIIFAAPVSVCVSDPPVGTDDMDMDMPRGLLVVVVVDVRSQLRVQVQVVQLQCPPAPFDWDAAPHWIKGWQDPVCFPPPLCQLLQQLLDDPRDGHGQWAAQDPDDGKIKGWMWTWHWDRDPSIIITGTDIAIDIPPNVCVVVCPVVRCVSCVPCDPRSVVSNSQSVLCRRQVDGQDPAFGWTKRHPVHPRITIITIRSGGDGDDDD

Organism: Geobacter sulfurreducens (strain ATCC 51573 / DSM 12127 / PCA) (NCBI:txid243231)

B-factor: mean 29.44, std 27.92, range [0.01, 194.55]

InterPro domains:
  IPR029035 DHS-like NAD/FAD-binding domain superfamily [SSF52467] (6-296)